Protein AF-A0A9P6RX61-F1 (afdb_monomer_lite)

Foldseek 3Di:
DDDPDQDPVNVVCCLCVPPDPVSVVVNVVCVVVCNVVVVLVVCCVVCVVPPCNVVSVVVVVVVLCVLQLVLLVQVLPDVLQFAFLQPHELVLLVPDFLVVLLVSCCVRPVSLLVVQCVVFPDPVCVVVVADGCSSVVVLQVSCVSPVRRCSQQDLQLLQCLLVLNELVVSCVCCVSSRHPHPVSNLSNLLNHLVVVVVVVVVQVLPFDKDKDKDKFKDWQQDPDDDPPRHIDIDIDMDIDMDTDDDDPVDDDDDDDDDDDDDDDDDDDDDDDDLVVLCVLVVVVQQDPVDHDPVSVVVSLVLLLLLLVLLLVCFLVVHPCVPVVVVVDDPVRVVVCCVVSCVVCCVQQNVVLVVCVVPAALLQSQSSLSNNVVVLVVQCLQCQLQVPLPSNLVSLVLVLLLPLHDDNPVVNLVSVVVNCCCPPNDDPQLSCVVSVQQWDAPPPDGSRIHGVNVVVVVLSVLLNVSDVSHDDPQDPCSSNSRNSSCSVSSVSSNVSVCVSNVPDPPPPPPPPDDSVVSSVSSNVVCVVCQHNHDDHRPSRRPTPRRTHSGDCSVVCCVVVVVVSVCLQVCLDDDPDDDDPPPCSPVVNVVVVVSVVVSVVSVVSVVVD

Structure (mmCIF, N/CA/C/O backbone):
data_AF-A0A9P6RX61-F1
#
_entry.id   AF-A0A9P6RX61-F1
#
loop_
_atom_site.group_PDB
_atom_site.id
_atom_site.type_symbol
_atom_site.label_atom_id
_atom_site.label_alt_id
_atom_site.label_comp_id
_atom_site.label_asym_id
_atom_site.label_entity_id
_atom_site.label_seq_id
_atom_site.pdbx_PDB_ins_code
_atom_site.Cartn_x
_atom_site.Cartn_y
_atom_site.Cartn_z
_atom_site.occupancy
_atom_site.B_iso_or_equiv
_atom_site.auth_seq_id
_atom_site.auth_comp_id
_atom_site.auth_asym_id
_atom_site.auth_atom_id
_atom_site.pdbx_PDB_model_num
ATOM 1 N N . MET A 1 1 ? -56.336 -18.297 69.551 1.00 39.53 1 MET A N 1
ATOM 2 C CA . MET A 1 1 ? -54.906 -18.402 69.184 1.00 39.53 1 MET A CA 1
ATOM 3 C C . MET A 1 1 ? -54.798 -19.353 68.001 1.00 39.53 1 MET A C 1
ATOM 5 O O . MET A 1 1 ? -55.119 -20.518 68.175 1.00 39.53 1 MET A O 1
ATOM 9 N N . ALA A 1 2 ? -54.433 -18.873 66.811 1.00 41.81 2 ALA A N 1
ATOM 10 C CA . ALA A 1 2 ? -54.174 -19.742 65.658 1.00 41.81 2 ALA A CA 1
ATOM 11 C C . ALA A 1 2 ? -52.680 -20.098 65.614 1.00 41.81 2 ALA A C 1
ATOM 13 O O . ALA A 1 2 ? -51.835 -19.245 65.886 1.00 41.81 2 ALA A O 1
ATOM 14 N N . SER A 1 3 ? -52.355 -21.354 65.307 1.00 47.78 3 SER A N 1
ATOM 15 C CA . SER A 1 3 ? -50.983 -21.869 65.322 1.00 47.78 3 SER A CA 1
ATOM 16 C C . SER A 1 3 ? -50.088 -21.148 64.312 1.00 47.78 3 SER A C 1
ATOM 18 O O . SER A 1 3 ? -50.341 -21.202 63.106 1.00 47.78 3 SER A O 1
ATOM 20 N N . ALA A 1 4 ? -48.999 -20.541 64.788 1.00 52.97 4 ALA A N 1
ATOM 21 C CA . ALA A 1 4 ? -47.958 -19.958 63.946 1.00 52.97 4 ALA A CA 1
ATOM 22 C C . ALA A 1 4 ? -47.112 -21.062 63.278 1.00 52.97 4 ALA A C 1
ATOM 24 O O . ALA A 1 4 ? -45.983 -21.333 63.683 1.00 52.97 4 ALA A O 1
ATOM 25 N N . GLY A 1 5 ? -47.676 -21.723 62.264 1.00 56.72 5 GLY A N 1
ATOM 26 C CA . GLY A 1 5 ? -46.988 -22.761 61.499 1.00 56.72 5 GLY A CA 1
ATOM 27 C C . GLY A 1 5 ? -45.717 -22.230 60.827 1.00 56.72 5 GLY A C 1
ATOM 28 O O . GLY A 1 5 ? -45.714 -21.156 60.218 1.00 56.72 5 GLY A O 1
ATOM 29 N N . TYR A 1 6 ? -44.626 -22.991 60.920 1.00 62.38 6 TYR A N 1
ATOM 30 C CA . TYR A 1 6 ? -43.389 -22.681 60.208 1.00 62.38 6 TYR A CA 1
ATOM 31 C C . TYR A 1 6 ? -43.610 -22.860 58.703 1.00 62.38 6 TYR A C 1
ATOM 33 O O . TYR A 1 6 ? -43.764 -23.977 58.216 1.00 62.38 6 TYR A O 1
ATOM 41 N N . SER A 1 7 ? -43.617 -21.759 57.950 1.00 82.06 7 SER A N 1
ATOM 42 C CA . SER A 1 7 ? -43.654 -21.833 56.488 1.00 82.06 7 SER A CA 1
ATOM 43 C C . SER A 1 7 ? -42.392 -22.510 55.948 1.00 82.06 7 SER A C 1
ATOM 45 O O . SER A 1 7 ? -41.307 -22.343 56.510 1.00 82.06 7 SER A O 1
ATOM 47 N N . LEU A 1 8 ? -42.504 -23.205 54.810 1.00 76.19 8 LEU A N 1
ATOM 48 C CA . LEU A 1 8 ? -41.364 -23.856 54.150 1.00 76.19 8 LEU A CA 1
ATOM 49 C C . LEU A 1 8 ? -40.191 -22.881 53.926 1.00 76.19 8 LEU A C 1
ATOM 51 O O . LEU A 1 8 ? -39.040 -23.233 54.160 1.00 76.19 8 LEU A O 1
ATOM 55 N N . ARG A 1 9 ? -40.485 -21.616 53.590 1.00 80.31 9 ARG A N 1
ATOM 56 C CA . ARG A 1 9 ? -39.494 -20.528 53.516 1.00 80.31 9 ARG A CA 1
ATOM 57 C C . ARG A 1 9 ? -38.746 -20.318 54.841 1.00 80.31 9 ARG A C 1
ATOM 59 O O . ARG A 1 9 ? -37.525 -20.220 54.825 1.00 80.31 9 ARG A O 1
ATOM 66 N N . LYS A 1 10 ? -39.454 -20.236 55.977 1.00 82.44 10 LYS A N 1
ATOM 67 C CA . LYS A 1 10 ? -38.825 -20.082 57.304 1.00 82.44 10 LYS A CA 1
ATOM 68 C C . LYS A 1 10 ? -37.989 -21.310 57.674 1.00 82.44 10 LYS A C 1
ATOM 70 O O . LYS A 1 10 ? -36.905 -21.140 58.215 1.00 82.44 10 LYS A O 1
ATOM 75 N N . PHE A 1 11 ? -38.463 -22.514 57.352 1.00 84.62 11 PHE A N 1
ATOM 76 C CA . PHE A 1 11 ? -37.736 -23.764 57.590 1.00 84.62 11 PHE A CA 1
ATOM 77 C C . PHE A 1 11 ? -36.430 -23.840 56.781 1.00 84.62 11 PHE A C 1
ATOM 79 O O . PHE A 1 11 ? -35.364 -24.040 57.358 1.00 84.62 11 PHE A O 1
ATOM 86 N N . ILE A 1 12 ? -36.488 -23.588 55.467 1.00 84.69 12 ILE A N 1
ATOM 87 C CA . ILE A 1 12 ? -35.306 -23.586 54.590 1.00 84.69 12 ILE A CA 1
ATOM 88 C C . ILE A 1 12 ? -34.292 -22.525 55.038 1.00 84.69 12 ILE A C 1
ATOM 90 O O . ILE A 1 12 ? -33.111 -22.835 55.167 1.00 84.69 12 ILE A O 1
ATOM 94 N N . LEU A 1 13 ? -34.733 -21.295 55.334 1.00 85.38 13 LEU A N 1
ATOM 95 C CA . LEU A 1 13 ? -33.830 -20.242 55.818 1.00 85.38 13 LEU A CA 1
ATOM 96 C C . LEU A 1 13 ? -33.180 -20.609 57.162 1.00 85.38 13 LEU A C 1
ATOM 98 O O . LEU A 1 13 ? -31.976 -20.426 57.310 1.00 85.38 13 LEU A O 1
ATOM 102 N N . ALA A 1 14 ? -33.934 -21.186 58.105 1.00 86.00 14 ALA A N 1
ATOM 103 C CA . ALA A 1 14 ? -33.399 -21.624 59.396 1.00 86.00 14 ALA A CA 1
ATOM 104 C C . ALA A 1 14 ? -32.358 -22.754 59.272 1.00 86.00 14 ALA A C 1
ATOM 106 O O . ALA A 1 14 ? -31.424 -22.806 60.070 1.00 86.00 14 ALA A O 1
ATOM 107 N N . ILE A 1 15 ? -32.483 -23.630 58.267 1.00 88.62 15 ILE A N 1
ATOM 108 C CA . ILE A 1 15 ? -31.470 -24.648 57.950 1.00 88.62 15 ILE A CA 1
ATOM 109 C C . ILE A 1 15 ? -30.234 -24.000 57.316 1.00 88.62 15 ILE A C 1
ATOM 111 O O . ILE A 1 15 ? -29.126 -24.184 57.817 1.00 88.62 15 ILE A O 1
ATOM 115 N N . LEU A 1 16 ? -30.413 -23.214 56.248 1.00 86.25 16 LEU A N 1
ATOM 116 C CA . LEU A 1 16 ? -29.305 -22.615 55.490 1.00 86.25 16 LEU A CA 1
ATOM 117 C C . LEU A 1 16 ? -28.481 -21.606 56.308 1.00 86.25 16 LEU A C 1
ATOM 119 O O . LEU A 1 16 ? -27.300 -21.423 56.027 1.00 86.25 16 LEU A O 1
ATOM 123 N N . GLN A 1 17 ? -29.089 -20.965 57.309 1.00 88.19 17 GLN A N 1
ATOM 124 C CA . GLN A 1 17 ? -28.449 -19.986 58.199 1.00 88.19 17 GLN A CA 1
ATOM 125 C C . GLN A 1 17 ? -28.119 -20.562 59.590 1.00 88.19 17 GLN A C 1
ATOM 127 O O . GLN A 1 17 ? -27.791 -19.810 60.508 1.00 88.19 17 GLN A O 1
ATOM 132 N N . SER A 1 18 ? -28.220 -21.883 59.781 1.00 89.12 18 SER A N 1
ATOM 133 C CA . SER A 1 18 ? -28.013 -22.503 61.092 1.00 89.12 18 SER A CA 1
ATOM 134 C C . SER A 1 18 ? -26.576 -22.346 61.599 1.00 89.12 18 SER A C 1
ATOM 136 O O . SER A 1 18 ? -25.610 -22.569 60.871 1.00 89.12 18 SER A O 1
ATOM 138 N N . THR A 1 19 ? -26.420 -22.039 62.887 1.00 90.62 19 THR A N 1
ATOM 139 C CA . THR A 1 19 ? -25.119 -22.030 63.578 1.00 90.62 19 THR A CA 1
ATOM 140 C C . THR A 1 19 ? -24.711 -23.413 64.103 1.00 90.62 19 THR A C 1
ATOM 142 O O . THR A 1 19 ? -23.552 -23.614 64.475 1.00 90.62 19 THR A O 1
ATOM 145 N N . ASN A 1 20 ? -25.617 -24.397 64.097 1.00 94.00 20 ASN A N 1
ATOM 146 C CA . ASN A 1 20 ? -25.336 -25.768 64.526 1.00 94.00 20 ASN A CA 1
ATOM 147 C C . ASN A 1 20 ? -24.272 -26.422 63.612 1.00 94.00 20 ASN A C 1
ATOM 149 O O . ASN A 1 20 ? -24.293 -26.256 62.392 1.00 94.00 20 ASN A O 1
ATOM 153 N N . SER A 1 21 ? -23.304 -27.129 64.199 1.00 89.62 21 SER A N 1
ATOM 154 C CA . SER A 1 21 ? -22.175 -27.740 63.482 1.00 89.62 21 SER A CA 1
ATOM 155 C C . SER A 1 21 ? -22.592 -28.882 62.548 1.00 89.62 21 SER A C 1
ATOM 157 O O . SER A 1 21 ? -22.114 -28.934 61.415 1.00 89.62 21 SER A O 1
ATOM 159 N N . GLU A 1 22 ? -23.506 -29.758 62.969 1.00 91.94 22 GLU A N 1
ATOM 160 C CA . GLU A 1 22 ? -24.010 -30.843 62.120 1.00 91.94 22 GLU A CA 1
ATOM 161 C C . GLU A 1 22 ? -24.858 -30.311 60.967 1.00 91.94 22 GLU A C 1
ATOM 163 O O . GLU A 1 22 ? -24.660 -30.717 59.822 1.00 91.94 22 GLU A O 1
ATOM 168 N N . ILE A 1 23 ? -25.757 -29.357 61.235 1.00 89.19 23 ILE A N 1
ATOM 169 C CA . ILE A 1 23 ? -26.600 -28.763 60.186 1.00 89.19 23 ILE A CA 1
ATOM 170 C C . ILE A 1 23 ? -25.720 -28.061 59.142 1.00 89.19 23 ILE A C 1
ATOM 172 O O . ILE A 1 23 ? -25.911 -28.279 57.946 1.00 89.19 23 ILE A O 1
ATOM 176 N N . ARG A 1 24 ? -24.687 -27.315 59.565 1.00 89.62 24 ARG A N 1
ATOM 177 C CA . ARG A 1 24 ? -23.701 -26.728 58.640 1.00 89.62 24 ARG A CA 1
ATOM 178 C C . ARG A 1 24 ? -22.942 -27.779 57.829 1.00 89.62 24 ARG A C 1
ATOM 180 O O . ARG A 1 24 ? -22.708 -27.546 56.646 1.00 89.62 24 ARG A O 1
ATOM 187 N N . ARG A 1 25 ? -22.610 -28.942 58.406 1.00 89.06 25 ARG A N 1
ATOM 188 C CA . ARG A 1 25 ? -21.986 -30.059 57.671 1.00 89.06 25 ARG A CA 1
ATOM 189 C C . ARG A 1 25 ? -22.894 -30.562 56.545 1.00 89.06 25 ARG A C 1
ATOM 191 O O . ARG A 1 25 ? -22.445 -30.654 55.405 1.00 89.06 25 ARG A O 1
ATOM 198 N N . TYR A 1 26 ? -24.168 -30.834 56.837 1.00 86.81 26 TYR A N 1
ATOM 199 C CA . TYR A 1 26 ? -25.128 -31.305 55.829 1.00 86.81 26 TYR A CA 1
ATOM 200 C C . TYR A 1 26 ? -25.436 -30.243 54.762 1.00 86.81 26 TYR A C 1
ATOM 202 O O . TYR A 1 26 ? -25.503 -30.565 53.576 1.00 86.81 26 TYR A O 1
ATOM 210 N N . VAL A 1 27 ? -25.542 -28.968 55.150 1.00 85.56 27 VAL A N 1
ATOM 211 C CA . VAL A 1 27 ? -25.684 -27.840 54.213 1.00 85.56 27 VAL A CA 1
ATOM 212 C C . VAL A 1 27 ? -24.452 -27.712 53.303 1.00 85.56 27 VAL A C 1
ATOM 214 O O . VAL A 1 27 ? -24.603 -27.519 52.099 1.00 85.56 27 VAL A O 1
ATOM 217 N N . GLY A 1 28 ? -23.238 -27.905 53.831 1.00 83.25 28 GLY A N 1
ATOM 218 C CA . GLY A 1 28 ? -22.010 -27.975 53.032 1.00 83.25 28 GLY A CA 1
ATOM 219 C C . GLY A 1 28 ? -22.038 -29.108 51.999 1.00 83.25 28 GLY A C 1
ATOM 220 O O . GLY A 1 28 ? -21.751 -28.881 50.825 1.00 83.25 28 GLY A O 1
ATOM 221 N N . MET A 1 29 ? -22.463 -30.312 52.400 1.00 84.94 29 MET A N 1
ATOM 222 C CA . MET A 1 29 ? -22.613 -31.453 51.483 1.00 84.94 29 MET A CA 1
ATOM 223 C C . MET A 1 29 ? -23.621 -31.176 50.356 1.00 84.94 29 MET A C 1
ATOM 225 O O . MET A 1 29 ? -23.358 -31.529 49.207 1.00 84.94 29 MET A O 1
ATOM 229 N N . PHE A 1 30 ? -24.733 -30.495 50.654 1.00 83.31 30 PHE A N 1
ATOM 230 C CA . PHE A 1 30 ? -25.712 -30.067 49.650 1.00 83.31 30 PHE A CA 1
ATOM 231 C C . PHE A 1 30 ? -25.103 -29.124 48.593 1.00 83.31 30 PHE A C 1
ATOM 233 O O . PHE A 1 30 ? -25.364 -29.290 47.399 1.00 83.31 30 PHE A O 1
ATOM 240 N N . TYR A 1 31 ? -24.248 -28.177 48.998 1.00 84.31 31 TYR A N 1
ATOM 241 C CA . TYR A 1 31 ? -23.561 -27.286 48.056 1.00 84.31 31 TYR A CA 1
ATOM 242 C C . TYR A 1 31 ? -22.577 -28.027 47.133 1.00 84.31 31 TYR A C 1
ATOM 244 O O . TYR A 1 31 ? -22.478 -27.676 45.958 1.00 84.31 31 TYR A O 1
ATOM 252 N N . HIS A 1 32 ? -21.895 -29.071 47.618 1.00 81.50 32 HIS A N 1
ATOM 253 C CA . HIS A 1 32 ? -20.894 -29.811 46.834 1.00 81.50 32 HIS A CA 1
ATOM 254 C C . HIS A 1 32 ? -21.464 -30.676 45.694 1.00 81.50 32 HIS A C 1
ATOM 256 O O . HIS A 1 32 ? -20.737 -30.979 44.753 1.00 81.50 32 HIS A O 1
ATOM 262 N N . GLN A 1 33 ? -22.739 -31.076 45.742 1.00 76.25 33 GLN A N 1
ATOM 263 C CA . GLN A 1 33 ? -23.338 -32.012 44.771 1.00 76.25 33 GLN A CA 1
ATOM 264 C C . GLN A 1 33 ? -24.160 -31.322 43.664 1.00 76.25 33 GLN A C 1
ATOM 266 O O . GLN A 1 33 ? -25.150 -31.874 43.190 1.00 76.25 33 GLN A O 1
ATOM 271 N N . ASN A 1 34 ? -23.814 -30.086 43.281 1.00 79.94 34 ASN A N 1
ATOM 272 C CA . ASN A 1 34 ? -24.648 -29.223 42.422 1.00 79.94 34 ASN A CA 1
ATOM 273 C C . ASN A 1 34 ? -26.081 -28.996 42.961 1.00 79.94 34 ASN A C 1
ATOM 275 O O . ASN A 1 34 ? -26.958 -28.551 42.218 1.00 79.94 34 ASN A O 1
ATOM 279 N N . GLY A 1 35 ? -26.327 -29.248 44.253 1.00 83.19 35 GLY A N 1
ATOM 280 C CA . GLY A 1 35 ? -27.653 -29.208 44.876 1.00 83.19 35 GLY A CA 1
ATOM 281 C C . GLY A 1 35 ? -28.457 -27.930 44.591 1.00 83.19 35 GLY A C 1
ATOM 282 O O . GLY A 1 35 ? -29.607 -28.042 44.163 1.00 83.19 35 GLY A O 1
ATOM 283 N N . PRO A 1 36 ? -27.886 -26.715 44.729 1.00 84.94 36 PRO A N 1
ATOM 284 C CA . PRO A 1 36 ? -28.592 -25.478 44.390 1.00 84.94 36 PRO A CA 1
ATOM 285 C C . PRO A 1 36 ? -29.014 -25.397 42.918 1.00 84.94 36 PRO A C 1
ATOM 287 O O . PRO A 1 36 ? -30.117 -24.945 42.623 1.00 84.94 36 PRO A O 1
ATOM 290 N N . ALA A 1 37 ? -28.163 -25.853 41.994 1.00 84.81 37 ALA A N 1
ATOM 291 C CA . ALA A 1 37 ? -28.462 -25.842 40.564 1.00 84.81 37 ALA A CA 1
ATOM 292 C C . ALA A 1 37 ? -29.553 -26.866 40.215 1.00 84.81 37 ALA A C 1
ATOM 294 O O . ALA A 1 37 ? -30.471 -26.544 39.463 1.00 84.81 37 ALA A O 1
ATOM 295 N N . ALA A 1 38 ? -29.508 -28.056 40.822 1.00 84.25 38 ALA A N 1
ATOM 296 C CA . ALA A 1 38 ? -30.553 -29.068 40.684 1.00 84.25 38 ALA A CA 1
ATOM 297 C C . ALA A 1 38 ? -31.907 -28.575 41.231 1.00 84.25 38 ALA A C 1
ATOM 299 O O . ALA A 1 38 ? -32.933 -28.774 40.583 1.00 84.25 38 ALA A O 1
ATOM 300 N N . ILE A 1 39 ? -31.922 -27.865 42.370 1.00 85.88 39 ILE A N 1
ATOM 301 C CA . ILE A 1 39 ? -33.143 -27.223 42.888 1.00 85.88 39 ILE A CA 1
ATOM 302 C C . ILE A 1 39 ? -33.662 -26.158 41.916 1.00 85.88 39 ILE A C 1
ATOM 304 O O . ILE A 1 39 ? -34.856 -26.154 41.634 1.00 85.88 39 ILE A O 1
ATOM 308 N N . LEU A 1 40 ? -32.807 -25.286 41.369 1.00 85.94 40 LEU A N 1
ATOM 309 C CA . LEU A 1 40 ? -33.236 -24.274 40.393 1.00 85.94 40 LEU A CA 1
ATOM 310 C C . LEU A 1 40 ? -33.833 -24.909 39.127 1.00 85.94 40 LEU A C 1
ATOM 312 O O . LEU A 1 40 ? -34.901 -24.494 38.686 1.00 85.94 40 LEU A O 1
ATOM 316 N N . GLN A 1 41 ? -33.199 -25.951 38.581 1.00 86.38 41 GLN A N 1
ATOM 317 C CA . GLN A 1 41 ? -33.715 -26.701 37.428 1.00 86.38 41 GLN A CA 1
ATOM 318 C C . GLN A 1 41 ? -35.054 -27.390 37.734 1.00 86.38 41 GLN A C 1
ATOM 320 O O . GLN A 1 41 ? -35.968 -27.374 36.910 1.00 86.38 41 GLN A O 1
ATOM 325 N N . TYR A 1 42 ? -35.189 -27.974 38.927 1.00 85.88 42 TYR A N 1
ATOM 326 C CA . TYR A 1 42 ? -36.416 -28.637 39.360 1.00 85.88 42 TYR A CA 1
ATOM 327 C C . TYR A 1 42 ? -37.562 -27.642 39.590 1.00 85.88 42 TYR A C 1
ATOM 329 O O . TYR A 1 42 ? -38.675 -27.880 39.126 1.00 85.88 42 TYR A O 1
ATOM 337 N N . LEU A 1 43 ? -37.288 -26.498 40.228 1.00 84.56 43 LEU A N 1
ATOM 338 C CA . LEU A 1 43 ? -38.253 -25.407 40.390 1.00 84.56 43 LEU A CA 1
ATOM 339 C C . LEU A 1 43 ? -38.701 -24.856 39.034 1.00 84.56 43 LEU A C 1
ATOM 341 O O . LEU A 1 43 ? -39.900 -24.741 38.816 1.00 84.56 43 LEU A O 1
ATOM 345 N N . ASN A 1 44 ? -37.774 -24.620 38.102 1.00 86.31 44 ASN A N 1
ATOM 346 C CA . ASN A 1 44 ? -38.096 -24.197 36.737 1.00 86.31 44 ASN A CA 1
ATOM 347 C C . ASN A 1 44 ? -39.034 -25.195 36.033 1.00 86.31 44 ASN A C 1
ATOM 349 O O . ASN A 1 44 ? -40.005 -24.801 35.398 1.00 86.31 44 ASN A O 1
ATOM 353 N N . LYS A 1 45 ? -38.782 -26.504 36.177 1.00 86.56 45 LYS A N 1
ATOM 354 C CA . LYS A 1 45 ? -39.635 -27.557 35.599 1.00 86.56 45 LYS A CA 1
ATOM 355 C C . LYS A 1 45 ? -41.018 -27.650 36.263 1.00 86.56 45 LYS A C 1
ATOM 357 O O . LYS A 1 45 ? -41.983 -27.992 35.589 1.00 86.56 45 LYS A O 1
ATOM 362 N N . LEU A 1 46 ? -41.119 -27.392 37.570 1.00 85.06 46 LEU A N 1
ATOM 363 C CA . LEU A 1 46 ? -42.388 -27.421 38.311 1.00 85.06 46 LEU A CA 1
ATOM 364 C C . LEU A 1 46 ? -43.239 -26.160 38.128 1.00 85.06 46 LEU A C 1
ATOM 366 O O . LEU A 1 46 ? -44.462 -26.233 38.237 1.00 85.06 46 LEU A O 1
ATOM 370 N N . LEU A 1 47 ? -42.596 -25.006 37.948 1.00 85.06 47 LEU A N 1
ATOM 371 C CA . LEU A 1 47 ? -43.269 -23.716 37.822 1.00 85.06 47 LEU A CA 1
ATOM 372 C C . LEU A 1 47 ? -43.644 -23.385 36.381 1.00 85.06 47 LEU A C 1
ATOM 374 O O . LEU A 1 47 ? -44.548 -22.579 36.201 1.00 85.06 47 LEU A O 1
ATOM 378 N N . GLN A 1 48 ? -43.059 -24.061 35.390 1.00 76.25 48 GLN A N 1
ATOM 379 C CA . GLN A 1 48 ? -43.502 -23.996 33.999 1.00 76.25 48 GLN A CA 1
ATOM 380 C C . GLN A 1 48 ? -45.039 -24.123 33.921 1.00 76.25 48 GLN A C 1
ATOM 382 O O . GLN A 1 48 ? -45.615 -25.103 34.397 1.00 76.25 48 GLN A O 1
ATOM 387 N N . TYR A 1 49 ? -45.697 -23.113 33.336 1.00 77.06 49 TYR A N 1
ATOM 388 C CA . TYR A 1 49 ? -47.166 -22.964 33.238 1.00 77.06 49 TYR A CA 1
ATOM 389 C C . TYR A 1 49 ? -47.920 -22.599 34.541 1.00 77.06 49 TYR A C 1
ATOM 391 O O . TYR A 1 49 ? -49.147 -22.706 34.600 1.00 77.06 49 TYR A O 1
ATOM 399 N N . ASN A 1 50 ? -47.232 -22.123 35.581 1.00 82.00 50 ASN A N 1
ATOM 400 C CA . ASN A 1 50 ? -47.823 -21.655 36.839 1.00 82.00 50 ASN A CA 1
ATOM 401 C C . ASN A 1 50 ? -47.799 -20.116 36.937 1.00 82.00 50 ASN A C 1
ATOM 403 O O . ASN A 1 50 ? -46.842 -19.472 36.529 1.00 82.00 50 ASN A O 1
ATOM 407 N N . LYS A 1 51 ? -48.794 -19.498 37.585 1.00 78.56 51 LYS A N 1
ATOM 408 C CA . LYS A 1 51 ? -48.816 -18.040 37.841 1.00 78.56 51 LYS A CA 1
ATOM 409 C C . LYS A 1 51 ? -47.644 -17.518 38.693 1.00 78.56 51 LYS A C 1
ATOM 411 O O . LYS A 1 51 ? -47.454 -16.314 38.792 1.00 78.56 51 LYS A O 1
ATOM 416 N N . TYR A 1 52 ? -46.906 -18.405 39.363 1.00 78.31 52 TYR A N 1
ATOM 417 C CA . TYR A 1 52 ? -45.713 -18.053 40.142 1.00 78.31 52 TYR A CA 1
ATOM 418 C C . TYR A 1 52 ? -44.407 -18.114 39.326 1.00 78.31 52 TYR A C 1
ATOM 420 O O . TYR A 1 52 ? -43.378 -17.655 39.826 1.00 78.31 52 TYR A O 1
ATOM 428 N N . ASP A 1 53 ? -44.443 -18.633 38.092 1.00 82.12 53 ASP A N 1
ATOM 429 C CA . ASP A 1 53 ? -43.284 -18.767 37.194 1.00 82.12 53 ASP A CA 1
ATOM 430 C C . ASP A 1 53 ? -42.613 -17.413 36.934 1.00 82.12 53 ASP A C 1
ATOM 432 O O . ASP A 1 53 ? -41.411 -17.265 37.122 1.00 82.12 53 ASP A O 1
ATOM 436 N N . GLU A 1 54 ? -43.413 -16.380 36.654 1.00 82.38 54 GLU A N 1
ATOM 437 C CA . GLU A 1 54 ? -42.957 -15.000 36.442 1.00 82.38 54 GLU A CA 1
ATOM 438 C C . GLU A 1 54 ? -42.124 -14.470 37.623 1.00 82.38 54 GLU A C 1
ATOM 440 O O . GLU A 1 54 ? -41.039 -13.924 37.434 1.00 82.38 54 GLU A O 1
ATOM 445 N N . THR A 1 55 ? -42.569 -14.706 38.863 1.00 85.81 55 THR A N 1
ATOM 446 C CA . THR A 1 55 ? -41.834 -14.259 40.062 1.00 85.81 55 THR A CA 1
ATOM 447 C C . THR A 1 55 ? -40.531 -15.027 40.296 1.00 85.81 55 THR A C 1
ATOM 449 O O . THR A 1 55 ? -39.580 -14.474 40.850 1.00 85.81 55 THR A O 1
ATOM 452 N N . PHE A 1 56 ? -40.465 -16.290 39.866 1.00 87.31 56 PHE A N 1
ATOM 453 C CA . PHE A 1 56 ? -39.248 -17.099 39.923 1.00 87.31 56 PHE A CA 1
ATOM 454 C C . PHE A 1 56 ? -38.260 -16.692 38.821 1.00 87.31 56 PHE A C 1
ATOM 456 O O . PHE A 1 56 ? -37.080 -16.480 39.107 1.00 87.31 56 PHE A O 1
ATOM 463 N N . ALA A 1 57 ? -38.752 -16.504 37.595 1.00 86.31 57 ALA A N 1
ATOM 464 C CA . ALA A 1 57 ? -37.981 -16.023 36.457 1.00 86.31 57 ALA A CA 1
ATOM 465 C C . ALA A 1 57 ? -37.375 -14.639 36.733 1.00 86.31 57 ALA A C 1
ATOM 467 O O . ALA A 1 57 ? -36.174 -14.461 36.537 1.00 86.31 57 ALA A O 1
ATOM 468 N N . GLN A 1 58 ? -38.152 -13.694 37.279 1.00 87.44 58 GLN A N 1
ATOM 469 C CA . GLN A 1 58 ? -37.649 -12.370 37.657 1.00 87.44 58 GLN A CA 1
ATOM 470 C C . GLN A 1 58 ? -36.499 -12.469 38.671 1.00 87.44 58 GLN A C 1
ATOM 472 O O . GLN A 1 58 ? -35.432 -11.904 38.446 1.00 87.44 58 GLN A O 1
ATOM 477 N N . ALA A 1 59 ? -36.657 -13.260 39.738 1.00 87.56 59 ALA A N 1
ATOM 478 C CA . ALA A 1 59 ? -35.604 -13.443 40.740 1.00 87.56 59 ALA A CA 1
ATOM 479 C C . ALA A 1 59 ? -34.332 -14.107 40.167 1.00 87.56 59 ALA A C 1
ATOM 481 O O . ALA A 1 59 ? -33.217 -13.797 40.597 1.00 87.56 59 ALA A O 1
ATOM 482 N N . ALA A 1 60 ? -34.475 -15.007 39.187 1.00 89.88 60 ALA A N 1
ATOM 483 C CA . ALA A 1 60 ? -33.347 -15.603 38.474 1.00 89.88 60 ALA A CA 1
ATOM 484 C C . ALA A 1 60 ? -32.642 -14.591 37.548 1.00 89.88 60 ALA A C 1
ATOM 486 O O . ALA A 1 60 ? -31.409 -14.558 37.501 1.00 89.88 60 ALA A O 1
ATOM 487 N N . VAL A 1 61 ? -33.404 -13.733 36.863 1.00 91.12 61 VAL A N 1
ATOM 488 C CA . VAL A 1 61 ? -32.884 -12.632 36.037 1.00 91.12 61 VAL A CA 1
ATOM 489 C C . VAL A 1 61 ? -32.144 -11.603 36.897 1.00 91.12 61 VAL A C 1
ATOM 491 O O . VAL A 1 61 ? -31.011 -11.257 36.570 1.00 91.12 61 VAL A O 1
ATOM 494 N N . ASP A 1 62 ? -32.703 -11.186 38.034 1.00 92.06 62 ASP A N 1
ATOM 495 C CA . ASP A 1 62 ? -32.069 -10.235 38.960 1.00 92.06 62 ASP A CA 1
ATOM 496 C C . ASP A 1 62 ? -30.724 -10.768 39.498 1.00 92.06 62 ASP A C 1
ATOM 498 O O . ASP A 1 62 ? -29.728 -10.036 39.588 1.00 92.06 62 ASP A O 1
ATOM 502 N N . LEU A 1 63 ? -30.657 -12.072 39.801 1.00 91.81 63 LEU A N 1
ATOM 503 C CA . LEU A 1 63 ? -29.422 -12.755 40.197 1.00 91.81 63 LEU A CA 1
ATOM 504 C C . LEU A 1 63 ? -28.379 -12.759 39.067 1.00 91.81 63 LEU A C 1
ATOM 506 O O . LEU A 1 63 ? -27.197 -12.510 39.327 1.00 91.81 63 LEU A O 1
ATOM 510 N N . LEU A 1 64 ? -28.796 -13.033 37.826 1.00 93.38 64 LEU A N 1
ATOM 511 C CA . LEU A 1 64 ? -27.912 -12.999 36.659 1.00 93.38 64 LEU A CA 1
ATOM 512 C C . LEU A 1 64 ? -27.391 -11.583 36.400 1.00 93.38 64 LEU A C 1
ATOM 514 O O . LEU A 1 64 ? -26.179 -11.419 36.298 1.00 93.38 64 LEU A O 1
ATOM 518 N N . ILE A 1 65 ? -28.262 -10.567 36.392 1.00 93.81 65 ILE A N 1
ATOM 519 C CA . ILE A 1 65 ? -27.890 -9.148 36.248 1.00 93.81 65 ILE A CA 1
ATOM 520 C C . ILE A 1 65 ? -26.864 -8.746 37.313 1.00 93.81 65 ILE A C 1
ATOM 522 O O . ILE A 1 65 ? -25.873 -8.085 37.004 1.00 93.81 65 ILE A O 1
ATOM 526 N N . THR A 1 66 ? -27.058 -9.167 38.565 1.00 94.69 66 THR A N 1
ATOM 527 C CA . THR A 1 66 ? -26.121 -8.861 39.658 1.00 94.69 66 THR A CA 1
ATOM 528 C C . THR A 1 66 ? -24.729 -9.448 39.392 1.00 94.69 66 THR A C 1
ATOM 530 O O . THR A 1 66 ? -23.720 -8.764 39.578 1.00 94.69 66 THR A O 1
ATOM 533 N N . ARG A 1 67 ? -24.653 -10.697 38.907 1.00 93.94 67 ARG A N 1
ATOM 534 C CA . ARG A 1 67 ? -23.377 -11.344 38.559 1.00 93.94 67 ARG A CA 1
ATOM 535 C C . ARG A 1 67 ? -22.725 -10.706 37.333 1.00 93.94 67 ARG A C 1
ATOM 537 O O . ARG A 1 67 ? -21.562 -10.316 37.408 1.00 93.94 67 ARG A O 1
ATOM 544 N N . THR A 1 68 ? -23.462 -10.547 36.236 1.00 95.12 68 THR A N 1
ATOM 545 C CA . THR A 1 68 ? -22.908 -10.035 34.974 1.00 95.12 68 THR A CA 1
ATOM 546 C C . THR A 1 68 ? -22.529 -8.558 35.057 1.00 95.12 68 THR A C 1
ATOM 548 O O . THR A 1 68 ? -21.542 -8.166 34.446 1.00 95.12 68 THR A O 1
ATOM 551 N N . ARG A 1 69 ? -23.198 -7.730 35.878 1.00 95.44 69 ARG A N 1
ATOM 552 C CA . ARG A 1 69 ? -22.735 -6.352 36.152 1.00 95.44 69 ARG A CA 1
ATOM 553 C C . ARG A 1 69 ? -21.414 -6.311 36.924 1.00 95.44 69 ARG A C 1
ATOM 555 O O . ARG A 1 69 ? -20.579 -5.460 36.632 1.00 95.44 69 ARG A O 1
ATOM 562 N N . SER A 1 70 ? -21.189 -7.231 37.866 1.00 95.75 70 SER A N 1
ATOM 563 C CA . SER A 1 70 ? -19.887 -7.350 38.545 1.00 95.75 70 SER A CA 1
ATOM 564 C C . SER A 1 70 ? -18.777 -7.766 37.572 1.00 95.75 70 SER A C 1
ATOM 566 O O . SER A 1 70 ? -17.667 -7.241 37.636 1.00 95.75 70 SER A O 1
ATOM 568 N N . GLU A 1 71 ? -19.082 -8.660 36.632 1.00 97.19 71 GLU A N 1
ATOM 569 C CA . GLU A 1 71 ? -18.166 -9.055 35.556 1.00 97.19 71 GLU A CA 1
ATOM 570 C C . GLU A 1 71 ? -17.891 -7.916 34.558 1.00 97.19 71 GLU A C 1
ATOM 572 O O . GLU A 1 71 ? -16.732 -7.654 34.242 1.00 97.19 71 GLU A O 1
ATOM 577 N N . LEU A 1 72 ? -18.918 -7.167 34.138 1.00 96.19 72 LEU A N 1
ATOM 578 C CA . LEU A 1 72 ? -18.765 -5.964 33.308 1.00 96.19 72 LEU A CA 1
ATOM 579 C C . LEU A 1 72 ? -17.884 -4.907 33.980 1.00 96.19 72 LEU A C 1
ATOM 581 O O . LEU A 1 72 ? -17.093 -4.263 33.297 1.00 96.19 72 LEU A O 1
ATOM 585 N N . ASN A 1 73 ? -17.949 -4.759 35.308 1.00 95.94 73 ASN A N 1
ATOM 586 C CA . ASN A 1 73 ? -17.035 -3.874 36.025 1.00 95.94 73 ASN A CA 1
ATOM 587 C C . ASN A 1 73 ? -15.570 -4.317 35.859 1.00 95.94 73 ASN A C 1
ATOM 589 O O . ASN A 1 73 ? -14.739 -3.509 35.448 1.00 95.94 73 ASN A O 1
ATOM 593 N N . LYS A 1 74 ? -15.272 -5.607 36.078 1.00 95.75 74 LYS A N 1
ATOM 594 C CA . LYS A 1 74 ? -13.923 -6.179 35.892 1.00 95.75 74 LYS A CA 1
ATOM 595 C C . LYS A 1 74 ? -13.426 -6.044 34.451 1.00 95.75 74 LYS A C 1
ATOM 597 O O . LYS A 1 74 ? -12.259 -5.727 34.239 1.00 95.75 74 LYS A O 1
ATOM 602 N N . LEU A 1 75 ? -14.298 -6.261 33.462 1.00 96.50 75 LEU A N 1
ATOM 603 C CA . LEU A 1 75 ? -13.991 -6.023 32.047 1.00 96.50 75 LEU A CA 1
ATOM 604 C C . LEU A 1 75 ? -13.700 -4.544 31.774 1.00 96.50 75 LEU A C 1
ATOM 606 O O . LEU A 1 75 ? -12.764 -4.220 31.047 1.00 96.50 75 LEU A O 1
ATOM 610 N N . SER A 1 76 ? -14.462 -3.636 32.392 1.00 96.00 76 SER A N 1
ATOM 611 C CA . SER A 1 76 ? -14.296 -2.192 32.197 1.00 96.00 76 SER A CA 1
ATOM 612 C C . SER A 1 76 ? -12.972 -1.646 32.738 1.00 96.00 76 SER A C 1
ATOM 614 O O . SER A 1 76 ? -12.563 -0.538 32.380 1.00 96.00 76 SER A O 1
ATOM 616 N N . GLU A 1 77 ? -12.300 -2.428 33.585 1.00 94.44 77 GLU A N 1
ATOM 617 C CA . GLU A 1 77 ? -10.981 -2.173 34.163 1.00 94.44 77 GLU A CA 1
ATOM 618 C C . GLU A 1 77 ? -9.820 -2.673 33.285 1.00 94.44 77 GLU A C 1
ATOM 620 O O . GLU A 1 77 ? -8.687 -2.270 33.525 1.00 94.44 77 GLU A O 1
ATOM 625 N N . GLN A 1 78 ? -10.073 -3.482 32.245 1.00 94.56 78 GLN A N 1
ATOM 626 C CA . GLN A 1 78 ? -9.016 -4.044 31.396 1.00 94.56 78 GLN A CA 1
ATOM 627 C C . GLN A 1 78 ? -8.531 -3.050 30.326 1.00 94.56 78 GLN A C 1
ATOM 629 O O . GLN A 1 78 ? -9.278 -2.673 29.420 1.00 94.56 78 GLN A O 1
ATOM 634 N N . ASP A 1 79 ? -7.249 -2.680 30.367 1.00 91.62 79 ASP A N 1
ATOM 635 C CA . ASP A 1 79 ? -6.654 -1.726 29.416 1.00 91.62 79 ASP A CA 1
ATOM 636 C C . ASP A 1 79 ? -6.497 -2.273 27.985 1.00 91.62 79 ASP A C 1
ATOM 638 O O . ASP A 1 79 ? -6.391 -1.494 27.033 1.00 91.62 79 ASP A O 1
ATOM 642 N N . CYS A 1 80 ? -6.568 -3.593 27.786 1.00 91.56 80 CYS A N 1
ATOM 643 C CA . CYS A 1 80 ? -6.678 -4.190 26.452 1.00 91.56 80 CYS A CA 1
ATOM 644 C C . CYS A 1 80 ? -8.017 -3.852 25.763 1.00 91.56 80 CYS A C 1
ATOM 646 O O . CYS A 1 80 ? -8.040 -3.700 24.547 1.00 91.56 80 CYS A O 1
ATOM 648 N N . LEU A 1 81 ? -9.099 -3.627 26.524 1.00 93.88 81 LEU A N 1
ATOM 649 C CA . LEU A 1 81 ? -10.438 -3.286 26.011 1.00 93.88 81 LEU A CA 1
ATOM 650 C C . LEU A 1 81 ? -10.710 -1.768 25.952 1.00 93.88 81 LEU A C 1
ATOM 652 O O . LEU A 1 81 ? -11.780 -1.332 25.514 1.00 93.88 81 LEU A O 1
ATOM 656 N N . ARG A 1 82 ? -9.744 -0.948 26.378 1.00 93.00 82 ARG A N 1
ATOM 657 C CA . ARG A 1 82 ? -9.796 0.521 26.360 1.00 93.00 82 ARG A CA 1
ATOM 658 C C . ARG A 1 82 ? -8.909 1.074 25.249 1.00 93.00 82 ARG A C 1
ATOM 660 O O . ARG A 1 82 ? -7.790 0.605 25.063 1.00 93.00 82 ARG A O 1
ATOM 667 N N . SER A 1 83 ? -9.388 2.094 24.544 1.00 89.62 83 SER A N 1
ATOM 668 C CA . SER A 1 83 ? -8.622 2.797 23.510 1.00 89.62 83 SER A CA 1
ATOM 669 C C . SER A 1 83 ? -9.060 4.271 23.422 1.00 89.62 83 SER A C 1
ATOM 671 O O . SER A 1 83 ? -9.774 4.673 22.494 1.00 89.62 83 SER A O 1
ATOM 673 N N . PRO A 1 84 ? -8.715 5.096 24.431 1.00 86.19 84 PRO A N 1
ATOM 674 C CA . PRO A 1 84 ? -9.073 6.508 24.436 1.00 86.19 84 PRO A CA 1
ATOM 675 C C . PRO A 1 84 ? -8.320 7.240 23.317 1.00 86.19 84 PRO A C 1
ATOM 677 O O . PRO A 1 84 ? -7.181 6.913 22.986 1.00 86.19 84 PRO A O 1
ATOM 680 N N . ALA A 1 85 ? -8.970 8.236 22.713 1.00 79.94 85 ALA A N 1
ATOM 681 C CA . ALA A 1 85 ? -8.494 8.822 21.459 1.00 79.94 85 ALA A CA 1
ATOM 682 C C . ALA A 1 85 ? -7.108 9.492 21.561 1.00 79.94 85 ALA A C 1
ATOM 684 O O . ALA A 1 85 ? -6.378 9.546 20.580 1.00 79.94 85 ALA A O 1
ATOM 685 N N . ASN A 1 86 ? -6.745 9.961 22.755 1.00 80.44 86 ASN A N 1
ATOM 686 C CA . ASN A 1 86 ? -5.504 10.664 23.083 1.00 80.44 86 ASN A CA 1
ATOM 687 C C . ASN A 1 86 ? -4.374 9.759 23.617 1.00 80.44 86 ASN A C 1
ATOM 689 O O . ASN A 1 86 ? -3.401 10.276 24.156 1.00 80.44 86 ASN A O 1
ATOM 693 N N . SER A 1 87 ? -4.517 8.432 23.540 1.00 77.25 87 SER A N 1
ATOM 694 C CA . SER A 1 87 ? -3.419 7.483 23.799 1.00 77.25 87 SER A CA 1
ATOM 695 C C . SER A 1 87 ? -3.452 6.296 22.825 1.00 77.25 87 SER A C 1
ATOM 697 O O . SER A 1 87 ? -3.071 5.171 23.166 1.00 77.25 87 SER A O 1
ATOM 699 N N . TYR A 1 88 ? -4.020 6.512 21.639 1.00 82.38 88 TYR A N 1
ATOM 700 C CA . TYR A 1 88 ? -4.178 5.479 20.627 1.00 82.38 88 TYR A CA 1
ATOM 701 C C . TYR A 1 88 ? -2.882 5.331 19.826 1.00 82.38 88 TYR A C 1
ATOM 703 O O . TYR A 1 88 ? -2.397 6.304 19.260 1.00 82.38 88 TYR A O 1
ATOM 711 N N . SER A 1 89 ? -2.345 4.115 19.738 1.00 86.25 89 SER A N 1
ATOM 712 C CA . SER A 1 89 ? -1.120 3.819 18.989 1.00 86.25 89 SER A CA 1
ATOM 713 C C . SER A 1 89 ? -1.393 2.900 17.802 1.00 86.25 89 SER A C 1
ATOM 715 O O . SER A 1 89 ? -2.319 2.090 17.830 1.00 86.25 89 SER A O 1
ATOM 717 N N . ARG A 1 90 ? -0.550 2.980 16.766 1.00 83.88 90 ARG A N 1
ATOM 718 C CA . ARG A 1 90 ? -0.621 2.125 15.568 1.00 83.88 90 ARG A CA 1
ATOM 719 C C . ARG A 1 90 ? -0.714 0.628 15.906 1.00 83.88 90 ARG A C 1
ATOM 721 O O . ARG A 1 90 ? -1.576 -0.069 15.370 1.00 83.88 90 ARG A O 1
ATOM 728 N N . ARG A 1 91 ? 0.055 0.185 16.908 1.00 87.00 91 ARG A N 1
ATOM 729 C CA . ARG A 1 91 ? 0.037 -1.182 17.457 1.00 87.00 91 ARG A CA 1
ATOM 730 C C . ARG A 1 91 ? -1.361 -1.678 17.846 1.00 87.00 91 ARG A C 1
ATOM 732 O O . ARG A 1 91 ? -1.621 -2.869 17.742 1.00 87.00 91 ARG A O 1
ATOM 739 N N . ARG A 1 92 ? -2.285 -0.797 18.260 1.00 88.19 92 ARG A N 1
ATOM 740 C CA . ARG A 1 92 ? -3.672 -1.178 18.596 1.00 88.19 92 ARG A CA 1
ATOM 741 C C . ARG A 1 92 ? -4.456 -1.703 17.390 1.00 88.19 92 ARG A C 1
ATOM 743 O O . ARG A 1 92 ? -5.342 -2.526 17.604 1.00 88.19 92 ARG A O 1
ATOM 750 N N . VAL A 1 93 ? -4.145 -1.261 16.167 1.00 87.25 93 VAL A N 1
ATOM 751 C CA . VAL A 1 93 ? -4.706 -1.842 14.933 1.00 87.25 93 VAL A CA 1
ATOM 752 C C . VAL A 1 93 ? -4.038 -3.183 14.642 1.00 87.25 93 VAL A C 1
ATOM 754 O O . VAL A 1 93 ? -4.726 -4.182 14.478 1.00 87.25 93 VAL A O 1
ATOM 757 N N . GLU A 1 94 ? -2.707 -3.225 14.661 1.00 87.56 94 GLU A N 1
ATOM 758 C CA . GLU A 1 94 ? -1.906 -4.415 14.332 1.00 87.56 94 GLU A CA 1
ATOM 759 C C . GLU A 1 94 ? -2.227 -5.620 15.240 1.00 87.56 94 GLU A C 1
ATOM 761 O O . GLU A 1 94 ? -2.259 -6.758 14.774 1.00 87.56 94 GLU A O 1
ATOM 766 N N . THR A 1 95 ? -2.523 -5.380 16.525 1.00 88.44 95 THR A N 1
ATOM 767 C CA . THR A 1 95 ? -2.910 -6.423 17.495 1.00 88.44 95 THR A CA 1
ATOM 768 C C . THR A 1 95 ? -4.420 -6.652 17.613 1.00 88.44 95 THR A C 1
ATOM 770 O O . THR A 1 95 ? -4.838 -7.394 18.504 1.00 88.44 95 THR A O 1
ATOM 773 N N . PHE A 1 96 ? -5.257 -6.004 16.794 1.00 92.69 96 PHE A N 1
ATOM 774 C CA . PHE A 1 96 ? -6.708 -6.203 16.861 1.00 92.69 96 PHE A CA 1
ATOM 775 C C . PHE A 1 96 ? -7.060 -7.645 16.528 1.00 92.69 96 PHE A C 1
ATOM 777 O O . PHE A 1 96 ? -6.671 -8.138 15.475 1.00 92.69 96 PHE A O 1
ATOM 784 N N . SER A 1 97 ? -7.788 -8.316 17.416 1.00 92.06 97 SER A N 1
ATOM 785 C CA . SER A 1 97 ? -8.349 -9.627 17.126 1.00 92.06 97 SER A CA 1
ATOM 786 C C . SER A 1 97 ? -9.632 -9.870 17.904 1.00 92.06 97 SER A C 1
ATOM 788 O O . SER A 1 97 ? -9.714 -9.532 19.089 1.00 92.06 97 SER A O 1
ATOM 790 N N . MET A 1 98 ? -10.617 -10.469 17.238 1.00 91.12 98 MET A N 1
ATOM 791 C CA . MET A 1 98 ? -11.874 -10.870 17.861 1.00 91.12 98 MET A CA 1
ATOM 792 C C . MET A 1 98 ? -11.666 -12.027 18.842 1.00 91.12 98 MET A C 1
ATOM 794 O O . MET A 1 98 ? -12.221 -11.975 19.937 1.00 91.12 98 MET A O 1
ATOM 798 N N . GLU A 1 99 ? -10.793 -12.990 18.522 1.00 90.50 99 GLU A N 1
ATOM 799 C CA . GLU A 1 99 ? -10.421 -14.095 19.420 1.00 90.50 99 GLU A CA 1
ATOM 800 C C . GLU A 1 99 ? -9.825 -13.571 20.737 1.00 90.50 99 GLU A C 1
ATOM 802 O O . GLU A 1 99 ? -10.241 -13.979 21.820 1.00 90.50 99 GLU A O 1
ATOM 807 N N . ASN A 1 100 ? -8.921 -12.585 20.668 1.00 91.69 100 ASN A N 1
ATOM 808 C CA . ASN A 1 100 ? -8.349 -11.955 21.865 1.00 91.69 100 ASN A CA 1
ATOM 809 C C . ASN A 1 100 ? -9.411 -11.237 22.719 1.00 91.69 100 ASN A C 1
ATOM 811 O O . ASN A 1 100 ? -9.345 -11.276 23.949 1.00 91.69 100 ASN A O 1
ATOM 815 N N . ILE A 1 101 ? -10.390 -10.574 22.091 1.00 93.62 101 ILE A N 1
ATOM 816 C CA . ILE A 1 101 ? -11.492 -9.919 22.812 1.00 93.62 101 ILE A CA 1
ATOM 817 C C . ILE A 1 101 ? -12.384 -10.976 23.476 1.00 93.62 101 ILE A C 1
ATOM 819 O O . ILE A 1 101 ? -12.660 -10.870 24.672 1.00 93.62 101 ILE A O 1
ATOM 823 N N . GLU A 1 102 ? -12.799 -12.011 22.742 1.00 92.38 102 GLU A N 1
ATOM 824 C CA . GLU A 1 102 ? -13.641 -13.091 23.268 1.00 92.38 102 GLU A CA 1
ATOM 825 C C . GLU A 1 102 ? -12.935 -13.886 24.381 1.00 92.38 102 GLU A C 1
ATOM 827 O O . GLU A 1 102 ? -13.563 -14.189 25.395 1.00 92.38 102 GLU A O 1
ATOM 832 N N . GLY A 1 103 ? -11.621 -14.113 24.282 1.00 92.50 103 GLY A N 1
ATOM 833 C CA . GLY A 1 103 ? -10.813 -14.733 25.337 1.00 92.50 103 GLY A CA 1
ATOM 834 C C . GLY A 1 103 ? -10.819 -13.942 26.652 1.00 92.50 103 GLY A C 1
ATOM 835 O O . GLY A 1 103 ? -11.045 -14.516 27.720 1.00 92.50 103 GLY A O 1
ATOM 836 N N . VAL A 1 104 ? -10.669 -12.611 26.594 1.00 94.88 104 VAL A N 1
ATOM 837 C CA . VAL A 1 104 ? -10.767 -11.745 27.789 1.00 94.88 104 VAL A CA 1
ATOM 838 C C . VAL A 1 104 ? -12.182 -11.774 28.382 1.00 94.88 104 VAL A C 1
ATOM 840 O O . VAL A 1 104 ? -12.335 -11.774 29.607 1.00 94.88 104 VAL A O 1
ATOM 843 N N . PHE A 1 105 ? -13.221 -11.838 27.544 1.00 94.88 105 PHE A N 1
ATOM 844 C CA . PHE A 1 105 ? -14.605 -12.013 27.997 1.00 94.88 105 PHE A CA 1
ATOM 845 C C . PHE A 1 105 ? -14.814 -13.371 28.682 1.00 94.88 105 PHE A C 1
ATOM 847 O O . PHE A 1 105 ? -15.364 -13.407 29.784 1.00 94.88 105 PHE A O 1
ATOM 854 N N . ALA A 1 106 ? -14.320 -14.468 28.107 1.00 93.31 106 ALA A N 1
ATOM 855 C CA . ALA A 1 106 ? -14.419 -15.802 28.694 1.00 93.31 106 ALA A CA 1
ATOM 856 C C . ALA A 1 106 ? -13.695 -15.902 30.052 1.00 93.31 106 ALA A C 1
ATOM 858 O O . ALA A 1 106 ? -14.238 -16.470 31.001 1.00 93.31 106 ALA A O 1
ATOM 859 N N . GLU A 1 107 ? -12.505 -15.303 30.175 1.00 95.62 107 GLU A N 1
ATOM 860 C CA . GLU A 1 107 ? -11.712 -15.304 31.410 1.00 95.62 107 GLU A CA 1
ATOM 861 C C . GLU A 1 107 ? -12.328 -14.419 32.511 1.00 95.62 107 GLU A C 1
ATOM 863 O O . GLU A 1 107 ? -12.444 -14.830 33.669 1.00 95.62 107 GLU A O 1
ATOM 868 N N . ARG A 1 108 ? -12.713 -13.178 32.176 1.00 95.81 108 ARG A N 1
ATOM 869 C CA . ARG A 1 108 ? -13.094 -12.148 33.166 1.00 95.81 108 ARG A CA 1
ATOM 870 C C . ARG A 1 108 ? -14.600 -12.023 33.384 1.00 95.81 108 ARG A C 1
ATOM 872 O O . ARG A 1 108 ? -15.013 -11.498 34.423 1.00 95.81 108 ARG A O 1
ATOM 879 N N . ALA A 1 109 ? -15.401 -12.520 32.445 1.00 96.19 109 ALA A N 1
ATOM 880 C CA . ALA A 1 109 ? -16.857 -12.487 32.464 1.00 96.19 109 ALA A CA 1
ATOM 881 C C . ALA A 1 109 ? -17.501 -13.824 32.029 1.00 96.19 109 ALA A C 1
ATOM 883 O O . ALA A 1 109 ? -18.288 -13.856 31.076 1.00 96.19 109 ALA A O 1
ATOM 884 N N . PRO A 1 110 ? -17.194 -14.952 32.700 1.00 95.56 110 PRO A N 1
ATOM 885 C CA . PRO A 1 110 ? -17.671 -16.272 32.289 1.00 95.56 110 PRO A CA 1
ATOM 886 C C . PRO A 1 110 ? -19.199 -16.430 32.339 1.00 95.56 110 PRO A C 1
ATOM 888 O O . PRO A 1 110 ? -19.750 -17.163 31.516 1.00 95.56 110 PRO A O 1
ATOM 891 N N . HIS A 1 111 ? -19.919 -15.759 33.254 1.00 94.88 111 HIS A N 1
ATOM 892 C CA . HIS A 1 111 ? -21.387 -15.844 33.274 1.00 94.88 111 HIS A CA 1
ATOM 893 C C . HIS A 1 111 ? -22.007 -15.040 32.125 1.00 94.88 111 HIS A C 1
ATOM 895 O O . HIS A 1 111 ? -22.943 -15.526 31.490 1.00 94.88 111 HIS A O 1
ATOM 901 N N . LEU A 1 112 ? -21.486 -13.841 31.838 1.00 94.69 112 LEU A N 1
ATOM 902 C CA . LEU A 1 112 ? -21.916 -13.035 30.692 1.00 94.69 112 LEU A CA 1
ATOM 903 C C . LEU A 1 112 ? -21.623 -13.748 29.368 1.00 94.69 112 LEU A C 1
ATOM 905 O O . LEU A 1 112 ? -22.509 -13.837 28.525 1.00 94.69 112 LEU A O 1
ATOM 909 N N . THR A 1 113 ? -20.418 -14.294 29.206 1.00 93.75 113 THR A N 1
ATOM 910 C CA . THR A 1 113 ? -20.004 -15.012 27.990 1.00 93.75 113 THR A CA 1
ATOM 911 C C . THR A 1 113 ? -20.912 -16.210 27.739 1.00 93.75 113 THR A C 1
ATOM 913 O O . THR A 1 113 ? -21.540 -16.288 26.688 1.00 93.75 113 THR A O 1
ATOM 916 N N . ARG A 1 114 ? -21.125 -17.065 28.750 1.00 92.00 114 ARG A N 1
ATOM 917 C CA . ARG A 1 114 ? -22.051 -18.206 28.656 1.00 92.00 114 ARG A CA 1
ATOM 918 C C . ARG A 1 114 ? -23.497 -17.791 28.347 1.00 92.00 114 ARG A C 1
ATOM 920 O O . ARG A 1 114 ? -24.208 -18.526 27.664 1.00 92.00 114 ARG A O 1
ATOM 927 N N . LEU A 1 115 ? -23.954 -16.649 28.868 1.00 92.31 115 LEU A N 1
ATOM 928 C CA . LEU A 1 115 ? -25.285 -16.110 28.571 1.00 92.31 115 LEU A CA 1
ATOM 929 C C . LEU A 1 115 ? -25.386 -15.660 27.107 1.00 92.31 115 LEU A C 1
ATOM 931 O O . LEU A 1 115 ? -26.358 -16.001 26.438 1.00 92.31 115 LEU A O 1
ATOM 935 N N . LEU A 1 116 ? -24.387 -14.932 26.605 1.00 91.56 116 LEU A N 1
ATOM 936 C CA . LEU A 1 116 ? -24.343 -14.475 25.216 1.00 91.56 116 LEU A CA 1
ATOM 937 C C . LEU A 1 116 ? -24.212 -15.650 24.239 1.00 91.56 116 LEU A C 1
ATOM 939 O O . LEU A 1 116 ? -24.980 -15.715 23.287 1.00 91.56 116 LEU A O 1
ATOM 943 N N . GLU A 1 117 ? -23.333 -16.618 24.505 1.00 89.06 117 GLU A N 1
ATOM 944 C CA . GLU A 1 117 ? -23.234 -17.868 23.737 1.00 89.06 117 GLU A CA 1
ATOM 945 C C . GLU A 1 117 ? -24.575 -18.610 23.681 1.00 89.06 117 GLU A C 1
ATOM 947 O O . GLU A 1 117 ? -25.010 -19.031 22.612 1.00 89.06 117 GLU A O 1
ATOM 952 N N . GLY A 1 118 ? -25.249 -18.755 24.827 1.00 88.12 118 GLY A N 1
ATOM 953 C CA . GLY A 1 118 ? -26.528 -19.460 24.930 1.00 88.12 118 GLY A CA 1
ATOM 954 C C . GLY A 1 118 ? -27.698 -18.773 24.215 1.00 88.12 118 GLY A C 1
ATOM 955 O O . GLY A 1 118 ? -28.712 -19.425 23.977 1.00 88.12 118 GLY A O 1
ATOM 956 N N . LEU A 1 119 ? -27.565 -17.486 23.876 1.00 87.50 119 LEU A N 1
ATOM 957 C CA . LEU A 1 119 ? -28.573 -16.698 23.159 1.00 87.50 119 LEU A CA 1
ATOM 958 C C . LEU A 1 119 ? -28.222 -16.478 21.679 1.00 87.50 119 LEU A C 1
ATOM 960 O O . LEU A 1 119 ? -29.122 -16.459 20.844 1.00 87.50 119 LEU A O 1
ATOM 964 N N . ALA A 1 120 ? -26.939 -16.292 21.357 1.00 84.50 120 ALA A N 1
ATOM 965 C CA . ALA A 1 120 ? -26.472 -15.876 20.034 1.00 84.50 120 ALA A CA 1
ATOM 966 C C . ALA A 1 120 ? -25.871 -17.013 19.188 1.00 84.50 120 ALA A C 1
ATOM 968 O O . ALA A 1 120 ? -25.763 -16.855 17.975 1.00 84.50 120 ALA A O 1
ATOM 969 N N . VAL A 1 121 ? -25.482 -18.148 19.786 1.00 79.56 121 VAL A N 1
ATOM 970 C CA . VAL A 1 121 ? -24.807 -19.249 19.075 1.00 79.56 121 VAL A CA 1
ATOM 971 C C . VAL A 1 121 ? -25.713 -20.478 19.006 1.00 79.56 121 VAL A C 1
ATOM 973 O O . VAL A 1 121 ? -25.843 -21.242 19.965 1.00 79.56 121 VAL A O 1
ATOM 976 N N . SER A 1 122 ? -26.318 -20.702 17.837 1.00 75.31 122 SER A N 1
ATOM 977 C CA . SER A 1 122 ? -27.061 -21.934 17.549 1.00 75.31 122 SER A 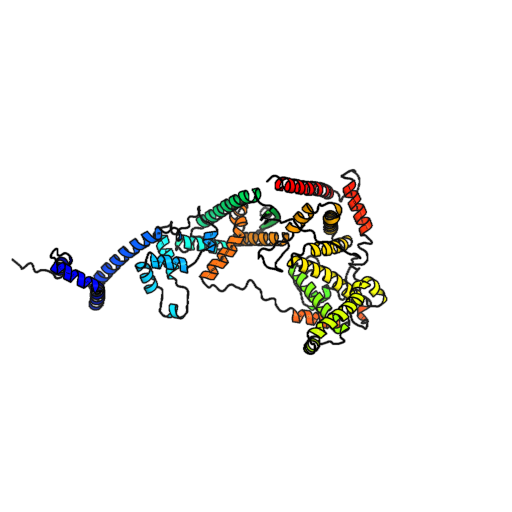CA 1
ATOM 978 C C . SER A 1 122 ? -26.112 -23.126 17.342 1.00 75.31 122 SER A C 1
ATOM 980 O O . SER A 1 122 ? -24.897 -22.963 17.216 1.00 75.31 122 SER A O 1
ATOM 982 N N . LYS A 1 123 ? -26.653 -24.351 17.282 1.00 68.38 123 LYS A N 1
ATOM 983 C CA . LYS A 1 123 ? -25.834 -25.535 16.973 1.00 68.38 123 LYS A CA 1
ATOM 984 C C . LYS A 1 123 ? -25.212 -25.446 15.568 1.00 68.38 123 LYS A C 1
ATOM 986 O O . LYS A 1 123 ? -24.021 -25.689 15.438 1.00 68.38 123 LYS A O 1
ATOM 991 N N . ALA A 1 124 ? -25.985 -25.011 14.568 1.00 64.12 124 ALA A N 1
ATOM 992 C CA . ALA A 1 124 ? -25.523 -24.876 13.183 1.00 64.12 124 ALA A CA 1
ATOM 993 C C . ALA A 1 124 ? -24.336 -23.903 13.039 1.00 64.12 124 ALA A C 1
ATOM 995 O O . ALA A 1 124 ? -23.378 -24.215 12.344 1.00 64.12 124 ALA A O 1
ATOM 996 N N . TYR A 1 125 ? -24.334 -22.787 13.784 1.00 67.69 125 TYR A N 1
ATOM 997 C CA . TYR A 1 125 ? -23.212 -21.832 13.793 1.00 67.69 125 TYR A CA 1
ATOM 998 C C . TYR A 1 125 ? -21.865 -22.480 14.164 1.00 67.69 125 TYR A C 1
ATOM 1000 O O . TYR A 1 125 ? -20.829 -22.083 13.638 1.00 67.69 125 TYR A O 1
ATOM 1008 N N . ARG A 1 126 ? -21.873 -23.476 15.065 1.00 62.59 126 ARG A N 1
ATOM 1009 C CA . ARG A 1 126 ? -20.655 -24.185 15.502 1.00 62.59 126 ARG A CA 1
ATOM 1010 C C . ARG A 1 126 ? -20.152 -25.180 14.462 1.00 62.59 126 ARG A C 1
ATOM 1012 O O . ARG A 1 126 ? -18.949 -25.401 14.382 1.00 62.59 126 ARG A O 1
ATOM 1019 N N . ASP A 1 127 ? -21.072 -25.773 13.708 1.00 60.97 127 ASP A N 1
ATOM 1020 C CA . ASP A 1 127 ? -20.776 -26.803 12.713 1.00 60.97 127 ASP A CA 1
ATOM 1021 C C . ASP A 1 127 ? -20.327 -26.174 11.367 1.00 60.97 127 ASP A C 1
ATOM 1023 O O . ASP A 1 127 ? -19.566 -26.793 10.628 1.00 60.97 127 ASP A O 1
ATOM 1027 N N . GLU A 1 128 ? -20.740 -24.931 11.071 1.00 62.19 128 GLU A N 1
ATOM 1028 C CA . GLU A 1 128 ? -20.421 -24.196 9.827 1.00 62.19 128 GLU A CA 1
ATOM 1029 C C . GLU A 1 128 ? -19.232 -23.215 9.939 1.00 62.19 128 GLU A C 1
ATOM 1031 O O . GLU A 1 128 ? -18.805 -22.651 8.933 1.00 62.19 128 GLU A O 1
ATOM 1036 N N . GLY A 1 129 ? -18.678 -22.994 11.138 1.00 58.88 129 GLY A N 1
ATOM 1037 C CA . GLY A 1 129 ? -17.513 -22.115 11.339 1.00 58.88 129 GLY A CA 1
ATOM 1038 C C . GLY A 1 129 ? -17.788 -20.616 11.143 1.00 58.88 129 GLY A C 1
ATOM 1039 O O . GLY A 1 129 ? -16.861 -19.848 10.893 1.00 58.88 129 GLY A O 1
ATOM 1040 N N . ILE A 1 130 ? -19.051 -20.188 11.245 1.00 60.66 130 ILE A N 1
ATOM 1041 C CA . ILE A 1 130 ? -19.453 -18.784 11.074 1.00 60.66 130 ILE A CA 1
ATOM 1042 C C . ILE A 1 130 ? -18.963 -17.950 12.276 1.00 60.66 130 ILE A C 1
ATOM 1044 O O . ILE A 1 130 ? -19.159 -18.380 13.419 1.00 60.66 130 ILE A O 1
ATOM 1048 N N . PRO A 1 131 ? -18.392 -16.744 12.067 1.00 63.59 131 PRO A N 1
ATOM 1049 C CA . PRO A 1 131 ? -17.903 -15.899 13.153 1.00 63.59 131 PRO A CA 1
ATOM 1050 C C . PRO A 1 131 ? -18.956 -15.612 14.226 1.00 63.59 131 PRO A C 1
ATOM 1052 O O . PRO A 1 131 ? -20.069 -15.155 13.947 1.00 63.59 131 PRO A O 1
ATOM 1055 N N . SER A 1 132 ? -18.568 -15.846 15.477 1.00 69.38 132 SER A N 1
ATOM 1056 C CA . SER A 1 132 ? -19.375 -15.553 16.657 1.00 69.38 132 SER A CA 1
ATOM 1057 C C . SER A 1 132 ? -19.706 -14.058 16.748 1.00 69.38 132 SER A C 1
ATOM 1059 O O . SER A 1 132 ? -18.850 -13.187 16.608 1.00 69.38 132 SER A O 1
ATOM 1061 N N . HIS A 1 133 ? -20.967 -13.739 17.044 1.00 82.81 133 HIS A N 1
ATOM 1062 C CA . HIS A 1 133 ? -21.377 -12.368 17.366 1.00 82.81 133 HIS A CA 1
ATOM 1063 C C . HIS A 1 133 ? -21.203 -12.033 18.861 1.00 82.81 133 HIS A C 1
ATOM 1065 O O . HIS A 1 133 ? -21.484 -10.903 19.266 1.00 82.81 133 HIS A O 1
ATOM 1071 N N . VAL A 1 134 ? -20.732 -12.977 19.691 1.00 88.06 134 VAL A N 1
ATOM 1072 C CA . VAL A 1 134 ? -20.597 -12.810 21.150 1.00 88.06 134 VAL A CA 1
ATOM 1073 C C . VAL A 1 134 ? -19.632 -11.678 21.493 1.00 88.06 134 VAL A C 1
ATOM 1075 O O . VAL A 1 134 ? -20.008 -10.795 22.261 1.00 88.06 134 VAL A O 1
ATOM 1078 N N . GLY A 1 135 ? -18.446 -11.621 20.884 1.00 90.75 135 GLY A N 1
ATOM 1079 C CA . GLY A 1 135 ? -17.476 -10.547 21.105 1.00 90.75 135 GLY A CA 1
ATOM 1080 C C . GLY A 1 135 ? -17.989 -9.171 20.673 1.00 90.75 135 GLY A C 1
ATOM 1081 O O . GLY A 1 135 ? -17.720 -8.172 21.341 1.00 90.75 135 GLY A O 1
ATOM 1082 N N . VAL A 1 136 ? -18.794 -9.106 19.606 1.00 93.62 136 VAL A N 1
ATOM 1083 C CA . VAL A 1 136 ? -19.390 -7.859 19.092 1.00 93.62 136 VAL A CA 1
ATOM 1084 C C . VAL A 1 136 ? -20.518 -7.359 20.003 1.00 93.62 136 VAL A C 1
ATOM 1086 O O . VAL A 1 136 ? -20.562 -6.176 20.347 1.00 93.62 136 VAL A O 1
ATOM 1089 N N . ILE A 1 137 ? -21.422 -8.244 20.432 1.00 94.25 137 ILE A N 1
ATOM 1090 C CA . ILE A 1 137 ? -22.519 -7.913 21.360 1.00 94.25 137 ILE A CA 1
ATOM 1091 C C . ILE A 1 137 ? -21.955 -7.598 22.752 1.00 94.25 137 ILE A C 1
ATOM 1093 O O . ILE A 1 137 ? -22.339 -6.608 23.374 1.00 94.25 137 ILE A O 1
ATOM 1097 N N . GLY A 1 138 ? -20.988 -8.388 23.221 1.00 94.94 138 GLY A N 1
ATOM 1098 C CA . GLY A 1 138 ? -20.260 -8.160 24.465 1.00 94.94 138 GLY A CA 1
ATOM 1099 C C . GLY A 1 138 ? -19.558 -6.803 24.476 1.00 94.94 138 GLY A C 1
ATOM 1100 O O . GLY A 1 138 ? -19.701 -6.050 25.439 1.00 94.94 138 GLY A O 1
ATOM 1101 N N . SER A 1 139 ? -18.883 -6.438 23.381 1.00 96.50 139 SER A N 1
ATOM 1102 C CA . SER A 1 139 ? -18.243 -5.125 23.226 1.00 96.50 139 SER A CA 1
ATOM 1103 C C . SER A 1 139 ? -19.246 -3.968 23.194 1.00 96.50 139 SER A C 1
ATOM 1105 O O . SER A 1 139 ? -18.958 -2.910 23.751 1.00 96.50 139 SER A O 1
ATOM 1107 N N . GLN A 1 140 ? -20.431 -4.140 22.596 1.00 96.31 140 GLN A N 1
ATOM 1108 C CA . GLN A 1 140 ? -21.512 -3.141 22.659 1.00 96.31 140 GLN A CA 1
ATOM 1109 C C . GLN A 1 140 ? -22.024 -2.949 24.094 1.00 96.31 140 GLN A C 1
ATOM 1111 O O . GLN A 1 140 ? -22.104 -1.818 24.573 1.00 96.31 140 GLN A O 1
ATOM 1116 N N . LEU A 1 141 ? -22.320 -4.044 24.804 1.00 95.38 141 LEU A N 1
ATOM 1117 C CA . LEU A 1 141 ? -22.786 -4.012 26.196 1.00 95.38 141 LEU A CA 1
ATOM 1118 C C . LEU A 1 141 ? -21.744 -3.392 27.135 1.00 95.38 141 LEU A C 1
ATOM 1120 O O . LEU A 1 141 ? -22.086 -2.572 27.987 1.00 95.38 141 LEU A O 1
ATOM 1124 N N . LEU A 1 142 ? -20.470 -3.747 26.960 1.00 96.81 142 LEU A N 1
ATOM 1125 C CA . LEU A 1 142 ? -19.372 -3.198 27.749 1.00 96.81 142 LEU A CA 1
ATOM 1126 C C . LEU A 1 142 ? -19.168 -1.702 27.482 1.00 96.81 142 LEU A C 1
ATOM 1128 O O . LEU A 1 142 ? -18.967 -0.948 28.432 1.00 96.81 142 LEU A O 1
ATOM 1132 N N . HIS A 1 143 ? -19.281 -1.260 26.229 1.00 96.38 143 HIS A N 1
ATOM 1133 C CA . HIS A 1 143 ? -19.194 0.155 25.874 1.00 96.38 143 HIS A CA 1
ATOM 1134 C C . HIS A 1 143 ? -20.375 0.972 26.425 1.00 96.38 143 HIS A C 1
ATOM 1136 O O . HIS A 1 143 ? -20.189 2.077 26.941 1.00 96.38 143 HIS A O 1
ATOM 1142 N N . ALA A 1 144 ? -21.588 0.414 26.387 1.00 95.25 144 ALA A N 1
ATOM 1143 C CA . ALA A 1 144 ? -22.768 1.013 27.010 1.00 95.25 144 ALA A CA 1
ATOM 1144 C C . ALA A 1 144 ? -22.639 1.097 28.545 1.00 95.25 144 ALA A C 1
ATOM 1146 O O . ALA A 1 144 ? -23.063 2.083 29.144 1.00 95.25 144 ALA A O 1
ATOM 1147 N N . TYR A 1 145 ? -22.016 0.098 29.182 1.00 94.75 145 TYR A N 1
ATOM 1148 C CA . TYR A 1 145 ? -21.714 0.103 30.618 1.00 94.75 145 TYR A CA 1
ATOM 1149 C C . TYR A 1 145 ? -20.593 1.094 30.987 1.00 94.75 145 TYR A C 1
ATOM 1151 O O . TYR A 1 145 ? -20.672 1.772 32.010 1.00 94.75 145 TYR A O 1
ATOM 1159 N N . SER A 1 146 ? -19.550 1.193 30.158 1.00 94.50 146 SER A N 1
ATOM 1160 C CA . SER A 1 146 ? -18.401 2.077 30.354 1.00 94.50 146 SER A CA 1
ATOM 1161 C C . SER A 1 146 ? -17.883 2.604 29.020 1.00 94.50 146 SER A C 1
ATOM 1163 O O . SER A 1 146 ? -17.188 1.916 28.276 1.00 94.50 146 SER A O 1
ATOM 1165 N N . GLN A 1 147 ? -18.118 3.891 28.764 1.00 88.62 147 GLN A N 1
ATOM 1166 C CA . GLN A 1 147 ? -17.663 4.583 27.551 1.00 88.62 147 GLN A CA 1
ATOM 1167 C C . GLN A 1 147 ? -16.129 4.601 27.374 1.00 88.62 147 GLN A C 1
ATOM 1169 O O . GLN A 1 147 ? -15.640 4.871 26.279 1.00 88.62 147 GLN A O 1
ATOM 1174 N N . LYS A 1 148 ? -15.360 4.292 28.432 1.00 90.62 148 LYS A N 1
ATOM 1175 C CA . LYS A 1 148 ? -13.896 4.115 28.374 1.00 90.62 148 LYS A CA 1
ATOM 1176 C C . LYS A 1 148 ? -13.485 2.799 27.705 1.00 90.62 148 LYS A C 1
ATOM 1178 O O . LYS A 1 148 ? -12.384 2.710 27.172 1.00 90.62 148 LYS A O 1
ATOM 1183 N N . SER A 1 149 ? -14.347 1.787 27.750 1.00 94.62 149 SER A N 1
ATOM 1184 C CA . SER A 1 149 ? -14.156 0.502 27.085 1.00 94.62 149 SER A CA 1
ATOM 1185 C C . SER A 1 149 ? -14.714 0.610 25.673 1.00 94.62 149 SER A C 1
ATOM 1187 O O . SER A 1 149 ? -15.899 0.412 25.430 1.00 94.62 149 SER A O 1
ATOM 1189 N N . ASN A 1 150 ? -13.861 1.058 24.760 1.00 95.31 150 ASN A N 1
ATOM 1190 C CA . ASN A 1 150 ? -14.224 1.472 23.408 1.00 95.31 150 ASN A CA 1
ATOM 1191 C C . ASN A 1 150 ? -13.269 0.906 22.344 1.00 95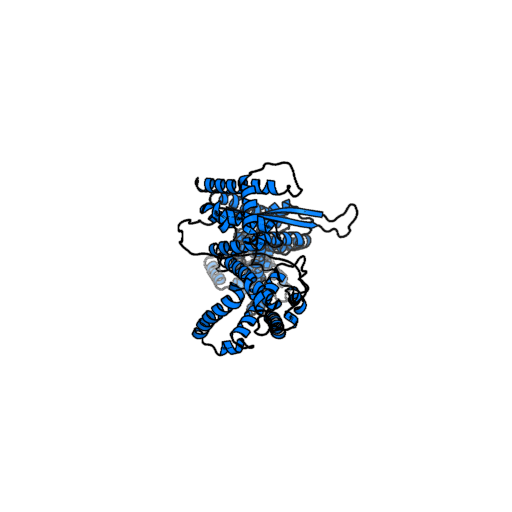.31 150 ASN A C 1
ATOM 1193 O O . ASN A 1 150 ? -13.223 1.441 21.239 1.00 95.31 150 ASN A O 1
ATOM 1197 N N . TYR A 1 151 ? -12.459 -0.111 22.665 1.00 95.31 151 TYR A N 1
ATOM 1198 C CA . TYR A 1 151 ? -11.424 -0.603 21.750 1.00 95.31 151 TYR A CA 1
ATOM 1199 C C . TYR A 1 151 ? -12.000 -1.121 20.428 1.00 95.31 151 TYR A C 1
ATOM 1201 O O . TYR A 1 151 ? -11.613 -0.629 19.367 1.00 95.31 151 TYR A O 1
ATOM 1209 N N . PHE A 1 152 ? -12.990 -2.014 20.497 1.00 95.75 152 PHE A N 1
ATOM 1210 C CA . PHE A 1 152 ? -13.737 -2.488 19.331 1.00 95.75 152 PHE A CA 1
ATOM 1211 C C . PHE A 1 152 ? -14.355 -1.321 18.543 1.00 95.75 152 PHE A C 1
ATOM 1213 O O . PHE A 1 152 ? -14.131 -1.177 17.345 1.00 95.75 152 PHE A O 1
ATOM 1220 N N . GLN A 1 153 ? -15.060 -0.422 19.233 1.00 96.94 153 GLN A N 1
ATOM 1221 C CA . GLN A 1 153 ? -15.712 0.743 18.633 1.00 96.94 153 GLN A CA 1
ATOM 1222 C C . GLN A 1 153 ? -14.728 1.708 17.957 1.00 96.94 153 GLN A C 1
ATOM 1224 O O . GLN A 1 153 ? -15.085 2.360 16.976 1.00 96.94 153 GLN A O 1
ATOM 1229 N N . MET A 1 154 ? -13.501 1.831 18.469 1.00 96.19 154 MET A N 1
ATOM 1230 C CA . MET A 1 154 ? -12.462 2.674 17.880 1.00 96.19 154 MET A CA 1
ATOM 1231 C C . MET A 1 154 ? -11.910 2.051 16.596 1.00 96.19 154 MET A C 1
ATOM 1233 O O . MET A 1 154 ? -11.804 2.748 15.591 1.00 96.19 154 MET A O 1
ATOM 1237 N N . ILE A 1 155 ? -11.636 0.743 16.606 1.00 95.44 155 ILE A N 1
ATOM 1238 C CA . ILE A 1 155 ? -11.215 -0.013 15.417 1.00 95.44 155 ILE A CA 1
ATOM 1239 C C . ILE A 1 155 ? -12.278 0.079 14.319 1.00 95.44 155 ILE A C 1
ATOM 1241 O O . ILE A 1 155 ? -11.973 0.482 13.198 1.00 95.44 155 ILE A O 1
ATOM 1245 N N . MET A 1 156 ? -13.542 -0.194 14.655 1.00 96.12 156 MET A N 1
ATOM 1246 C CA . MET A 1 156 ? -14.653 -0.068 13.711 1.00 96.12 156 MET A CA 1
ATOM 1247 C C . MET A 1 156 ? -14.847 1.380 13.240 1.00 96.12 156 MET A C 1
ATOM 1249 O O . MET A 1 156 ? -15.112 1.613 12.065 1.00 96.12 156 MET A O 1
ATOM 1253 N N . GLY A 1 157 ? -14.662 2.371 14.116 1.00 95.62 157 GLY A N 1
ATOM 1254 C CA . GLY A 1 157 ? -14.738 3.786 13.749 1.00 95.62 157 GLY A CA 1
ATOM 1255 C C . GLY A 1 157 ? -13.654 4.223 12.765 1.00 95.62 157 GLY A C 1
ATOM 1256 O O . GLY A 1 157 ? -13.951 4.980 11.838 1.00 95.62 157 GLY A O 1
ATOM 1257 N N . LEU A 1 158 ? -12.428 3.714 12.922 1.00 94.00 158 LEU A N 1
ATOM 1258 C CA . LEU A 1 158 ? -11.354 3.875 11.942 1.00 94.00 158 LEU A CA 1
ATOM 1259 C C . LEU A 1 158 ? -11.731 3.177 10.629 1.00 94.00 158 LEU A C 1
ATOM 1261 O O . LEU A 1 158 ? -11.773 3.851 9.606 1.00 94.00 158 LEU A O 1
ATOM 1265 N N . TYR A 1 159 ? -12.110 1.894 10.664 1.00 94.00 159 TYR A N 1
ATOM 1266 C CA . TYR A 1 159 ? -12.510 1.123 9.479 1.00 94.00 159 TYR A CA 1
ATOM 1267 C C . TYR A 1 159 ? -13.616 1.805 8.667 1.00 94.00 159 TYR A C 1
ATOM 1269 O O . TYR A 1 159 ? -13.474 2.043 7.472 1.00 94.00 159 TYR A O 1
ATOM 1277 N N . PHE A 1 160 ? -14.713 2.203 9.312 1.00 93.31 160 PHE A N 1
ATOM 1278 C CA . PHE A 1 160 ? -15.782 2.919 8.625 1.00 93.31 160 PHE A CA 1
ATOM 1279 C C . PHE A 1 160 ? -15.288 4.263 8.079 1.00 93.31 160 PHE A C 1
ATOM 1281 O O . PHE A 1 160 ? -15.636 4.637 6.959 1.00 93.31 160 PHE A O 1
ATOM 1288 N N . HIS A 1 161 ? -14.469 5.008 8.830 1.00 90.00 161 HIS A N 1
ATOM 1289 C CA . HIS A 1 161 ? -13.929 6.268 8.333 1.00 90.00 161 HIS A CA 1
ATOM 1290 C C . HIS A 1 161 ? -13.093 6.071 7.062 1.00 90.00 161 HIS A C 1
ATOM 1292 O O . HIS A 1 161 ? -13.282 6.836 6.114 1.00 90.00 161 HIS A O 1
ATOM 1298 N N . THR A 1 162 ? -12.217 5.069 7.022 1.00 84.12 162 THR A N 1
ATOM 1299 C CA . THR A 1 162 ? -11.306 4.818 5.898 1.00 84.12 162 THR A CA 1
ATOM 1300 C C . THR A 1 162 ? -12.030 4.250 4.685 1.00 84.12 162 THR A C 1
ATOM 1302 O O . THR A 1 162 ? -11.787 4.714 3.574 1.00 84.12 162 THR A O 1
ATOM 1305 N N . SER A 1 163 ? -13.036 3.397 4.894 1.00 86.62 163 SER A N 1
ATOM 1306 C CA . SER A 1 163 ? -13.965 2.893 3.867 1.00 86.62 163 SER A CA 1
ATOM 1307 C C . SER A 1 163 ? -14.956 3.952 3.342 1.00 86.62 163 SER A C 1
ATOM 1309 O O . SER A 1 163 ? -16.044 3.628 2.872 1.00 86.62 163 SER A O 1
ATOM 1311 N N . GLY A 1 164 ? -14.633 5.244 3.460 1.00 85.69 164 GLY A N 1
ATOM 1312 C CA . GLY A 1 164 ? -15.432 6.344 2.916 1.00 85.69 164 GLY A CA 1
ATOM 1313 C C . GLY A 1 164 ? -16.768 6.616 3.618 1.00 85.69 164 GLY A C 1
ATOM 1314 O O . GLY A 1 164 ? -17.515 7.476 3.161 1.00 85.69 164 GLY A O 1
ATOM 1315 N N . CYS A 1 165 ? -17.078 5.970 4.752 1.00 88.19 165 CYS A N 1
ATOM 1316 C CA . CYS A 1 165 ? -18.389 6.094 5.404 1.00 88.19 165 CYS A CA 1
ATOM 1317 C C . CYS A 1 165 ? -18.751 7.572 5.684 1.00 88.19 165 CYS A C 1
ATOM 1319 O O . CYS A 1 165 ? -17.953 8.293 6.310 1.00 88.19 165 CYS A O 1
ATOM 1321 N N . PRO A 1 166 ? -19.932 8.055 5.242 1.00 88.00 166 PRO A N 1
ATOM 1322 C CA . PRO A 1 166 ? -20.359 9.428 5.484 1.00 88.00 166 PRO A CA 1
ATOM 1323 C C . PRO A 1 166 ? -20.512 9.724 6.978 1.00 88.00 166 PRO A C 1
ATOM 1325 O O . PRO A 1 166 ? -21.039 8.908 7.734 1.00 88.00 166 PRO A O 1
ATOM 1328 N N . LYS A 1 167 ? -20.159 10.946 7.406 1.00 89.19 167 LYS A N 1
ATOM 1329 C CA . LYS A 1 167 ? -20.237 11.380 8.818 1.00 89.19 167 LYS A CA 1
ATOM 1330 C C . LYS A 1 167 ? -21.588 11.069 9.483 1.00 89.19 167 LYS A C 1
ATOM 1332 O O . LYS A 1 167 ? -21.605 10.674 10.642 1.00 89.19 167 LYS A O 1
ATOM 1337 N N . ARG A 1 168 ? -22.706 11.212 8.755 1.00 91.06 168 ARG A N 1
ATOM 1338 C CA . ARG A 1 168 ? -24.058 10.894 9.259 1.00 91.06 168 ARG A CA 1
ATOM 1339 C C . ARG A 1 168 ? -24.249 9.401 9.546 1.00 91.06 168 ARG A C 1
ATOM 1341 O O . ARG A 1 168 ? -24.820 9.067 10.576 1.00 91.06 168 ARG A O 1
ATOM 1348 N N . VAL A 1 169 ? -23.748 8.521 8.679 1.00 93.81 169 VAL A N 1
ATOM 1349 C CA . VAL A 1 169 ? -23.825 7.062 8.868 1.00 93.81 169 VAL A CA 1
ATOM 1350 C C . VAL A 1 169 ? -22.925 6.642 10.032 1.00 93.81 169 VAL A C 1
ATOM 1352 O O . VAL A 1 169 ? -23.374 5.921 10.918 1.00 93.81 169 VAL A O 1
ATOM 1355 N N . LEU A 1 170 ? -21.710 7.197 10.119 1.00 93.75 170 LEU A N 1
ATOM 1356 C CA . LEU A 1 170 ? -20.813 6.980 11.259 1.00 93.75 170 LEU A CA 1
ATOM 1357 C C . LEU A 1 170 ? -21.433 7.442 12.594 1.00 93.75 170 LEU A C 1
ATOM 1359 O O . LEU A 1 170 ? -21.274 6.773 13.610 1.00 93.75 170 LEU A O 1
ATOM 1363 N N . SER A 1 171 ? -22.188 8.547 12.602 1.00 94.31 171 SER A N 1
ATOM 1364 C CA . SER A 1 171 ? -22.954 8.987 13.779 1.00 94.31 171 SER A CA 1
ATOM 1365 C C . SER A 1 171 ? -24.061 8.007 14.187 1.00 94.31 171 SER A C 1
ATOM 1367 O O . SER A 1 171 ? -24.265 7.821 15.383 1.00 94.31 171 SER A O 1
ATOM 1369 N N . VAL A 1 172 ? -24.746 7.359 13.237 1.00 97.12 172 VAL A N 1
ATOM 1370 C CA . VAL A 1 172 ? -25.735 6.305 13.542 1.00 97.12 172 VAL A CA 1
ATOM 1371 C C . VAL A 1 172 ? -25.042 5.064 14.108 1.00 97.12 172 VAL A C 1
ATOM 1373 O O . VAL A 1 172 ? -25.460 4.559 15.146 1.00 97.12 172 VAL A O 1
ATOM 1376 N N . LEU A 1 173 ? -23.941 4.622 13.490 1.00 96.88 173 LEU A N 1
ATOM 1377 C CA . LEU A 1 173 ? -23.135 3.486 13.960 1.00 96.88 173 LEU A CA 1
ATOM 1378 C C . LEU A 1 173 ? -22.573 3.717 15.372 1.00 96.88 173 LEU A C 1
ATOM 1380 O O . LEU A 1 173 ? -22.504 2.785 16.173 1.00 96.88 173 LEU A O 1
ATOM 1384 N N . ALA A 1 174 ? -22.228 4.963 15.704 1.00 96.06 174 ALA A N 1
ATOM 1385 C CA . ALA A 1 174 ? -21.834 5.343 17.055 1.00 96.06 174 ALA A CA 1
ATOM 1386 C C . ALA A 1 174 ? -23.006 5.321 18.050 1.00 96.06 174 ALA A C 1
ATOM 1388 O O . ALA A 1 174 ? -22.851 4.832 19.166 1.00 96.06 174 ALA A O 1
ATOM 1389 N N . ALA A 1 175 ? -24.191 5.791 17.646 1.00 94.88 175 ALA A N 1
ATOM 1390 C CA . ALA A 1 175 ? -25.383 5.786 18.496 1.00 94.88 175 ALA A CA 1
ATOM 1391 C C . ALA A 1 175 ? -25.863 4.368 18.864 1.00 94.88 175 ALA A C 1
ATOM 1393 O O . ALA A 1 175 ? -26.414 4.180 19.945 1.00 94.88 175 ALA A O 1
ATOM 1394 N N . VAL A 1 176 ? -25.621 3.371 18.003 1.00 95.00 176 VAL A N 1
ATOM 1395 C CA . VAL A 1 176 ? -25.903 1.948 18.287 1.00 95.00 176 VAL A CA 1
ATOM 1396 C C . VAL A 1 176 ? -24.720 1.197 18.922 1.00 95.00 176 VAL A C 1
ATOM 1398 O O . VAL A 1 176 ? -24.786 -0.013 19.095 1.00 95.00 176 VAL A O 1
ATOM 1401 N N . GLY A 1 177 ? -23.626 1.882 19.274 1.00 94.94 177 GLY A N 1
ATOM 1402 C CA . GLY A 1 177 ? -22.485 1.279 19.976 1.00 94.94 177 GLY A CA 1
ATOM 1403 C C . GLY A 1 177 ? -21.571 0.384 19.127 1.00 94.94 177 GLY A C 1
ATOM 1404 O O . GLY A 1 177 ? -20.715 -0.299 19.689 1.00 94.94 177 GLY A O 1
ATOM 1405 N N . LEU A 1 178 ? -21.712 0.397 17.795 1.00 95.38 178 LEU A N 1
ATOM 1406 C CA . LEU A 1 178 ? -20.833 -0.313 16.851 1.00 95.38 178 LEU A CA 1
ATOM 1407 C C . LEU A 1 178 ? -19.571 0.484 16.483 1.00 95.38 178 LEU A C 1
ATOM 1409 O O . LEU A 1 178 ? -18.658 -0.059 15.872 1.00 95.38 178 LEU A O 1
ATOM 1413 N N . SER A 1 179 ? -19.517 1.770 16.826 1.00 96.75 179 SER A N 1
ATOM 1414 C CA . SER A 1 179 ? -18.423 2.681 16.482 1.00 96.75 179 SER A CA 1
ATOM 1415 C C . SER A 1 179 ? -18.239 3.747 17.563 1.00 96.75 179 SER A C 1
ATOM 1417 O O . SER A 1 179 ? -19.134 3.994 18.366 1.00 96.75 179 SER A O 1
ATOM 1419 N N . VAL A 1 180 ? -17.096 4.430 17.573 1.00 95.50 180 VAL A N 1
ATOM 1420 C CA . VAL A 1 180 ? -16.959 5.726 18.255 1.00 95.50 180 VAL A CA 1
ATOM 1421 C C . VAL A 1 180 ? -17.486 6.861 17.370 1.00 95.50 180 VAL A C 1
ATOM 1423 O O . VAL A 1 180 ? -17.710 6.688 16.169 1.00 95.50 180 VAL A O 1
ATOM 1426 N N . SER A 1 181 ? -17.666 8.050 17.951 1.00 93.69 181 SER A N 1
ATOM 1427 C CA . SER A 1 181 ? -18.089 9.236 17.200 1.00 93.69 181 SER A CA 1
ATOM 1428 C C . SER A 1 181 ? -17.063 9.649 16.132 1.00 93.69 181 SER A C 1
ATOM 1430 O O . SER A 1 181 ? -15.858 9.461 16.304 1.00 93.69 181 SER A O 1
ATOM 1432 N N . HIS A 1 182 ? -17.518 10.334 15.077 1.00 92.69 182 HIS A N 1
ATOM 1433 C CA . HIS A 1 182 ? -16.620 10.952 14.092 1.00 92.69 182 HIS A CA 1
ATOM 1434 C C . HIS A 1 182 ? -15.561 11.855 14.747 1.00 92.69 182 HIS A C 1
ATOM 1436 O O . HIS A 1 182 ? -14.424 11.892 14.291 1.00 92.69 182 HIS A O 1
ATOM 1442 N N . GLN A 1 183 ? -15.906 12.588 15.813 1.00 92.00 183 GLN A N 1
ATOM 1443 C CA . GLN A 1 183 ? -14.938 13.446 16.501 1.00 92.00 183 GLN A CA 1
ATOM 1444 C C . GLN A 1 183 ? -13.854 12.620 17.202 1.00 92.00 183 GLN A C 1
ATOM 1446 O O . GLN A 1 183 ? -12.685 12.983 17.152 1.00 92.00 183 GLN A O 1
ATOM 1451 N N . SER A 1 184 ? -14.227 11.486 17.799 1.00 93.94 184 SER A N 1
ATOM 1452 C CA . SER A 1 184 ? -13.289 10.546 18.415 1.00 93.94 184 SER A CA 1
ATOM 1453 C C . SER A 1 184 ? -12.286 10.015 17.390 1.00 93.94 184 SER A C 1
ATOM 1455 O O . SER A 1 184 ? -11.092 10.058 17.661 1.00 93.94 184 SER A O 1
ATOM 1457 N N . VAL A 1 185 ? -12.750 9.621 16.194 1.00 94.12 185 VAL A N 1
ATOM 1458 C CA . VAL A 1 185 ? -11.868 9.193 15.092 1.00 94.12 185 VAL A CA 1
ATOM 1459 C C . VAL A 1 185 ? -10.910 10.317 14.685 1.00 94.12 185 VAL A C 1
ATOM 1461 O O . VAL A 1 185 ? -9.703 10.108 14.655 1.00 94.12 185 VAL A O 1
ATOM 1464 N N . MET A 1 186 ? -11.411 11.534 14.440 1.00 92.44 186 MET A N 1
ATOM 1465 C CA . MET A 1 186 ? -10.552 12.659 14.029 1.00 92.44 186 MET A CA 1
ATOM 1466 C C . MET A 1 186 ? -9.539 13.075 15.105 1.00 92.44 186 MET A C 1
ATOM 1468 O O . MET A 1 186 ? -8.463 13.560 14.761 1.00 92.44 186 MET A O 1
ATOM 1472 N N . ASN A 1 187 ? -9.864 12.891 16.388 1.00 93.88 187 ASN A N 1
ATOM 1473 C CA . ASN A 1 187 ? -8.937 13.123 17.495 1.00 93.88 187 ASN A CA 1
ATOM 1474 C C . ASN A 1 187 ? -7.859 12.027 17.557 1.00 93.88 187 ASN A C 1
ATOM 1476 O O . ASN A 1 187 ? -6.689 12.350 17.730 1.00 93.88 187 ASN A O 1
ATOM 1480 N N . THR A 1 188 ? -8.231 10.757 17.356 1.00 94.25 188 THR A N 1
ATOM 1481 C CA . THR A 1 188 ? -7.285 9.634 17.246 1.00 94.25 188 THR A CA 1
ATOM 1482 C C . THR A 1 188 ? -6.309 9.829 16.094 1.00 94.25 188 THR A C 1
ATOM 1484 O O . THR A 1 188 ? -5.108 9.679 16.288 1.00 94.25 188 THR A O 1
ATOM 1487 N N . LEU A 1 189 ? -6.801 10.222 14.918 1.00 93.69 189 LEU A N 1
ATOM 1488 C CA . LEU A 1 189 ? -5.951 10.489 13.760 1.00 93.69 189 LEU A CA 1
ATOM 1489 C C . LEU A 1 189 ? -4.992 11.665 13.996 1.00 93.69 189 LEU A C 1
ATOM 1491 O O . LEU A 1 189 ? -3.827 11.571 13.628 1.00 93.69 189 LEU A O 1
ATOM 1495 N N . ALA A 1 190 ? -5.446 12.735 14.659 1.00 94.06 190 ALA A N 1
ATOM 1496 C CA . ALA A 1 190 ? -4.577 13.852 15.040 1.00 94.06 190 ALA A CA 1
ATOM 1497 C C . ALA A 1 190 ? -3.468 13.425 16.017 1.00 94.06 190 ALA A C 1
ATOM 1499 O O . ALA A 1 190 ? -2.310 13.784 15.831 1.00 94.06 190 ALA A O 1
ATOM 1500 N N . HIS A 1 191 ? -3.814 12.626 17.030 1.00 94.12 191 HIS A N 1
ATOM 1501 C CA . HIS A 1 191 ? -2.854 12.117 18.008 1.00 94.12 191 HIS A CA 1
ATOM 1502 C C . HIS A 1 191 ? -1.824 11.165 17.376 1.00 94.12 191 HIS A C 1
ATOM 1504 O O . HIS A 1 191 ? -0.637 11.262 17.673 1.00 94.12 191 HIS A O 1
ATOM 1510 N N . LEU A 1 192 ? -2.257 10.296 16.457 1.00 92.56 192 LEU A N 1
ATOM 1511 C CA . LEU A 1 192 ? -1.363 9.428 15.684 1.00 92.56 192 LEU A CA 1
ATOM 1512 C C . LEU A 1 192 ? -0.398 10.230 14.801 1.00 92.56 192 LEU A C 1
ATOM 1514 O O . LEU A 1 192 ? 0.786 9.908 14.763 1.00 92.56 192 LEU A O 1
ATOM 1518 N N . THR A 1 193 ? -0.870 11.301 14.150 1.00 93.62 193 THR A N 1
ATOM 1519 C CA . THR A 1 193 ? 0.001 12.235 13.418 1.00 93.62 193 THR A CA 1
ATOM 1520 C C . THR A 1 193 ? 1.033 12.870 14.339 1.00 93.62 193 THR A C 1
ATOM 1522 O O . THR A 1 193 ? 2.211 12.915 14.001 1.00 93.62 193 THR A O 1
ATOM 1525 N N . GLU A 1 194 ? 0.608 13.364 15.503 1.00 93.50 194 GLU A N 1
ATOM 1526 C CA . GLU A 1 194 ? 1.505 14.008 16.460 1.00 93.50 194 GLU A CA 1
ATOM 1527 C C . GLU A 1 194 ? 2.593 13.040 16.948 1.00 93.50 194 GLU A C 1
ATOM 1529 O O . GLU A 1 194 ? 3.772 13.393 16.911 1.00 93.50 194 GLU A O 1
ATOM 1534 N N . ALA A 1 195 ? 2.217 11.812 17.317 1.00 91.00 195 ALA A N 1
ATOM 1535 C CA . ALA A 1 195 ? 3.150 10.762 17.717 1.00 91.00 195 ALA A CA 1
ATOM 1536 C C . ALA A 1 195 ? 4.135 10.406 16.588 1.00 91.00 195 ALA A C 1
ATOM 1538 O O . ALA A 1 195 ? 5.345 10.462 16.796 1.00 91.00 195 ALA A O 1
ATOM 1539 N N . ALA A 1 196 ? 3.641 10.147 15.372 1.00 89.62 196 ALA A N 1
ATOM 1540 C CA . ALA A 1 196 ? 4.485 9.831 14.218 1.00 89.62 196 ALA A CA 1
ATOM 1541 C C . ALA A 1 196 ? 5.470 10.968 13.884 1.00 89.62 196 ALA A C 1
ATOM 1543 O O . ALA A 1 196 ? 6.634 10.717 13.579 1.00 89.62 196 ALA A O 1
ATOM 1544 N N . MET A 1 197 ? 5.045 12.231 13.999 1.00 91.50 197 MET A N 1
ATOM 1545 C CA . MET A 1 197 ? 5.925 13.387 13.792 1.00 91.50 197 MET A CA 1
ATOM 1546 C C . MET A 1 197 ? 6.954 13.568 14.920 1.00 91.50 197 MET A C 1
ATOM 1548 O O . MET A 1 197 ? 8.036 14.097 14.669 1.00 91.50 197 MET A O 1
ATOM 1552 N N . GLN A 1 198 ? 6.657 13.149 16.155 1.00 91.62 198 GLN A N 1
ATOM 1553 C CA . GLN A 1 198 ? 7.630 13.124 17.256 1.00 91.62 198 GLN A CA 1
ATOM 1554 C C . GLN A 1 198 ? 8.671 12.005 17.071 1.00 91.62 198 GLN A C 1
ATOM 1556 O O . GLN A 1 198 ? 9.868 12.255 17.235 1.00 91.62 198 GLN A O 1
ATOM 1561 N N . GLU A 1 199 ? 8.237 10.807 16.669 1.00 88.56 199 GLU A N 1
ATOM 1562 C CA . GLU A 1 199 ? 9.114 9.681 16.314 1.00 88.56 199 GLU A CA 1
ATOM 1563 C C . GLU A 1 199 ? 10.048 10.065 15.156 1.00 88.56 199 GLU A C 1
ATOM 1565 O O . GLU A 1 199 ? 11.269 9.974 15.285 1.00 88.56 199 GLU A O 1
ATOM 1570 N N . LEU A 1 200 ? 9.494 10.624 14.075 1.00 90.00 200 LEU A N 1
ATOM 1571 C CA . LEU A 1 200 ? 10.244 11.097 12.910 1.00 90.00 200 LEU A CA 1
ATOM 1572 C C . LEU A 1 200 ? 11.298 12.155 13.273 1.00 90.00 200 LEU A C 1
ATOM 1574 O O . LEU A 1 200 ? 12.461 12.007 12.909 1.00 90.00 200 LEU A O 1
ATOM 1578 N N . ARG A 1 201 ? 10.929 13.184 14.053 1.00 91.75 201 ARG A N 1
ATOM 1579 C CA . ARG A 1 201 ? 11.865 14.219 14.555 1.00 91.75 201 ARG A CA 1
ATOM 1580 C C . ARG A 1 201 ? 12.978 13.668 15.448 1.00 91.75 201 ARG A C 1
ATOM 1582 O O . ARG A 1 201 ? 13.968 14.367 15.666 1.00 91.75 201 ARG A O 1
ATOM 1589 N N . THR A 1 202 ? 12.790 12.479 16.012 1.00 90.94 202 THR A N 1
ATOM 1590 C CA . THR A 1 202 ? 13.821 11.779 16.783 1.00 90.94 202 THR A CA 1
ATOM 1591 C C . THR A 1 202 ? 14.732 10.999 15.839 1.00 90.94 202 THR A C 1
ATOM 1593 O O . THR A 1 202 ? 15.947 11.149 15.915 1.00 90.94 202 THR A O 1
ATOM 1596 N N . ALA A 1 203 ? 14.155 10.247 14.897 1.00 85.62 203 ALA A N 1
ATOM 1597 C CA . ALA A 1 203 ? 14.898 9.418 13.952 1.00 85.62 203 ALA A CA 1
ATOM 1598 C C . ALA A 1 203 ? 15.841 10.228 13.043 1.00 85.62 203 ALA A C 1
ATOM 1600 O O . ALA A 1 203 ? 17.030 9.918 12.997 1.00 85.62 203 ALA A O 1
ATOM 1601 N N . ILE A 1 204 ? 15.364 11.322 12.426 1.00 88.75 204 ILE A N 1
ATOM 1602 C CA . ILE A 1 204 ? 16.160 12.166 11.501 1.00 88.75 204 ILE A CA 1
ATOM 1603 C C . ILE A 1 204 ? 17.390 12.837 12.139 1.00 88.75 204 ILE A C 1
ATOM 1605 O O . ILE A 1 204 ? 18.204 13.417 11.433 1.00 88.75 204 ILE A O 1
ATOM 1609 N N . LYS A 1 205 ? 17.528 12.799 13.472 1.00 88.50 205 LYS A N 1
ATOM 1610 C CA . LYS A 1 205 ? 18.713 13.302 14.194 1.00 88.50 205 LYS A CA 1
ATOM 1611 C C . LYS A 1 205 ? 19.814 12.255 14.370 1.00 88.50 205 LYS A C 1
ATOM 1613 O O . LYS A 1 205 ? 20.868 12.577 14.899 1.00 88.50 205 LYS A O 1
ATOM 1618 N N . SER A 1 206 ? 19.529 11.000 14.033 1.00 83.25 206 SER A N 1
ATOM 1619 C CA . SER A 1 206 ? 20.373 9.839 14.350 1.00 83.25 206 SER A CA 1
ATOM 1620 C C . SER A 1 206 ? 20.474 8.826 13.209 1.00 83.25 206 SER A C 1
ATOM 1622 O O . SER A 1 206 ? 21.105 7.787 13.372 1.00 83.25 206 SER A O 1
ATOM 1624 N N . GLN A 1 207 ? 19.813 9.092 12.080 1.00 81.56 207 GLN A N 1
ATOM 1625 C CA . GLN A 1 207 ? 19.751 8.202 10.927 1.00 81.56 207 GLN A CA 1
ATOM 1626 C C . GLN A 1 207 ? 19.848 9.023 9.636 1.00 81.56 207 GLN A C 1
ATOM 1628 O O . GLN A 1 207 ? 19.252 10.104 9.576 1.00 81.56 207 GLN A O 1
ATOM 1633 N N . PRO A 1 208 ? 20.541 8.509 8.602 1.00 79.75 208 PRO A N 1
ATOM 1634 C CA . PRO A 1 208 ? 20.464 9.068 7.257 1.00 79.75 208 PRO A CA 1
ATOM 1635 C C . PRO A 1 208 ? 19.007 9.085 6.779 1.00 79.75 208 PRO A C 1
ATOM 1637 O O . PRO A 1 208 ? 18.229 8.184 7.100 1.00 79.75 208 PRO A O 1
ATOM 1640 N N . PHE A 1 209 ? 18.618 10.095 6.007 1.00 84.75 209 PHE A N 1
ATOM 1641 C CA . PHE A 1 209 ? 17.270 10.184 5.447 1.00 84.75 209 PHE A CA 1
ATOM 1642 C C . PHE A 1 209 ? 17.263 10.946 4.124 1.00 84.75 209 PHE A C 1
ATOM 1644 O O . PHE A 1 209 ? 18.127 11.782 3.874 1.00 84.75 209 PHE A O 1
ATOM 1651 N N . PHE A 1 210 ? 16.240 10.705 3.309 1.00 86.00 210 PHE A N 1
ATOM 1652 C CA . PHE A 1 210 ? 15.929 11.532 2.145 1.00 86.00 210 PHE A CA 1
ATOM 1653 C C . PHE A 1 210 ? 14.444 11.901 2.115 1.00 86.00 210 PHE A C 1
ATOM 1655 O O . PHE A 1 210 ? 13.609 11.279 2.780 1.00 86.00 210 PHE A O 1
ATOM 1662 N N . ILE A 1 211 ? 14.122 12.958 1.369 1.00 89.62 211 ILE A N 1
ATOM 1663 C CA . ILE A 1 211 ? 12.765 13.491 1.246 1.00 89.62 211 ILE A CA 1
ATOM 1664 C C . ILE A 1 211 ? 12.288 13.278 -0.186 1.00 89.62 211 ILE A C 1
ATOM 1666 O O . ILE A 1 211 ? 12.798 13.897 -1.115 1.00 89.62 211 ILE A O 1
ATOM 1670 N N . LEU A 1 212 ? 11.273 12.438 -0.347 1.00 89.56 212 LEU A N 1
ATOM 1671 C CA . LEU A 1 212 ? 10.489 12.361 -1.571 1.00 89.56 212 LEU A CA 1
ATOM 1672 C C . LEU A 1 212 ? 9.407 13.428 -1.500 1.00 89.56 212 LEU A C 1
ATOM 1674 O O . LEU A 1 212 ? 8.744 13.545 -0.470 1.00 89.56 212 LEU A O 1
ATOM 1678 N N . TYR A 1 213 ? 9.218 14.203 -2.562 1.00 91.81 213 TYR A N 1
ATOM 1679 C CA . TYR A 1 213 ? 8.160 15.203 -2.625 1.00 91.81 213 TYR A CA 1
ATOM 1680 C C . TYR A 1 213 ? 7.579 15.310 -4.034 1.00 91.81 213 TYR A C 1
ATOM 1682 O O . TYR A 1 213 ? 8.272 15.101 -5.022 1.00 91.81 213 TYR A O 1
ATOM 1690 N N . ASP A 1 214 ? 6.285 15.610 -4.105 1.00 91.31 214 ASP A N 1
ATOM 1691 C CA . ASP A 1 214 ? 5.529 15.760 -5.352 1.00 91.31 214 ASP A CA 1
ATOM 1692 C C . ASP A 1 214 ? 4.311 16.671 -5.118 1.00 91.31 214 ASP A C 1
ATOM 1694 O O . ASP A 1 214 ? 3.867 16.876 -3.979 1.00 91.31 214 ASP A O 1
ATOM 1698 N N . ASN A 1 215 ? 3.759 17.216 -6.197 1.00 89.50 215 ASN A N 1
ATOM 1699 C CA . ASN A 1 215 ? 2.597 18.090 -6.192 1.00 89.50 215 ASN A CA 1
ATOM 1700 C C . ASN A 1 215 ? 1.285 17.300 -6.051 1.00 89.50 215 ASN A C 1
ATOM 1702 O O . ASN A 1 215 ? 0.960 16.407 -6.836 1.00 89.50 215 ASN A O 1
ATOM 1706 N N . ILE A 1 216 ? 0.457 17.697 -5.085 1.00 87.31 216 ILE A N 1
ATOM 1707 C CA . ILE A 1 216 ? -0.890 17.165 -4.896 1.00 87.31 216 ILE A CA 1
ATOM 1708 C C . ILE A 1 216 ? -1.940 18.214 -5.264 1.00 87.31 216 ILE A C 1
ATOM 1710 O O . ILE A 1 216 ? -2.021 19.289 -4.675 1.00 87.31 216 ILE A O 1
ATOM 1714 N N . ASN A 1 217 ? -2.775 17.867 -6.242 1.00 85.81 217 ASN A N 1
ATOM 1715 C CA . ASN A 1 217 ? -3.767 18.770 -6.812 1.00 85.81 217 ASN A CA 1
ATOM 1716 C C . ASN A 1 217 ? -5.185 18.200 -6.673 1.00 85.81 217 ASN A C 1
ATOM 1718 O O . ASN A 1 217 ? -5.422 17.029 -6.996 1.00 85.81 217 ASN A O 1
ATOM 1722 N N . PHE A 1 218 ? -6.133 19.038 -6.243 1.00 81.50 218 PHE A N 1
ATOM 1723 C CA . PHE A 1 218 ? -7.543 18.686 -6.064 1.00 81.50 218 PHE A CA 1
ATOM 1724 C C . PHE A 1 218 ? -8.456 19.542 -6.969 1.00 81.50 218 PHE A C 1
ATOM 1726 O O . PHE A 1 218 ? -8.656 20.732 -6.703 1.00 81.50 218 PHE A O 1
ATOM 1733 N N . PRO A 1 219 ? -9.048 18.962 -8.034 1.00 75.50 219 PRO A N 1
ATOM 1734 C CA . PRO A 1 219 ? -10.011 19.657 -8.886 1.00 75.50 219 PRO A CA 1
ATOM 1735 C C . PRO A 1 219 ? -11.405 19.694 -8.238 1.00 75.50 219 PRO A C 1
ATOM 1737 O O . PRO A 1 219 ? -12.158 18.719 -8.274 1.00 75.50 219 PRO A O 1
ATOM 1740 N N . ASN A 1 220 ? -11.784 20.848 -7.695 1.00 71.00 220 ASN A N 1
ATOM 1741 C CA . ASN A 1 220 ? -13.090 21.098 -7.089 1.00 71.00 220 ASN A CA 1
ATOM 1742 C C . ASN A 1 220 ? -14.099 21.586 -8.147 1.00 71.00 220 ASN A C 1
ATOM 1744 O O . ASN A 1 220 ? -14.346 22.784 -8.314 1.00 71.00 220 ASN A O 1
ATOM 1748 N N . ARG A 1 221 ? -14.699 20.626 -8.866 1.00 69.25 221 ARG A N 1
ATOM 1749 C CA . ARG A 1 221 ? -15.712 20.880 -9.907 1.00 69.25 221 ARG A CA 1
ATOM 1750 C C . ARG A 1 221 ? -17.055 21.312 -9.309 1.00 69.25 221 ARG A C 1
ATOM 1752 O O . ARG A 1 221 ? -17.585 20.646 -8.419 1.00 69.25 221 ARG A O 1
ATOM 1759 N N . LYS A 1 222 ? -17.634 22.408 -9.805 1.00 65.62 222 LYS A N 1
ATOM 1760 C CA . LYS A 1 222 ? -18.955 22.905 -9.385 1.00 65.62 222 LYS A CA 1
ATOM 1761 C C . LYS A 1 222 ? -20.049 22.330 -10.282 1.00 65.62 222 LYS A C 1
ATOM 1763 O O . LYS A 1 222 ? -19.962 22.409 -11.500 1.00 65.62 222 LYS A O 1
ATOM 1768 N N . TYR A 1 223 ? -21.111 21.807 -9.667 1.00 60.50 223 TYR A N 1
ATOM 1769 C CA . TYR A 1 223 ? -22.251 21.218 -10.386 1.00 60.50 223 TYR A CA 1
ATOM 1770 C C . TYR A 1 223 ? -22.999 22.247 -11.255 1.00 60.50 223 TYR A C 1
ATOM 1772 O O . TYR A 1 223 ? -23.415 21.942 -12.366 1.00 60.50 223 TYR A O 1
ATOM 1780 N N . ASP A 1 224 ? -23.120 23.480 -10.756 1.00 61.84 224 ASP A N 1
ATOM 1781 C CA . ASP A 1 224 ? -23.704 24.624 -11.457 1.00 61.84 224 ASP A CA 1
ATOM 1782 C C . ASP A 1 224 ? -22.650 25.722 -11.625 1.00 61.84 224 ASP A C 1
ATOM 1784 O O . ASP A 1 224 ? -22.437 26.541 -10.724 1.00 61.84 224 ASP A O 1
ATOM 1788 N N . GLN A 1 225 ? -21.985 25.766 -12.780 1.00 61.16 225 GLN A N 1
ATOM 1789 C CA . GLN A 1 225 ? -21.048 26.849 -13.068 1.00 61.16 225 GLN A CA 1
ATOM 1790 C C . GLN A 1 225 ? -21.794 28.164 -13.341 1.00 61.16 225 GLN A C 1
ATOM 1792 O O . GLN A 1 225 ? -22.761 28.210 -14.105 1.00 61.16 225 GLN A O 1
ATOM 1797 N N . ARG A 1 226 ? -21.347 29.251 -12.707 1.00 74.75 226 ARG A N 1
ATOM 1798 C CA . ARG A 1 226 ? -21.819 30.635 -12.913 1.00 74.75 226 ARG A CA 1
ATOM 1799 C C . ARG A 1 226 ? -20.621 31.586 -12.856 1.00 74.75 226 ARG A C 1
ATOM 1801 O O . ARG A 1 226 ? -19.544 31.202 -12.408 1.00 74.75 226 ARG A O 1
ATOM 1808 N N . SER A 1 227 ? -20.801 32.849 -13.245 1.00 70.75 227 SER A N 1
ATOM 1809 C CA . SER A 1 227 ? -19.735 33.873 -13.231 1.00 70.75 227 SER A CA 1
ATOM 1810 C C . SER A 1 227 ? -18.982 33.980 -11.893 1.00 70.75 227 SER A C 1
ATOM 1812 O O . SER A 1 227 ? -17.774 34.206 -11.894 1.00 70.75 227 SER A O 1
ATOM 1814 N N . HIS A 1 228 ? -19.693 33.765 -10.784 1.00 65.19 228 HIS A N 1
ATOM 1815 C CA . HIS A 1 228 ? -19.221 33.808 -9.395 1.00 65.19 228 HIS A CA 1
ATOM 1816 C C . HIS A 1 228 ? -19.050 32.418 -8.744 1.00 65.19 228 HIS A C 1
ATOM 1818 O O . HIS A 1 228 ? -18.709 32.333 -7.570 1.00 65.19 228 HIS A O 1
ATOM 1824 N N . ASN A 1 229 ? -19.313 31.329 -9.473 1.00 66.06 229 ASN A N 1
ATOM 1825 C CA . ASN A 1 229 ? -19.198 29.953 -8.987 1.00 66.06 229 ASN A CA 1
ATOM 1826 C C . ASN A 1 229 ? -18.533 29.109 -10.078 1.00 66.06 229 ASN A C 1
ATOM 1828 O O . ASN A 1 229 ? -19.210 28.452 -10.866 1.00 66.06 229 ASN A O 1
ATOM 1832 N N . LYS A 1 230 ? -17.208 29.208 -10.172 1.00 71.69 230 LYS A N 1
ATOM 1833 C CA . LYS A 1 230 ? -16.383 28.457 -11.125 1.00 71.69 230 LYS A CA 1
ATOM 1834 C C . LYS A 1 230 ? -15.744 27.255 -10.433 1.00 71.69 230 LYS A C 1
ATOM 1836 O O . LYS A 1 230 ? -15.675 27.216 -9.202 1.00 71.69 230 LYS A O 1
ATOM 1841 N N . ASP A 1 231 ? -15.260 26.308 -11.227 1.00 74.81 231 ASP A N 1
ATOM 1842 C CA . ASP A 1 231 ? -14.374 25.256 -10.732 1.00 74.81 231 ASP A CA 1
ATOM 1843 C C . ASP A 1 231 ? -13.147 25.888 -10.063 1.00 74.81 231 ASP A C 1
ATOM 1845 O O . ASP A 1 231 ? -12.591 26.869 -10.565 1.00 74.81 231 ASP A O 1
ATOM 1849 N N . THR A 1 232 ? -12.734 25.331 -8.927 1.00 72.56 232 THR A N 1
ATOM 1850 C CA . THR A 1 232 ? -11.501 25.724 -8.238 1.00 72.56 232 THR A CA 1
ATOM 1851 C C . THR A 1 232 ? -10.490 24.591 -8.309 1.00 72.56 232 THR A C 1
ATOM 1853 O O . THR A 1 232 ? -10.852 23.416 -8.354 1.00 72.56 232 THR A O 1
ATOM 1856 N N . PHE A 1 233 ? -9.210 24.941 -8.336 1.00 76.38 233 PHE A N 1
ATOM 1857 C CA . PHE A 1 233 ? -8.115 23.984 -8.392 1.00 76.38 233 PHE A CA 1
ATOM 1858 C C . PHE A 1 233 ? -7.194 24.278 -7.216 1.00 76.38 233 PHE A C 1
ATOM 1860 O O . PHE A 1 233 ? -6.618 25.362 -7.133 1.00 76.38 233 PHE A O 1
ATOM 1867 N N . GLU A 1 234 ? -7.140 23.358 -6.260 1.00 78.25 234 GLU A N 1
ATOM 1868 C CA . GLU A 1 234 ? -6.332 23.523 -5.056 1.00 78.25 234 GLU A CA 1
ATOM 1869 C C . GLU A 1 234 ? -5.019 22.774 -5.253 1.00 78.25 234 GLU A C 1
ATOM 1871 O O . GLU A 1 234 ? -5.031 21.557 -5.440 1.00 78.25 234 GLU A O 1
ATOM 1876 N N . ASN A 1 235 ? -3.910 23.513 -5.243 1.00 85.44 235 ASN A N 1
ATOM 1877 C CA . ASN A 1 235 ? -2.560 22.981 -5.403 1.00 85.44 235 ASN A CA 1
ATOM 1878 C C . ASN A 1 235 ? -1.857 22.952 -4.046 1.00 85.44 235 ASN A C 1
ATOM 1880 O O . ASN A 1 235 ? -1.966 23.905 -3.272 1.00 85.44 235 ASN A O 1
ATOM 1884 N N . GLY A 1 236 ? -1.085 21.905 -3.796 1.00 87.44 236 GLY A N 1
ATOM 1885 C CA . GLY A 1 236 ? -0.180 21.816 -2.660 1.00 87.44 236 GLY A CA 1
ATOM 1886 C C . GLY A 1 236 ? 0.955 20.842 -2.941 1.00 87.44 236 GLY A C 1
ATOM 1887 O O . GLY A 1 236 ? 1.015 20.225 -4.002 1.00 87.44 236 GLY A O 1
ATOM 1888 N N . THR A 1 237 ? 1.839 20.675 -1.966 1.00 90.88 237 THR A N 1
ATOM 1889 C CA . THR A 1 237 ? 2.972 19.751 -2.053 1.00 90.88 237 THR A CA 1
ATOM 1890 C C . THR A 1 237 ? 2.884 18.741 -0.919 1.00 90.88 237 THR A C 1
ATOM 1892 O O . THR A 1 237 ? 2.537 19.060 0.218 1.00 90.88 237 THR A O 1
ATOM 1895 N N . THR A 1 238 ? 3.186 17.501 -1.257 1.00 92.38 238 THR A N 1
ATOM 1896 C CA . THR A 1 238 ? 3.220 16.332 -0.376 1.00 92.38 238 THR A CA 1
ATOM 1897 C C . THR A 1 238 ? 4.646 15.845 -0.274 1.00 92.38 238 THR A C 1
ATOM 1899 O O . THR A 1 238 ? 5.358 15.875 -1.272 1.00 92.38 238 THR A O 1
ATOM 1902 N N . ALA A 1 239 ? 5.044 15.370 0.905 1.00 91.69 239 ALA A N 1
ATOM 1903 C CA . ALA A 1 239 ? 6.359 14.787 1.111 1.00 91.69 239 ALA A CA 1
ATOM 1904 C C . ALA A 1 239 ? 6.289 13.509 1.954 1.00 91.69 239 ALA A C 1
ATOM 1906 O O . ALA A 1 239 ? 5.515 13.434 2.912 1.00 91.69 239 ALA A O 1
ATOM 1907 N N . THR A 1 240 ? 7.133 12.538 1.614 1.00 90.75 240 THR A N 1
ATOM 1908 C CA . THR A 1 240 ? 7.418 11.336 2.400 1.00 90.75 240 THR A CA 1
ATOM 1909 C C . THR A 1 240 ? 8.893 11.355 2.777 1.00 90.75 240 THR A C 1
ATOM 1911 O O . THR A 1 240 ? 9.753 11.492 1.911 1.00 90.75 240 THR A O 1
ATOM 1914 N N . ILE A 1 241 ? 9.203 11.204 4.065 1.00 89.56 241 ILE A N 1
ATOM 1915 C CA . ILE A 1 241 ? 10.587 11.066 4.528 1.00 89.56 241 ILE A CA 1
ATOM 1916 C C . ILE A 1 241 ? 10.906 9.578 4.646 1.00 89.56 241 ILE A C 1
ATOM 1918 O O . ILE A 1 241 ? 10.190 8.841 5.327 1.00 89.56 241 ILE A O 1
ATOM 1922 N N . VAL A 1 242 ? 11.974 9.152 3.978 1.00 86.00 242 VAL A N 1
ATOM 1923 C CA . VAL A 1 242 ? 12.489 7.782 4.023 1.00 86.00 242 VAL A CA 1
ATOM 1924 C C . VAL A 1 242 ? 13.740 7.778 4.890 1.00 86.00 242 VAL A C 1
ATOM 1926 O O . VAL A 1 242 ? 14.675 8.534 4.637 1.00 86.00 242 VAL A O 1
ATOM 1929 N N . LEU A 1 243 ? 13.742 6.940 5.925 1.00 82.44 243 LEU A N 1
ATOM 1930 C CA . LEU A 1 243 ? 14.885 6.730 6.812 1.00 82.44 243 LEU A CA 1
ATOM 1931 C C . LEU A 1 243 ? 15.754 5.601 6.244 1.00 82.44 243 LEU A C 1
ATOM 1933 O O . LEU A 1 243 ? 15.240 4.528 5.922 1.00 82.44 243 LEU A O 1
ATOM 1937 N N . GLY A 1 244 ? 17.056 5.837 6.122 1.00 69.06 244 GLY A N 1
ATOM 1938 C CA . GLY A 1 244 ? 18.025 4.834 5.698 1.00 69.06 244 GLY A CA 1
ATOM 1939 C C . GLY A 1 244 ? 18.400 3.890 6.841 1.00 69.06 244 GLY A C 1
ATOM 1940 O O . GLY A 1 244 ? 18.607 4.316 7.977 1.00 69.06 244 GLY A O 1
ATOM 1941 N N . GLY A 1 245 ? 18.527 2.598 6.531 1.00 61.00 245 GLY A N 1
ATOM 1942 C CA . GLY A 1 245 ? 19.283 1.673 7.381 1.00 61.00 245 GLY A CA 1
ATOM 1943 C C . GLY A 1 245 ? 20.788 1.959 7.301 1.00 61.00 245 GLY A C 1
ATOM 1944 O O . GLY A 1 245 ? 21.218 2.747 6.460 1.00 61.00 245 GLY A O 1
ATOM 1945 N N . ASN A 1 246 ? 21.590 1.310 8.152 1.00 42.28 246 ASN A N 1
ATOM 1946 C CA . ASN A 1 246 ? 23.051 1.452 8.142 1.00 42.28 246 ASN A CA 1
ATOM 1947 C C . ASN A 1 246 ? 23.622 1.235 6.729 1.00 42.28 246 ASN A C 1
ATOM 1949 O O . ASN A 1 246 ? 23.608 0.118 6.212 1.00 42.28 246 ASN A O 1
ATOM 1953 N N . LEU A 1 247 ? 24.143 2.305 6.130 1.00 38.62 247 LEU A N 1
ATOM 1954 C CA . LEU A 1 247 ? 24.886 2.256 4.878 1.00 38.62 247 LEU A CA 1
ATOM 1955 C C . LEU A 1 247 ? 26.321 1.806 5.192 1.00 38.62 247 LEU A C 1
ATOM 1957 O O . LEU A 1 247 ? 27.166 2.623 5.552 1.00 38.62 247 LEU A O 1
ATOM 1961 N N . ASP A 1 248 ? 26.598 0.506 5.075 1.00 31.89 248 ASP A N 1
ATOM 1962 C CA . ASP A 1 248 ? 27.963 -0.035 5.156 1.00 31.89 248 ASP A CA 1
ATOM 1963 C C . ASP A 1 248 ? 28.726 0.268 3.850 1.00 31.89 248 ASP A C 1
ATOM 1965 O O . ASP A 1 248 ? 28.752 -0.523 2.907 1.00 31.89 248 ASP A O 1
ATOM 1969 N N . ILE A 1 249 ? 29.354 1.445 3.782 1.00 40.06 249 ILE A N 1
ATOM 1970 C CA . ILE A 1 249 ? 30.046 1.977 2.588 1.00 40.06 249 ILE A CA 1
ATOM 1971 C C . ILE A 1 249 ? 31.465 1.367 2.467 1.00 40.06 249 ILE A C 1
ATOM 1973 O O . ILE A 1 249 ? 32.467 2.073 2.390 1.00 40.06 249 ILE A O 1
ATOM 1977 N N . THR A 1 250 ? 31.595 0.033 2.527 1.00 29.86 250 THR A N 1
ATOM 1978 C CA . THR A 1 250 ? 32.911 -0.645 2.605 1.00 29.86 250 THR A CA 1
ATOM 1979 C C . THR A 1 250 ? 33.087 -1.875 1.701 1.00 29.86 250 THR A C 1
ATOM 1981 O O . THR A 1 250 ? 33.505 -2.937 2.159 1.00 29.86 250 THR A O 1
ATOM 1984 N N . SER A 1 251 ? 32.883 -1.732 0.384 1.00 29.48 251 SER A N 1
ATOM 1985 C CA . SER A 1 251 ? 33.633 -2.516 -0.629 1.00 29.48 251 SER A CA 1
ATOM 1986 C C . SER A 1 251 ? 33.476 -1.973 -2.061 1.00 29.48 251 SER A C 1
ATOM 1988 O O . SER A 1 251 ? 32.368 -2.009 -2.592 1.00 29.48 251 SER A O 1
ATOM 1990 N N . PRO A 1 252 ? 34.564 -1.550 -2.736 1.00 34.25 252 PRO A N 1
ATOM 1991 C CA . PRO A 1 252 ? 34.559 -1.285 -4.173 1.00 34.25 252 PRO A CA 1
ATOM 1992 C C . PRO A 1 252 ? 34.835 -2.569 -4.981 1.00 34.25 252 PRO A C 1
ATOM 1994 O O . PRO A 1 252 ? 35.792 -3.295 -4.705 1.00 34.25 252 PRO A O 1
ATOM 1997 N N . ALA A 1 253 ? 34.035 -2.831 -6.018 1.00 28.56 253 ALA A N 1
ATOM 1998 C CA . ALA A 1 253 ? 34.286 -3.880 -7.016 1.00 28.56 253 ALA A CA 1
ATOM 1999 C C . ALA A 1 253 ? 34.898 -3.277 -8.298 1.00 28.56 253 ALA A C 1
ATOM 2001 O O . ALA A 1 253 ? 34.685 -2.102 -8.588 1.00 28.56 253 ALA A O 1
ATOM 2002 N N . SER A 1 254 ? 35.697 -4.045 -9.052 1.00 29.08 254 SER A N 1
ATOM 2003 C CA . SER A 1 254 ? 36.646 -3.481 -10.030 1.00 29.08 254 SER A CA 1
ATOM 2004 C C . SER A 1 254 ? 36.653 -4.138 -11.425 1.00 29.08 254 SER A C 1
ATOM 2006 O O . SER A 1 254 ? 36.859 -5.341 -11.529 1.00 29.08 254 SER A O 1
ATOM 2008 N N . ASN A 1 255 ? 36.597 -3.278 -12.464 1.00 27.11 255 ASN A N 1
ATOM 2009 C CA . ASN A 1 255 ? 37.178 -3.405 -13.825 1.00 27.11 255 ASN A CA 1
ATOM 2010 C C . ASN A 1 255 ? 36.697 -4.530 -14.802 1.00 27.11 255 ASN A C 1
ATOM 2012 O O . ASN A 1 255 ? 36.377 -5.629 -14.369 1.00 27.11 255 ASN A O 1
ATOM 2016 N N . PRO A 1 256 ? 36.870 -4.370 -16.144 1.00 46.41 256 PRO A N 1
ATOM 2017 C CA . PRO A 1 256 ? 36.461 -3.238 -17.011 1.00 46.41 256 PRO A CA 1
ATOM 2018 C C . PRO A 1 256 ? 35.965 -3.669 -18.440 1.00 46.41 256 PRO A C 1
ATOM 2020 O O . PRO A 1 256 ? 35.998 -4.852 -18.764 1.00 46.41 256 PRO A O 1
ATOM 2023 N N . ILE A 1 257 ? 35.648 -2.690 -19.323 1.00 23.20 257 ILE A N 1
ATOM 2024 C CA . ILE A 1 257 ? 35.683 -2.648 -20.832 1.00 23.20 257 ILE A CA 1
ATOM 2025 C C . ILE A 1 257 ? 34.408 -2.003 -21.459 1.00 23.20 257 ILE A C 1
ATOM 2027 O O . ILE A 1 257 ? 33.346 -1.984 -20.857 1.00 23.20 257 ILE A O 1
ATOM 2031 N N . MET A 1 258 ? 34.563 -1.367 -22.633 1.00 25.75 258 MET A N 1
ATOM 2032 C CA . MET A 1 258 ? 33.732 -0.314 -23.279 1.00 25.75 258 MET A CA 1
ATOM 2033 C C . MET A 1 258 ? 33.714 -0.554 -24.825 1.00 25.75 258 MET A C 1
ATOM 2035 O O . MET A 1 258 ? 34.386 -1.499 -25.250 1.00 25.75 258 MET A O 1
ATOM 2039 N N . PRO A 1 259 ? 33.304 0.396 -25.708 1.00 36.41 259 PRO A N 1
ATOM 2040 C CA . PRO A 1 259 ? 31.994 1.002 -26.094 1.00 36.41 259 PRO A CA 1
ATOM 2041 C C . PRO A 1 259 ? 31.337 0.183 -27.261 1.00 36.41 259 PRO A C 1
ATOM 2043 O O . PRO A 1 259 ? 31.707 -0.984 -27.358 1.00 36.41 259 PRO A O 1
ATOM 2046 N N . PRO A 1 260 ? 30.479 0.672 -28.213 1.00 31.11 260 PRO A N 1
ATOM 2047 C CA . PRO A 1 260 ? 29.757 1.954 -28.459 1.00 31.11 260 PRO A CA 1
ATOM 2048 C C . PRO A 1 260 ? 28.207 1.743 -28.583 1.00 31.11 260 PRO A C 1
ATOM 2050 O O . PRO A 1 260 ? 27.754 0.620 -28.440 1.00 31.11 260 PRO A O 1
ATOM 2053 N N . ASN A 1 261 ? 27.284 2.660 -28.919 1.00 32.69 261 ASN A N 1
ATOM 2054 C CA . ASN A 1 261 ? 27.102 4.129 -28.951 1.00 32.69 261 ASN A CA 1
ATOM 2055 C C . ASN A 1 261 ? 25.689 4.372 -29.604 1.00 32.69 261 ASN A C 1
ATOM 2057 O O . ASN A 1 261 ? 25.153 3.429 -30.161 1.00 32.69 261 ASN A O 1
ATOM 2061 N N . ILE A 1 262 ? 25.165 5.614 -29.633 1.00 30.31 262 ILE A N 1
ATOM 2062 C CA . ILE A 1 262 ? 24.017 6.243 -30.379 1.00 30.31 262 ILE A CA 1
ATOM 2063 C C . ILE A 1 262 ? 22.560 6.161 -29.777 1.00 30.31 262 ILE A C 1
ATOM 2065 O O . ILE A 1 262 ? 22.394 5.393 -28.846 1.00 30.31 262 ILE A O 1
ATOM 2069 N N . SER A 1 263 ? 21.495 6.980 -30.053 1.00 26.34 263 SER A N 1
ATOM 2070 C CA . SER A 1 263 ? 21.251 8.198 -30.887 1.00 26.34 263 SER A CA 1
ATOM 2071 C C . SER A 1 263 ? 20.016 9.154 -30.646 1.00 26.34 263 SER A C 1
ATOM 2073 O O . SER A 1 263 ? 19.631 9.306 -29.524 1.00 26.34 263 SER A O 1
ATOM 2075 N N . HIS A 1 264 ? 19.478 9.939 -31.623 1.00 29.28 264 HIS A N 1
ATOM 2076 C CA . HIS A 1 264 ? 18.049 9.934 -32.047 1.00 29.28 264 HIS A CA 1
ATOM 2077 C C . HIS A 1 264 ? 17.764 10.795 -33.302 1.00 29.28 264 HIS A C 1
ATOM 2079 O O . HIS A 1 264 ? 17.846 12.021 -33.330 1.00 29.28 264 HIS A O 1
ATOM 2085 N N . LEU A 1 265 ? 17.216 10.167 -34.315 1.00 27.55 265 LEU A N 1
ATOM 2086 C CA . LEU A 1 265 ? 16.434 10.785 -35.367 1.00 27.55 265 LEU A CA 1
ATOM 2087 C C . LEU A 1 265 ? 14.908 10.716 -34.938 1.00 27.55 265 LEU A C 1
ATOM 2089 O O . LEU A 1 265 ? 14.518 9.741 -34.320 1.00 27.55 265 LEU A O 1
ATOM 2093 N N . ILE A 1 266 ? 13.998 11.658 -35.299 1.00 33.94 266 ILE A N 1
ATOM 2094 C CA . ILE A 1 266 ? 12.490 11.504 -35.370 1.00 33.94 266 ILE A CA 1
ATOM 2095 C C . ILE A 1 266 ? 11.973 12.413 -36.532 1.00 33.94 266 ILE A C 1
ATOM 2097 O O . ILE A 1 266 ? 12.400 13.571 -36.544 1.00 33.94 266 ILE A O 1
ATOM 2101 N N . PRO A 1 267 ? 11.208 11.974 -37.577 1.00 34.94 267 PRO A N 1
ATOM 2102 C CA . PRO A 1 267 ? 9.742 12.095 -37.501 1.00 34.94 267 PRO A CA 1
ATOM 2103 C C . PRO A 1 267 ? 8.868 11.122 -38.327 1.00 34.94 267 PRO A C 1
ATOM 2105 O O . PRO A 1 267 ? 9.276 10.540 -39.325 1.00 34.94 267 PRO A O 1
ATOM 2108 N N . ASP A 1 268 ? 7.608 11.131 -37.894 1.00 29.47 268 ASP A N 1
ATOM 2109 C CA . ASP A 1 268 ? 6.341 10.979 -38.616 1.00 29.47 268 ASP A CA 1
ATOM 2110 C C . ASP A 1 268 ? 5.927 9.693 -39.342 1.00 29.47 268 ASP A C 1
ATOM 2112 O O . ASP A 1 268 ? 6.671 8.995 -40.026 1.00 29.47 268 ASP A O 1
ATOM 2116 N N . ALA A 1 269 ? 4.630 9.416 -39.195 1.00 35.59 269 ALA A N 1
ATOM 2117 C CA . ALA A 1 269 ? 4.009 8.155 -39.552 1.00 35.59 269 ALA A CA 1
ATOM 2118 C C . ALA A 1 269 ? 3.140 8.244 -40.812 1.00 35.59 269 ALA A C 1
ATOM 2120 O O . ALA A 1 269 ? 2.328 9.161 -40.981 1.00 35.59 269 ALA A O 1
ATOM 2121 N N . ARG A 1 270 ? 3.195 7.170 -41.612 1.00 37.28 270 ARG A N 1
ATOM 2122 C CA . ARG A 1 270 ? 2.003 6.480 -42.143 1.00 37.28 270 ARG A CA 1
ATOM 2123 C C . ARG A 1 270 ? 2.397 5.176 -42.839 1.00 37.28 270 ARG A C 1
ATOM 2125 O O . ARG A 1 270 ? 2.749 5.188 -44.010 1.00 37.28 270 ARG A O 1
ATOM 2132 N N . ASN A 1 271 ? 2.357 4.088 -42.063 1.00 39.31 271 ASN A N 1
ATOM 2133 C CA . ASN A 1 271 ? 2.132 2.672 -42.418 1.00 39.31 271 ASN A CA 1
ATOM 2134 C C . ASN A 1 271 ? 2.827 1.775 -41.374 1.00 39.31 271 ASN A C 1
ATOM 2136 O O . ASN A 1 271 ? 3.981 2.016 -41.040 1.00 39.31 271 ASN A O 1
ATOM 2140 N N . ARG A 1 272 ? 2.134 0.736 -40.878 1.00 58.72 272 ARG A N 1
ATOM 2141 C CA . ARG A 1 272 ? 2.724 -0.401 -40.124 1.00 58.72 272 ARG A CA 1
ATOM 2142 C C . ARG A 1 272 ? 3.556 -0.020 -38.875 1.00 58.72 272 ARG A C 1
ATOM 2144 O O . ARG A 1 272 ? 4.508 -0.705 -38.528 1.00 58.72 272 ARG A O 1
ATOM 2151 N N . SER A 1 273 ? 3.190 1.069 -38.194 1.00 67.75 273 SER A N 1
ATOM 2152 C CA . SER A 1 273 ? 3.817 1.546 -36.947 1.00 67.75 273 SER A CA 1
ATOM 2153 C C . SER A 1 273 ? 3.078 1.053 -35.690 1.00 67.75 273 SER A C 1
ATOM 2155 O O . SER A 1 273 ? 2.062 0.370 -35.794 1.00 67.75 273 SER A O 1
ATOM 2157 N N . LEU A 1 274 ? 3.507 1.454 -34.484 1.00 71.00 274 LEU A N 1
ATOM 2158 C CA . LEU A 1 274 ? 2.793 1.158 -33.226 1.00 71.00 274 LEU A CA 1
ATOM 2159 C C . LEU A 1 274 ? 1.289 1.521 -33.282 1.00 71.00 274 LEU A C 1
ATOM 2161 O O . LEU A 1 274 ? 0.448 0.779 -32.778 1.00 71.00 274 LEU A O 1
ATOM 2165 N N . ALA A 1 275 ? 0.930 2.603 -33.984 1.00 70.31 275 ALA A N 1
ATOM 2166 C CA . ALA A 1 275 ? -0.460 3.013 -34.207 1.00 70.31 275 ALA A CA 1
ATOM 2167 C C . ALA A 1 275 ? -1.293 1.980 -35.000 1.00 70.31 275 ALA A C 1
ATOM 2169 O O . ALA A 1 275 ? -2.504 1.867 -34.793 1.00 70.31 275 ALA A O 1
ATOM 2170 N N . PHE A 1 276 ? -0.659 1.189 -35.875 1.00 75.12 276 PHE A N 1
ATOM 2171 C CA . PHE A 1 276 ? -1.315 0.067 -36.549 1.00 75.12 276 PHE A CA 1
ATOM 2172 C C . PHE A 1 276 ? -1.673 -1.040 -35.549 1.00 75.12 276 PHE A C 1
ATOM 2174 O O . PHE A 1 276 ? -2.813 -1.493 -35.560 1.00 75.12 276 PHE A O 1
ATOM 2181 N N . PHE A 1 277 ? -0.772 -1.420 -34.635 1.00 79.31 277 PHE A N 1
ATOM 2182 C CA . PHE A 1 277 ? -1.072 -2.437 -33.616 1.00 79.31 277 PHE A CA 1
ATOM 2183 C C . PHE A 1 277 ? -2.130 -1.970 -32.604 1.00 79.31 277 PHE A C 1
ATOM 2185 O O . PHE A 1 277 ? -3.023 -2.741 -32.260 1.00 79.31 277 PHE A O 1
ATOM 2192 N N . ILE A 1 278 ? -2.113 -0.689 -32.215 1.00 77.75 278 ILE A N 1
ATOM 2193 C CA . ILE A 1 278 ? -3.181 -0.062 -31.410 1.00 77.75 278 ILE A CA 1
ATOM 2194 C C . ILE A 1 278 ? -4.549 -0.214 -32.098 1.00 77.75 278 ILE A C 1
ATOM 2196 O O . ILE A 1 278 ? -5.534 -0.568 -31.447 1.00 77.75 278 ILE A O 1
ATOM 2200 N N . THR A 1 279 ? -4.600 0.005 -33.416 1.00 79.56 279 THR A N 1
ATOM 2201 C CA . THR A 1 279 ? -5.823 -0.131 -34.225 1.00 79.56 279 THR A CA 1
ATOM 2202 C C . THR A 1 279 ? -6.238 -1.598 -34.387 1.00 79.56 279 THR A C 1
ATOM 2204 O O . THR A 1 279 ? -7.402 -1.933 -34.185 1.00 79.56 279 THR A O 1
ATOM 2207 N N . LEU A 1 280 ? -5.289 -2.488 -34.700 1.00 80.25 280 LEU A N 1
ATOM 2208 C CA . LEU A 1 280 ? -5.503 -3.930 -34.862 1.00 80.25 280 LEU A CA 1
ATOM 2209 C C . LEU A 1 280 ? -6.121 -4.554 -33.602 1.00 80.25 280 LEU A C 1
ATOM 2211 O O . LEU A 1 280 ? -7.026 -5.385 -33.696 1.00 80.25 280 LEU A O 1
ATOM 2215 N N . LEU A 1 281 ? -5.644 -4.143 -32.427 1.00 84.25 281 LEU A N 1
ATOM 2216 C CA . LEU A 1 281 ? -6.063 -4.665 -31.125 1.00 84.25 281 LEU A CA 1
ATOM 2217 C C . LEU A 1 281 ? -7.180 -3.844 -30.450 1.00 84.25 281 LEU A C 1
ATOM 2219 O O . LEU A 1 281 ? -7.454 -4.064 -29.270 1.00 84.25 281 LEU A O 1
ATOM 2223 N N . ASP A 1 282 ? -7.816 -2.911 -31.173 1.00 82.25 282 ASP A N 1
ATOM 2224 C CA . ASP A 1 282 ? -8.925 -2.061 -30.698 1.00 82.25 282 ASP A CA 1
ATOM 2225 C C . ASP A 1 282 ? -8.638 -1.380 -29.337 1.00 82.25 282 ASP A C 1
ATOM 2227 O O . ASP A 1 282 ? -9.486 -1.293 -28.441 1.00 82.25 282 ASP A O 1
ATOM 2231 N N . ARG A 1 283 ? -7.398 -0.899 -29.147 1.00 76.25 283 ARG A N 1
ATOM 2232 C CA . ARG A 1 283 ? -6.910 -0.321 -27.880 1.00 76.25 283 ARG A CA 1
ATOM 2233 C C . ARG A 1 283 ? -7.390 1.126 -27.677 1.00 76.25 283 ARG A C 1
ATOM 2235 O O . ARG A 1 283 ? -6.610 2.071 -27.613 1.00 76.25 283 ARG A O 1
ATOM 2242 N N . LYS A 1 284 ? -8.702 1.286 -27.470 1.00 69.88 284 LYS A N 1
ATOM 2243 C CA . LYS A 1 284 ? -9.438 2.565 -27.301 1.00 69.88 284 LYS A CA 1
ATOM 2244 C C . LYS A 1 284 ? -8.928 3.529 -26.215 1.00 69.88 284 LYS A C 1
ATOM 2246 O O . LYS A 1 284 ? -9.362 4.675 -26.187 1.00 69.88 284 LYS A O 1
ATOM 2251 N N . ARG A 1 285 ? -8.060 3.087 -25.295 1.00 63.31 285 ARG A N 1
ATOM 2252 C CA . ARG A 1 285 ? -7.472 3.927 -24.228 1.00 63.31 285 ARG A CA 1
ATOM 2253 C C . ARG A 1 285 ? -6.169 4.630 -24.633 1.00 63.31 285 ARG A C 1
ATOM 2255 O O . ARG A 1 285 ? -5.636 5.396 -23.837 1.00 63.31 285 ARG A O 1
ATOM 2262 N N . LEU A 1 286 ? -5.658 4.372 -25.837 1.00 64.44 286 LEU A N 1
ATOM 2263 C CA . LEU A 1 286 ? -4.419 4.957 -26.339 1.00 64.44 286 LEU A CA 1
ATOM 2264 C C . LEU A 1 286 ? -4.714 6.058 -27.358 1.00 64.44 286 LEU A C 1
ATOM 2266 O O . LEU A 1 286 ? -4.961 5.794 -28.532 1.00 64.44 286 LEU A O 1
ATOM 2270 N N . VAL A 1 287 ? -4.660 7.304 -26.889 1.00 60.25 287 VAL A N 1
ATOM 2271 C CA . VAL A 1 287 ? -4.590 8.500 -27.737 1.00 60.25 287 VAL A CA 1
ATOM 2272 C C . VAL A 1 287 ? -3.117 8.889 -27.839 1.00 60.25 287 VAL A C 1
ATOM 2274 O O . VAL A 1 287 ? -2.461 9.036 -26.811 1.00 60.25 287 VAL A O 1
ATOM 2277 N N . LEU A 1 288 ? -2.590 9.028 -29.059 1.00 56.53 288 LEU A N 1
ATOM 2278 C CA . LEU A 1 288 ? -1.147 9.189 -29.297 1.00 56.53 288 LEU A CA 1
ATOM 2279 C C . LEU A 1 288 ? -0.550 10.444 -28.635 1.00 56.53 288 LEU A C 1
ATOM 2281 O O . LEU A 1 288 ? 0.601 10.407 -28.214 1.00 56.53 288 LEU A O 1
ATOM 2285 N N . ASP A 1 289 ? -1.340 11.510 -28.489 1.00 53.09 289 ASP A N 1
ATOM 2286 C CA . ASP A 1 289 ? -0.888 12.795 -27.932 1.00 53.09 289 ASP A CA 1
ATOM 2287 C C . ASP A 1 289 ? -0.855 12.824 -26.390 1.00 53.09 289 ASP A C 1
ATOM 2289 O O . ASP A 1 289 ? -0.259 13.718 -25.792 1.00 53.09 289 ASP A O 1
ATOM 2293 N N . SER A 1 290 ? -1.519 11.871 -25.724 1.00 56.34 290 SER A N 1
ATOM 2294 C CA . SER A 1 290 ? -1.521 11.742 -24.260 1.00 56.34 290 SER A CA 1
ATOM 2295 C C . SER A 1 290 ? -1.880 10.302 -23.852 1.00 56.34 290 SER A C 1
ATOM 2297 O O . SER A 1 290 ? -2.997 10.028 -23.398 1.00 56.34 290 SER A O 1
ATOM 2299 N N . PRO A 1 291 ? -0.975 9.334 -24.085 1.00 62.12 291 PRO A N 1
ATOM 2300 C CA . PRO A 1 291 ? -1.258 7.932 -23.826 1.00 62.12 291 PRO A CA 1
ATOM 2301 C C . PRO A 1 291 ? -1.265 7.647 -22.320 1.00 62.12 291 PRO A C 1
ATOM 2303 O O . PRO A 1 291 ? -0.400 8.101 -21.573 1.00 62.12 291 PRO A O 1
ATOM 2306 N N . ASN A 1 292 ? -2.225 6.843 -21.859 1.00 75.19 292 ASN A N 1
ATOM 2307 C CA . ASN A 1 292 ? -2.199 6.326 -20.493 1.00 75.19 292 ASN A CA 1
ATOM 2308 C C . ASN A 1 292 ? -0.973 5.415 -20.307 1.00 75.19 292 ASN A C 1
ATOM 2310 O O . ASN A 1 292 ? -0.857 4.420 -21.019 1.00 75.19 292 ASN A O 1
ATOM 2314 N N . TYR A 1 293 ? -0.103 5.729 -19.339 1.00 75.19 293 TYR A N 1
ATOM 2315 C CA . TYR A 1 293 ? 1.174 5.034 -19.130 1.00 75.19 293 TYR A CA 1
ATOM 2316 C C . TYR A 1 293 ? 1.036 3.506 -19.059 1.00 75.19 293 TYR A C 1
ATOM 2318 O O . TYR A 1 293 ? 1.699 2.807 -19.817 1.00 75.19 293 TYR A O 1
ATOM 2326 N N . HIS A 1 294 ? 0.134 2.975 -18.226 1.00 77.88 294 HIS A N 1
ATOM 2327 C CA . HIS A 1 294 ? -0.031 1.522 -18.088 1.00 77.88 294 HIS A CA 1
ATOM 2328 C C . HIS A 1 294 ? -0.513 0.856 -19.382 1.00 77.88 294 HIS A C 1
ATOM 2330 O O . HIS A 1 294 ? -0.001 -0.195 -19.750 1.00 77.88 294 HIS A O 1
ATOM 2336 N N . ALA A 1 295 ? -1.452 1.476 -20.103 1.00 75.81 295 ALA A N 1
ATOM 2337 C CA . ALA A 1 295 ? -1.888 0.967 -21.404 1.00 75.81 295 ALA A CA 1
ATOM 2338 C C . ALA A 1 295 ? -0.781 1.060 -22.475 1.00 75.81 295 ALA A C 1
ATOM 2340 O O . ALA A 1 295 ? -0.793 0.284 -23.430 1.00 75.81 295 ALA A O 1
ATOM 2341 N N . ALA A 1 296 ? 0.146 2.017 -22.341 1.00 76.62 296 ALA A N 1
ATOM 2342 C CA . ALA A 1 296 ? 1.274 2.211 -23.249 1.00 76.62 296 ALA A CA 1
ATOM 2343 C C . ALA A 1 296 ? 2.388 1.183 -22.996 1.00 76.62 296 ALA A C 1
ATOM 2345 O O . ALA A 1 296 ? 2.827 0.528 -23.936 1.00 76.62 296 ALA A O 1
ATOM 2346 N N . ASP A 1 297 ? 2.787 0.989 -21.737 1.00 82.44 297 ASP A N 1
ATOM 2347 C CA . ASP A 1 297 ? 3.711 -0.070 -21.311 1.00 82.44 297 ASP A CA 1
ATOM 2348 C C . ASP A 1 297 ? 3.199 -1.459 -21.738 1.00 82.44 297 ASP A C 1
ATOM 2350 O O . ASP A 1 297 ? 3.933 -2.226 -22.360 1.00 82.44 297 ASP A O 1
ATOM 2354 N N . GLU A 1 298 ? 1.909 -1.741 -21.514 1.00 84.69 298 GLU A N 1
ATOM 2355 C CA . GLU A 1 298 ? 1.259 -2.992 -21.924 1.00 84.69 298 GLU A CA 1
ATOM 2356 C C . GLU A 1 298 ? 1.387 -3.245 -23.439 1.00 84.69 298 GLU A C 1
ATOM 2358 O O . GLU A 1 298 ? 1.883 -4.296 -23.851 1.00 84.69 298 GLU A O 1
ATOM 2363 N N . ILE A 1 299 ? 0.984 -2.290 -24.295 1.00 84.00 299 ILE A N 1
ATOM 2364 C CA . ILE A 1 299 ? 1.058 -2.493 -25.753 1.00 84.00 299 ILE A CA 1
ATOM 2365 C C . ILE A 1 299 ? 2.505 -2.584 -26.251 1.00 84.00 299 ILE A C 1
ATOM 2367 O O . ILE A 1 299 ? 2.779 -3.365 -27.160 1.00 84.00 299 ILE A O 1
ATOM 2371 N N . LEU A 1 300 ? 3.432 -1.821 -25.662 1.00 84.25 300 LEU A N 1
ATOM 2372 C CA . LEU A 1 300 ? 4.848 -1.861 -26.024 1.00 84.25 300 LEU A CA 1
ATOM 2373 C C . LEU A 1 300 ? 5.442 -3.245 -25.741 1.00 84.25 300 LEU A C 1
ATOM 2375 O O . LEU A 1 300 ? 6.089 -3.814 -26.622 1.00 84.25 300 LEU A O 1
ATOM 2379 N N . ARG A 1 301 ? 5.149 -3.824 -24.568 1.00 88.56 301 ARG A N 1
ATOM 2380 C CA . ARG A 1 301 ? 5.538 -5.199 -24.214 1.00 88.56 301 ARG A CA 1
ATOM 2381 C C . ARG A 1 301 ? 4.908 -6.229 -25.150 1.00 88.56 301 ARG A C 1
ATOM 2383 O O . ARG A 1 301 ? 5.629 -7.054 -25.693 1.00 88.56 301 ARG A O 1
ATOM 2390 N N . HIS A 1 302 ? 3.606 -6.142 -25.435 1.00 89.69 302 HIS A N 1
ATOM 2391 C CA . HIS A 1 302 ? 2.942 -7.104 -26.330 1.00 89.69 302 HIS A CA 1
ATOM 2392 C C . HIS A 1 302 ? 3.496 -7.062 -27.767 1.00 89.69 302 HIS A C 1
ATOM 2394 O O . HIS A 1 302 ? 3.620 -8.105 -28.413 1.00 89.69 302 HIS A O 1
ATOM 2400 N N . VAL A 1 303 ? 3.844 -5.873 -28.280 1.00 86.44 303 VAL A N 1
ATOM 2401 C CA . VAL A 1 303 ? 4.479 -5.726 -29.602 1.00 86.44 303 VAL A CA 1
ATOM 2402 C C . VAL A 1 303 ? 5.912 -6.251 -29.587 1.00 86.44 303 VAL A C 1
ATOM 2404 O O . VAL A 1 303 ? 6.300 -6.945 -30.526 1.00 86.44 303 VAL A O 1
ATOM 2407 N N . PHE A 1 304 ? 6.671 -5.994 -28.518 1.00 86.25 304 PHE A N 1
ATOM 2408 C CA . PHE A 1 304 ? 8.004 -6.562 -28.325 1.00 86.25 304 PHE A CA 1
ATOM 2409 C C . PHE A 1 304 ? 7.968 -8.096 -28.301 1.00 86.25 304 PHE A C 1
ATOM 2411 O O . PHE A 1 304 ? 8.638 -8.723 -29.120 1.00 86.25 304 PHE A O 1
ATOM 2418 N N . ASP A 1 305 ? 7.121 -8.701 -27.464 1.00 88.25 305 ASP A N 1
ATOM 2419 C CA . ASP A 1 305 ? 6.955 -10.157 -27.372 1.00 88.25 305 ASP A CA 1
ATOM 2420 C C . ASP A 1 305 ? 6.566 -10.762 -28.731 1.00 88.25 305 ASP A C 1
ATOM 2422 O O . ASP A 1 305 ? 7.168 -11.737 -29.185 1.00 88.25 305 ASP A O 1
ATOM 2426 N N . GLY A 1 306 ? 5.610 -10.145 -29.437 1.00 88.50 306 GLY A N 1
ATOM 2427 C CA . GLY A 1 306 ? 5.180 -10.590 -30.763 1.00 88.50 306 GLY A CA 1
ATOM 2428 C C . GLY A 1 306 ? 6.285 -10.529 -31.828 1.00 88.50 306 GLY A C 1
ATOM 2429 O O . GLY A 1 306 ? 6.354 -11.417 -32.686 1.00 88.50 306 GLY A O 1
ATOM 2430 N N . MET A 1 307 ? 7.170 -9.526 -31.759 1.00 86.75 307 MET A N 1
ATOM 2431 C CA . MET A 1 307 ? 8.348 -9.396 -32.628 1.00 86.75 307 MET A CA 1
ATOM 2432 C C . MET A 1 307 ? 9.482 -10.355 -32.243 1.00 86.75 307 MET A C 1
ATOM 2434 O O . MET A 1 307 ? 10.111 -10.928 -33.131 1.00 86.75 307 MET A O 1
ATOM 2438 N N . VAL A 1 308 ? 9.716 -10.600 -30.950 1.00 84.94 308 VAL A N 1
ATOM 2439 C CA . VAL A 1 308 ? 10.683 -11.605 -30.477 1.00 84.94 308 VAL A CA 1
ATOM 2440 C C . VAL A 1 308 ? 10.255 -13.004 -30.926 1.00 84.94 308 VAL A C 1
ATOM 2442 O O . VAL A 1 308 ? 11.063 -13.737 -31.494 1.00 84.94 308 VAL A O 1
ATOM 2445 N N . LEU A 1 309 ? 8.974 -13.360 -30.778 1.00 87.50 309 LEU A N 1
ATOM 2446 C CA . LEU A 1 309 ? 8.432 -14.611 -31.322 1.00 87.50 309 LEU A CA 1
ATOM 2447 C C . LEU A 1 309 ? 8.605 -14.687 -32.846 1.00 87.50 309 LEU A C 1
ATOM 2449 O O . LEU A 1 309 ? 8.983 -15.738 -33.362 1.00 87.50 309 LEU A O 1
ATOM 2453 N N . ARG A 1 310 ? 8.405 -13.579 -33.577 1.00 87.06 310 ARG A N 1
ATOM 2454 C CA . ARG A 1 310 ? 8.647 -13.539 -35.028 1.00 87.06 310 ARG A CA 1
ATOM 2455 C C . ARG A 1 310 ? 10.116 -13.810 -35.380 1.00 87.06 310 ARG A C 1
ATOM 2457 O O . ARG A 1 310 ? 10.365 -14.606 -36.283 1.00 87.06 310 ARG A O 1
ATOM 2464 N N . LEU A 1 311 ? 11.073 -13.218 -34.660 1.00 82.62 311 LEU A N 1
ATOM 2465 C CA . LEU A 1 311 ? 12.505 -13.493 -34.847 1.00 82.62 311 LEU A CA 1
ATOM 2466 C C . LEU A 1 311 ? 12.842 -14.969 -34.613 1.00 82.62 311 LEU A C 1
ATOM 2468 O O . LEU A 1 311 ? 13.569 -15.562 -35.411 1.00 82.62 311 LEU A O 1
ATOM 2472 N N . TRP A 1 312 ? 12.282 -15.587 -33.568 1.00 83.06 312 TRP A N 1
ATOM 2473 C CA . TRP A 1 312 ? 12.455 -17.020 -33.322 1.00 83.06 312 TRP A CA 1
ATOM 2474 C C . TRP A 1 312 ? 11.857 -17.876 -34.441 1.00 83.06 312 TRP A C 1
ATOM 2476 O O . TRP A 1 312 ? 12.519 -18.805 -34.899 1.00 83.06 312 TRP A O 1
ATOM 2486 N N . GLN A 1 313 ? 10.661 -17.545 -34.942 1.00 85.69 313 GLN A N 1
ATOM 2487 C CA . GLN A 1 313 ? 10.059 -18.264 -36.071 1.00 85.69 313 GLN A CA 1
ATOM 2488 C C . GLN A 1 313 ? 10.960 -18.238 -37.316 1.00 85.69 313 GLN A C 1
ATOM 2490 O O . GLN A 1 313 ? 11.172 -19.269 -37.957 1.00 85.69 313 GLN A O 1
ATOM 2495 N N . VAL A 1 314 ? 11.523 -17.069 -37.643 1.00 81.56 314 VAL A N 1
ATOM 2496 C CA . VAL A 1 314 ? 12.416 -16.884 -38.799 1.00 81.56 314 VAL A CA 1
ATOM 2497 C C . VAL A 1 314 ? 13.757 -17.593 -38.584 1.00 81.56 314 VAL A C 1
ATOM 2499 O O . VAL A 1 314 ? 14.180 -18.368 -39.439 1.00 81.56 314 VAL A O 1
ATOM 2502 N N . GLY A 1 315 ? 14.400 -17.407 -37.427 1.00 76.56 315 GLY A N 1
ATOM 2503 C CA . GLY A 1 315 ? 15.704 -18.005 -37.106 1.00 76.56 315 GLY A CA 1
ATOM 2504 C C . GLY A 1 315 ? 15.693 -19.532 -36.935 1.00 76.56 315 GLY A C 1
ATOM 2505 O O . GLY A 1 315 ? 16.750 -20.172 -36.994 1.00 76.56 315 GLY A O 1
ATOM 2506 N N . LEU A 1 316 ? 14.516 -20.126 -36.728 1.00 78.38 316 LEU A N 1
ATOM 2507 C CA . LEU A 1 316 ? 14.313 -21.574 -36.612 1.00 78.38 316 LEU A CA 1
ATOM 2508 C C . LEU A 1 316 ? 13.629 -22.195 -37.840 1.00 78.38 316 LEU A C 1
ATOM 2510 O O . LEU A 1 316 ? 13.601 -23.418 -37.954 1.00 78.38 316 LEU A O 1
ATOM 2514 N N . GLY A 1 317 ? 13.094 -21.387 -38.761 1.00 80.12 317 GLY A N 1
ATOM 2515 C CA . GLY A 1 317 ? 12.366 -21.872 -39.937 1.00 80.12 317 GLY A CA 1
ATOM 2516 C C . GLY A 1 317 ? 11.048 -22.585 -39.607 1.00 80.12 317 GLY A C 1
ATOM 2517 O O . GLY A 1 317 ? 10.602 -23.427 -40.383 1.00 80.12 317 GLY A O 1
ATOM 2518 N N . THR A 1 318 ? 10.429 -22.277 -38.462 1.00 81.12 318 THR A N 1
ATOM 2519 C CA . THR A 1 318 ? 9.162 -22.877 -38.012 1.00 81.12 318 THR A CA 1
ATOM 2520 C C . THR A 1 318 ? 8.180 -21.807 -37.565 1.00 81.12 318 THR A C 1
ATOM 2522 O O . THR A 1 318 ? 8.536 -20.860 -36.875 1.00 81.12 318 THR A O 1
ATOM 2525 N N . GLU A 1 319 ? 6.908 -21.972 -37.914 1.00 82.00 319 GLU A N 1
ATOM 2526 C CA . GLU A 1 319 ? 5.839 -21.095 -37.434 1.00 82.00 319 GLU A CA 1
ATOM 2527 C C . GLU A 1 319 ? 5.269 -21.517 -36.071 1.00 82.00 319 GLU A C 1
ATOM 2529 O O . GLU A 1 319 ? 4.618 -20.708 -35.410 1.00 82.00 319 GLU A O 1
ATOM 2534 N N . ARG A 1 320 ? 5.506 -22.766 -35.644 1.00 80.06 320 ARG A N 1
ATOM 2535 C CA . ARG A 1 320 ? 4.974 -23.345 -34.398 1.00 80.06 320 ARG A CA 1
ATOM 2536 C C . ARG A 1 320 ? 6.113 -23.582 -33.414 1.00 80.06 320 ARG A C 1
ATOM 2538 O O . ARG A 1 320 ? 6.724 -24.652 -33.402 1.00 80.06 320 ARG A O 1
ATOM 2545 N N . LEU A 1 321 ? 6.409 -22.550 -32.629 1.00 80.50 321 LEU A N 1
ATOM 2546 C CA . LEU A 1 321 ? 7.477 -22.561 -31.627 1.00 80.50 321 LEU A CA 1
ATOM 2547 C C . LEU A 1 321 ? 7.154 -23.495 -30.456 1.00 80.50 321 LEU A C 1
ATOM 2549 O O . LEU A 1 321 ? 8.065 -24.057 -29.860 1.00 80.50 321 LEU A O 1
ATOM 2553 N N . GLU A 1 322 ? 5.871 -23.699 -30.164 1.00 78.06 322 GLU A N 1
ATOM 2554 C CA . GLU A 1 322 ? 5.381 -24.555 -29.085 1.00 78.06 322 GLU A CA 1
ATOM 2555 C C . GLU A 1 322 ? 5.782 -26.017 -29.315 1.00 78.06 322 GLU A C 1
ATOM 2557 O O . GLU A 1 322 ? 6.411 -26.627 -28.457 1.00 78.06 322 GLU A O 1
ATOM 2562 N N . LEU A 1 323 ? 5.512 -26.551 -30.512 1.00 71.69 323 LEU A N 1
ATOM 2563 C CA . LEU A 1 323 ? 5.884 -27.927 -30.866 1.00 71.69 323 LEU A CA 1
ATOM 2564 C C . LEU A 1 323 ? 7.401 -28.107 -30.952 1.00 71.69 323 LEU A C 1
ATOM 2566 O O . LEU A 1 323 ? 7.937 -29.125 -30.534 1.00 71.69 323 LEU A O 1
ATOM 2570 N N . PHE A 1 324 ? 8.104 -27.092 -31.453 1.00 70.44 324 PHE A N 1
ATOM 2571 C CA . PHE A 1 324 ? 9.561 -27.102 -31.491 1.00 70.44 324 PHE A CA 1
ATOM 2572 C C . PHE A 1 324 ? 10.177 -27.111 -30.077 1.00 70.44 324 PHE A C 1
ATOM 2574 O O . PHE A 1 324 ? 11.209 -27.739 -29.856 1.00 70.44 324 PHE A O 1
ATOM 2581 N N . ALA A 1 325 ? 9.531 -26.461 -29.101 1.00 72.88 325 ALA A N 1
ATOM 2582 C CA . ALA A 1 325 ? 9.936 -26.505 -27.698 1.00 72.88 325 ALA A CA 1
ATOM 2583 C C . ALA A 1 325 ? 9.618 -27.854 -27.022 1.00 72.88 325 ALA A C 1
ATOM 2585 O O . ALA A 1 325 ? 10.401 -28.298 -26.185 1.00 72.88 325 ALA A O 1
ATOM 2586 N N . GLU A 1 326 ? 8.522 -28.525 -27.395 1.00 74.75 326 GLU A N 1
ATOM 2587 C CA . GLU A 1 326 ? 8.190 -29.885 -26.927 1.00 74.75 326 GLU A CA 1
ATOM 2588 C C . GLU A 1 326 ? 9.213 -30.943 -27.392 1.00 74.75 326 GLU A C 1
ATOM 2590 O O . GLU A 1 326 ? 9.436 -31.936 -26.700 1.00 74.75 326 GLU A O 1
ATOM 2595 N N . GLU A 1 327 ? 9.871 -30.717 -28.533 1.00 67.88 327 GLU A N 1
ATOM 2596 C CA . GLU A 1 327 ? 10.885 -31.610 -29.115 1.00 67.88 327 GLU A CA 1
ATOM 2597 C C . GLU A 1 327 ? 12.319 -31.376 -28.572 1.00 67.88 327 GLU A C 1
ATOM 2599 O O . GLU A 1 327 ? 13.239 -32.118 -28.924 1.00 67.88 327 GLU A O 1
ATOM 2604 N N . LEU A 1 328 ? 12.537 -30.375 -27.703 1.00 69.81 328 LEU A N 1
ATOM 2605 C CA . LEU A 1 328 ? 13.868 -29.916 -27.271 1.00 69.81 328 LEU A CA 1
ATOM 2606 C C . LEU A 1 328 ? 14.249 -30.296 -25.829 1.00 69.81 328 LEU A C 1
ATOM 2608 O O . LEU A 1 328 ? 13.563 -29.974 -24.860 1.00 69.81 328 LEU A O 1
ATOM 2612 N N . GLY A 1 329 ? 15.441 -30.878 -25.661 1.00 70.62 329 GLY A N 1
ATOM 2613 C CA . GLY A 1 329 ? 16.063 -31.075 -24.349 1.00 70.62 329 GLY A CA 1
ATOM 2614 C C . GLY A 1 329 ? 16.594 -29.769 -23.737 1.00 70.62 329 GLY A C 1
ATOM 2615 O O . GLY A 1 329 ? 17.090 -28.888 -24.439 1.00 70.62 329 GLY A O 1
ATOM 2616 N N . HIS A 1 330 ? 16.571 -29.647 -22.401 1.00 68.19 330 HIS A N 1
ATOM 2617 C CA . HIS A 1 330 ? 17.022 -28.434 -21.690 1.00 68.19 330 HIS A CA 1
ATOM 2618 C C . HIS A 1 330 ? 18.467 -27.995 -22.009 1.00 68.19 330 HIS A C 1
ATOM 2620 O O . HIS A 1 330 ? 18.768 -26.801 -21.966 1.00 68.19 330 HIS A O 1
ATOM 2626 N N . THR A 1 331 ? 19.371 -28.935 -22.298 1.00 66.38 331 THR A N 1
ATOM 2627 C CA . THR A 1 331 ? 20.768 -28.631 -22.660 1.00 66.38 331 THR A CA 1
ATOM 2628 C C . THR A 1 331 ? 20.870 -28.118 -24.096 1.00 66.38 331 THR A C 1
ATOM 2630 O O . THR A 1 331 ? 21.570 -27.139 -24.353 1.00 66.38 331 THR A O 1
ATOM 2633 N N . ASP A 1 332 ? 20.127 -28.732 -25.015 1.00 68.81 332 ASP A N 1
ATOM 2634 C CA . ASP A 1 332 ? 20.098 -28.358 -26.429 1.00 68.81 332 ASP A CA 1
ATOM 2635 C C . ASP A 1 332 ? 19.460 -26.980 -26.617 1.00 68.81 332 ASP A C 1
ATOM 2637 O O . ASP A 1 332 ? 19.978 -26.159 -27.372 1.00 68.81 332 ASP A O 1
ATOM 2641 N N . LEU A 1 333 ? 18.422 -26.674 -25.829 1.00 68.75 333 LEU A N 1
ATOM 2642 C CA . LEU A 1 333 ? 17.806 -25.351 -25.764 1.00 68.75 333 LEU A CA 1
ATOM 2643 C C . LEU A 1 333 ? 18.824 -24.259 -25.391 1.00 68.75 333 LEU A C 1
ATOM 2645 O O . LEU A 1 333 ? 18.845 -23.216 -26.036 1.00 68.75 333 LEU A O 1
ATOM 2649 N N . LYS A 1 334 ? 19.712 -24.484 -24.410 1.00 69.31 334 LYS A N 1
ATOM 2650 C CA . LYS A 1 334 ? 20.749 -23.496 -24.040 1.00 69.31 334 LYS A CA 1
ATOM 2651 C C . LYS A 1 334 ? 21.739 -23.230 -25.177 1.00 69.31 334 LYS A C 1
ATOM 2653 O O . LYS A 1 334 ? 22.057 -22.075 -25.450 1.00 69.31 334 LYS A O 1
ATOM 2658 N N . ASN A 1 335 ? 22.205 -24.284 -25.847 1.00 71.69 335 ASN A N 1
ATOM 2659 C CA . ASN A 1 335 ? 23.157 -24.170 -26.957 1.00 71.69 335 ASN A CA 1
ATOM 2660 C C . ASN A 1 335 ? 22.521 -23.514 -28.192 1.00 71.69 335 ASN A C 1
ATOM 2662 O O . ASN A 1 335 ? 23.146 -22.679 -28.852 1.00 71.69 335 ASN A O 1
ATOM 2666 N N . LEU A 1 336 ? 21.263 -23.862 -28.479 1.00 69.50 336 LEU A N 1
ATOM 2667 C CA . LEU A 1 336 ? 20.466 -23.243 -29.529 1.00 69.50 336 LEU A CA 1
ATOM 2668 C C . LEU A 1 336 ? 20.237 -21.758 -29.243 1.00 69.50 336 LEU A C 1
ATOM 2670 O O . LEU A 1 336 ? 20.451 -20.947 -30.140 1.00 69.50 336 LEU A O 1
ATOM 2674 N N . ILE A 1 337 ? 19.866 -21.406 -28.005 1.00 69.25 337 ILE A N 1
ATOM 2675 C CA . ILE A 1 337 ? 19.694 -20.016 -27.575 1.00 69.25 337 ILE A CA 1
ATOM 2676 C C . ILE A 1 337 ? 20.988 -19.234 -27.794 1.00 69.25 337 ILE A C 1
ATOM 2678 O O . ILE A 1 337 ? 20.957 -18.243 -28.513 1.00 69.25 337 ILE A O 1
ATOM 2682 N N . ALA A 1 338 ? 22.128 -19.702 -27.277 1.00 68.50 338 ALA A N 1
ATOM 2683 C CA . ALA A 1 338 ? 23.406 -19.006 -27.446 1.00 68.50 338 ALA A CA 1
ATOM 2684 C C . ALA A 1 338 ? 23.769 -18.787 -28.931 1.00 68.50 338 ALA A C 1
ATOM 2686 O O . ALA A 1 338 ? 24.111 -17.679 -29.335 1.00 68.50 338 ALA A O 1
ATOM 2687 N N . THR A 1 339 ? 23.617 -19.824 -29.761 1.00 69.94 339 THR A N 1
ATOM 2688 C CA . THR A 1 339 ? 24.000 -19.787 -31.184 1.00 69.94 339 THR A CA 1
ATOM 2689 C C . THR A 1 339 ? 23.031 -18.958 -32.038 1.00 69.94 339 THR A C 1
ATOM 2691 O O . THR A 1 339 ? 23.423 -18.377 -33.051 1.00 69.94 339 THR A O 1
ATOM 2694 N N . ARG A 1 340 ? 21.738 -18.922 -31.685 1.00 69.75 340 ARG A N 1
ATOM 2695 C CA . ARG A 1 340 ? 20.722 -18.150 -32.417 1.00 69.75 340 ARG A CA 1
ATOM 2696 C C . ARG A 1 340 ? 20.634 -16.704 -31.956 1.00 69.75 340 ARG A C 1
ATOM 2698 O O . ARG A 1 340 ? 20.451 -15.860 -32.825 1.00 69.75 340 ARG A O 1
ATOM 2705 N N . LEU A 1 341 ? 20.843 -16.411 -30.670 1.00 68.56 341 LEU A N 1
ATOM 2706 C CA . LEU A 1 341 ? 20.975 -15.035 -30.186 1.00 68.56 341 LEU A CA 1
ATOM 2707 C C . LEU A 1 341 ? 22.133 -14.329 -30.890 1.00 68.56 341 LEU A C 1
ATOM 2709 O O . LEU A 1 341 ? 21.888 -13.318 -31.525 1.00 68.56 341 LEU A O 1
ATOM 2713 N N . GLU A 1 342 ? 23.337 -14.915 -30.947 1.00 66.94 342 GLU A N 1
ATOM 2714 C CA . GLU A 1 342 ? 24.468 -14.285 -31.655 1.00 66.94 342 GLU A CA 1
ATOM 2715 C C . GLU A 1 342 ? 24.136 -13.963 -33.130 1.00 66.94 342 GLU A C 1
ATOM 2717 O O . GLU A 1 342 ? 24.510 -12.912 -33.654 1.00 66.94 342 GLU A O 1
ATOM 2722 N N . SER A 1 343 ? 23.374 -14.835 -33.804 1.00 64.88 343 SER A N 1
ATOM 2723 C CA . SER A 1 343 ? 22.906 -14.597 -35.174 1.00 64.88 343 SER A CA 1
ATOM 2724 C C . SER A 1 343 ? 21.830 -13.510 -35.270 1.00 64.88 343 SER A C 1
ATOM 2726 O O . SER A 1 343 ? 21.841 -12.745 -36.234 1.00 64.88 343 SER A O 1
ATOM 2728 N N . ILE A 1 344 ? 20.894 -13.451 -34.320 1.00 66.25 344 ILE A N 1
ATOM 2729 C CA . ILE A 1 344 ? 19.825 -12.445 -34.260 1.00 66.25 344 ILE A CA 1
ATOM 2730 C C . ILE A 1 344 ? 20.424 -11.077 -33.918 1.00 66.25 344 ILE A C 1
ATOM 2732 O O . ILE A 1 344 ? 20.185 -10.109 -34.637 1.00 66.25 344 ILE A O 1
ATOM 2736 N N . ASP A 1 345 ? 21.277 -11.010 -32.899 1.00 66.50 345 ASP A N 1
ATOM 2737 C CA . ASP A 1 345 ? 21.953 -9.802 -32.434 1.00 66.50 345 ASP A CA 1
ATOM 2738 C C . ASP A 1 345 ? 22.806 -9.193 -33.549 1.00 66.50 345 ASP A C 1
ATOM 2740 O O . ASP A 1 345 ? 22.679 -8.011 -33.878 1.00 66.50 345 ASP A O 1
ATOM 2744 N N . LYS A 1 346 ? 23.641 -10.012 -34.199 1.00 64.06 346 LYS A N 1
ATOM 2745 C CA . LYS A 1 346 ? 24.531 -9.565 -35.277 1.00 64.06 346 LYS A CA 1
ATOM 2746 C C . LYS A 1 346 ? 23.780 -9.107 -36.527 1.00 64.06 346 LYS A C 1
ATOM 2748 O O . LYS A 1 346 ? 24.264 -8.198 -37.208 1.00 64.06 346 LYS A O 1
ATOM 2753 N N . HIS A 1 347 ? 22.646 -9.736 -36.842 1.00 62.34 347 HIS A N 1
ATOM 2754 C CA . HIS A 1 347 ? 21.856 -9.411 -38.028 1.00 62.34 347 HIS A CA 1
ATOM 2755 C C . HIS A 1 347 ? 20.936 -8.209 -37.787 1.00 62.34 347 HIS A C 1
ATOM 2757 O O . HIS A 1 347 ? 20.974 -7.268 -38.571 1.00 62.34 347 HIS A O 1
ATOM 2763 N N . TYR A 1 348 ? 20.157 -8.201 -36.702 1.00 61.41 348 TYR A N 1
ATOM 2764 C CA . TYR A 1 348 ? 19.086 -7.223 -36.485 1.00 61.41 348 TYR A CA 1
ATOM 2765 C C . TYR A 1 348 ? 19.451 -6.080 -35.521 1.00 61.41 348 TYR A C 1
ATOM 2767 O O . TYR A 1 348 ? 18.945 -4.974 -35.690 1.00 61.41 348 TYR A O 1
ATOM 2775 N N . LEU A 1 349 ? 20.327 -6.294 -34.530 1.00 62.53 349 LEU A N 1
ATOM 2776 C CA . LEU A 1 349 ? 20.515 -5.341 -33.422 1.00 62.53 349 LEU A CA 1
ATOM 2777 C C . LEU A 1 349 ? 21.816 -4.528 -33.541 1.00 62.53 349 LEU A C 1
ATOM 2779 O O . LEU A 1 349 ? 21.771 -3.298 -33.644 1.00 62.53 349 LEU A O 1
ATOM 2783 N N . VAL A 1 350 ? 22.969 -5.203 -33.611 1.00 57.97 350 VAL A N 1
ATOM 2784 C CA . VAL A 1 350 ? 24.316 -4.590 -33.630 1.00 57.97 350 VAL A CA 1
ATOM 2785 C C . VAL A 1 350 ? 24.556 -3.763 -34.900 1.00 57.97 350 VAL A C 1
ATOM 2787 O O . VAL A 1 350 ? 25.165 -2.696 -34.854 1.00 57.97 350 VAL A O 1
ATOM 2790 N N . ASN A 1 351 ? 24.038 -4.225 -36.042 1.00 58.34 351 ASN A N 1
ATOM 2791 C CA . ASN A 1 351 ? 24.187 -3.563 -37.343 1.00 58.34 351 ASN A CA 1
ATOM 2792 C C . ASN A 1 351 ? 22.885 -2.906 -37.831 1.00 58.34 351 ASN A C 1
ATOM 2794 O O . ASN A 1 351 ? 22.721 -2.697 -39.031 1.00 58.34 351 ASN A O 1
ATOM 2798 N N . SER A 1 352 ? 21.967 -2.554 -36.921 1.00 54.06 352 SER A N 1
ATOM 2799 C CA . SER A 1 352 ? 20.668 -1.933 -37.251 1.00 54.06 352 SER A CA 1
ATOM 2800 C C . SER A 1 352 ? 20.792 -0.717 -38.188 1.00 54.06 352 SER A C 1
ATOM 2802 O O . SER A 1 352 ? 20.049 -0.598 -39.160 1.00 54.06 352 SER A O 1
ATOM 2804 N N . HIS A 1 353 ? 21.824 0.108 -37.991 1.00 53.28 353 HIS A N 1
ATOM 2805 C CA . HIS A 1 353 ? 22.176 1.256 -38.838 1.00 53.28 353 HIS A CA 1
ATOM 2806 C C . HIS A 1 353 ? 22.630 0.906 -40.279 1.00 53.28 353 HIS A C 1
ATOM 2808 O O . HIS A 1 353 ? 22.724 1.800 -41.122 1.00 53.28 353 HIS A O 1
ATOM 2814 N N . GLN A 1 354 ? 22.936 -0.366 -40.571 1.00 54.88 354 GLN A N 1
ATOM 2815 C CA . GLN A 1 354 ? 23.348 -0.884 -41.889 1.00 54.88 354 GLN A CA 1
ATOM 2816 C C . GLN A 1 354 ? 22.234 -1.673 -42.596 1.00 54.88 354 GLN A C 1
ATOM 2818 O O . GLN A 1 354 ? 22.343 -1.934 -43.797 1.00 54.88 354 GLN A O 1
ATOM 2823 N N . LEU A 1 355 ? 21.164 -2.042 -41.877 1.00 56.16 355 LEU A N 1
ATOM 2824 C CA . LEU A 1 355 ? 20.049 -2.839 -42.403 1.00 56.16 355 LEU A CA 1
ATOM 2825 C C . LEU A 1 355 ? 19.327 -2.168 -43.574 1.00 56.16 355 LEU A C 1
ATOM 2827 O O . LEU A 1 355 ? 18.840 -2.856 -44.467 1.00 56.16 355 LEU A O 1
ATOM 2831 N N . SER A 1 356 ? 19.318 -0.835 -43.614 1.00 54.91 356 SER A N 1
ATOM 2832 C CA . SER A 1 356 ? 18.733 -0.027 -44.693 1.00 54.91 356 SER A CA 1
ATOM 2833 C C . SER A 1 356 ? 19.329 -0.284 -46.082 1.00 54.91 356 SER A C 1
ATOM 2835 O O . SER A 1 356 ? 18.723 0.109 -47.075 1.00 54.91 356 SER A O 1
ATOM 2837 N N . ASN A 1 357 ? 20.481 -0.958 -46.171 1.00 54.34 357 ASN A N 1
ATOM 2838 C CA . ASN A 1 357 ? 21.089 -1.355 -47.442 1.00 54.34 357 ASN A CA 1
ATOM 2839 C C . ASN A 1 357 ? 20.600 -2.722 -47.962 1.00 54.34 357 ASN A C 1
ATOM 2841 O O . ASN A 1 357 ? 20.816 -3.017 -49.134 1.00 54.34 357 ASN A O 1
ATOM 2845 N N . ASN A 1 358 ? 19.986 -3.561 -47.112 1.00 54.25 358 ASN A N 1
ATOM 2846 C CA . ASN A 1 358 ? 19.687 -4.972 -47.413 1.00 54.25 358 ASN A CA 1
ATOM 2847 C C . ASN A 1 358 ? 18.245 -5.419 -47.083 1.00 54.25 358 ASN A C 1
ATOM 2849 O O . ASN A 1 358 ? 17.834 -6.477 -47.556 1.00 54.25 358 ASN A O 1
ATOM 2853 N N . LEU A 1 359 ? 17.487 -4.663 -46.280 1.00 61.88 359 LEU A N 1
ATOM 2854 C CA . LEU A 1 359 ? 16.125 -5.001 -45.840 1.00 61.88 359 LEU A CA 1
ATOM 2855 C C . LEU A 1 359 ? 15.082 -3.958 -46.280 1.00 61.88 359 LEU A C 1
ATOM 2857 O O . LEU A 1 359 ? 15.417 -2.831 -46.648 1.00 61.88 359 LEU A O 1
ATOM 2861 N N . GLY A 1 360 ? 13.799 -4.333 -46.215 1.00 66.88 360 GLY A N 1
ATOM 2862 C CA . GLY A 1 360 ? 12.680 -3.415 -46.425 1.00 66.88 360 GLY A CA 1
ATOM 2863 C C . GLY A 1 360 ? 12.586 -2.354 -45.324 1.00 66.88 360 GLY A C 1
ATOM 2864 O O . GLY A 1 360 ? 13.013 -2.560 -44.187 1.00 66.88 360 GLY A O 1
ATOM 2865 N N . SER A 1 361 ? 11.998 -1.198 -45.637 1.00 72.44 361 SER A N 1
ATOM 2866 C CA . SER A 1 361 ? 11.907 -0.081 -44.685 1.00 72.44 361 SER A CA 1
ATOM 2867 C C . SER A 1 361 ? 11.082 -0.417 -43.436 1.00 72.44 361 SER A C 1
ATOM 2869 O O . SER A 1 361 ? 11.418 0.036 -42.345 1.00 72.44 361 SER A O 1
ATOM 2871 N N . ALA A 1 362 ? 10.061 -1.275 -43.551 1.00 75.69 362 ALA A N 1
ATOM 2872 C CA . ALA A 1 362 ? 9.326 -1.786 -42.389 1.00 75.69 362 ALA A CA 1
ATOM 2873 C C . ALA A 1 362 ? 10.183 -2.680 -41.468 1.00 75.69 362 ALA A C 1
ATOM 28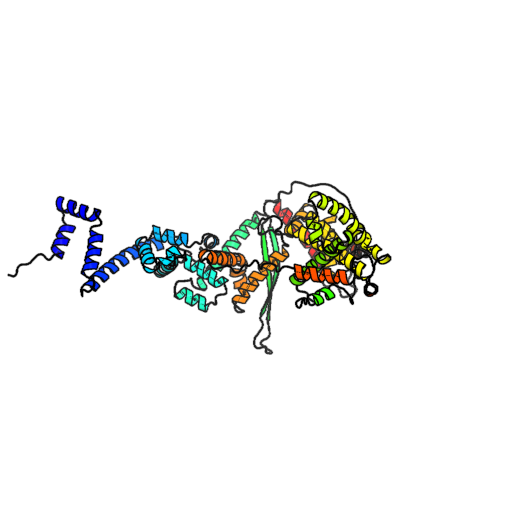75 O O . ALA A 1 362 ? 10.029 -2.632 -40.248 1.00 75.69 362 ALA A O 1
ATOM 2876 N N . ASP A 1 363 ? 11.092 -3.473 -42.037 1.00 76.38 363 ASP A N 1
ATOM 2877 C CA . ASP A 1 363 ? 11.952 -4.410 -41.307 1.00 76.38 363 ASP A CA 1
ATOM 2878 C C . ASP A 1 363 ? 13.034 -3.675 -40.516 1.00 76.38 363 ASP A C 1
ATOM 2880 O O . ASP A 1 363 ? 13.280 -3.994 -39.353 1.00 76.38 363 ASP A O 1
ATOM 2884 N N . VAL A 1 364 ? 13.610 -2.623 -41.113 1.00 76.62 364 VAL A N 1
ATOM 2885 C CA . VAL A 1 364 ? 14.489 -1.679 -40.409 1.00 76.62 364 VAL A CA 1
ATOM 2886 C C . VAL A 1 364 ? 13.741 -1.071 -39.220 1.00 76.62 364 VAL A C 1
ATOM 2888 O O . VAL A 1 364 ? 14.242 -1.110 -38.102 1.00 76.62 364 VAL A O 1
ATOM 2891 N N . ASN A 1 365 ? 12.510 -0.591 -39.418 1.00 80.25 365 ASN A N 1
ATOM 2892 C CA . ASN A 1 365 ? 11.715 0.003 -38.339 1.00 80.25 365 ASN A CA 1
ATOM 2893 C C . ASN A 1 365 ? 11.423 -0.982 -37.193 1.00 80.25 365 ASN A C 1
ATOM 2895 O O . ASN A 1 365 ? 11.461 -0.590 -36.027 1.00 80.25 365 ASN A O 1
ATOM 2899 N N . ALA A 1 366 ? 11.149 -2.250 -37.509 1.00 80.56 366 ALA A N 1
ATOM 2900 C CA . ALA A 1 366 ? 10.921 -3.297 -36.515 1.00 80.56 366 ALA A CA 1
ATOM 2901 C C . ALA A 1 366 ? 12.204 -3.660 -35.743 1.00 80.56 366 ALA A C 1
ATOM 2903 O O . ALA A 1 366 ? 12.159 -3.822 -34.525 1.00 80.56 366 ALA A O 1
ATOM 2904 N N . ALA A 1 367 ? 13.353 -3.728 -36.422 1.00 78.56 367 ALA A N 1
ATOM 2905 C CA . ALA A 1 367 ? 14.651 -3.976 -35.794 1.00 78.56 367 ALA A CA 1
ATOM 2906 C C . ALA A 1 367 ? 15.072 -2.835 -34.847 1.00 78.56 367 ALA A C 1
ATOM 2908 O O . ALA A 1 367 ? 15.554 -3.088 -33.742 1.00 78.56 367 ALA A O 1
ATOM 2909 N N . LEU A 1 368 ? 14.824 -1.583 -35.249 1.00 77.31 368 LEU A N 1
ATOM 2910 C CA . LEU A 1 368 ? 15.018 -0.398 -34.409 1.00 77.31 368 LEU A CA 1
ATOM 2911 C C . LEU A 1 368 ? 14.123 -0.453 -33.162 1.00 77.31 368 LEU A C 1
ATOM 2913 O O . LEU A 1 368 ? 14.633 -0.386 -32.047 1.00 77.31 368 LEU A O 1
ATOM 2917 N N . PHE A 1 369 ? 12.817 -0.689 -33.339 1.00 83.06 369 PHE A N 1
ATOM 2918 C CA . PHE A 1 369 ? 11.872 -0.833 -32.227 1.00 83.06 369 PHE A CA 1
ATOM 2919 C C . PHE A 1 369 ? 12.287 -1.931 -31.239 1.00 83.06 369 PHE A C 1
ATOM 2921 O O . PHE A 1 369 ? 12.252 -1.701 -30.035 1.00 83.06 369 PHE A O 1
ATOM 2928 N N . LEU A 1 370 ? 12.701 -3.105 -31.728 1.00 79.75 370 LEU A N 1
ATOM 2929 C CA . LEU A 1 370 ? 13.180 -4.208 -30.889 1.00 79.75 370 LEU A CA 1
ATOM 2930 C C . LEU A 1 370 ? 14.372 -3.794 -30.025 1.00 79.75 370 LEU A C 1
ATOM 2932 O O . LEU A 1 370 ? 14.343 -3.995 -28.814 1.00 79.75 370 LEU A O 1
ATOM 2936 N N . ARG A 1 371 ? 15.395 -3.186 -30.631 1.00 81.25 371 ARG A N 1
ATOM 2937 C CA . ARG A 1 371 ? 16.589 -2.703 -29.928 1.00 81.25 371 ARG A CA 1
ATOM 2938 C C . ARG A 1 371 ? 16.239 -1.645 -28.879 1.00 81.25 371 ARG A C 1
ATOM 2940 O O . ARG A 1 371 ? 16.707 -1.730 -27.750 1.00 81.25 371 ARG A O 1
ATOM 2947 N N . ASP A 1 372 ? 15.396 -0.679 -29.226 1.00 81.88 372 ASP A N 1
ATOM 2948 C CA . ASP A 1 372 ? 15.015 0.409 -28.318 1.00 81.88 372 ASP A CA 1
ATOM 2949 C C . ASP A 1 372 ? 14.147 -0.114 -27.159 1.00 81.88 372 ASP A C 1
ATOM 2951 O O . ASP A 1 372 ? 14.315 0.287 -26.006 1.00 81.88 372 ASP A O 1
ATOM 2955 N N . MET A 1 373 ? 13.281 -1.093 -27.440 1.00 84.75 373 MET A N 1
ATOM 2956 C CA . MET A 1 373 ? 12.541 -1.827 -26.419 1.00 84.75 373 MET A CA 1
ATOM 2957 C C . MET A 1 373 ? 13.438 -2.698 -25.544 1.00 84.75 373 MET A C 1
ATOM 2959 O O . MET A 1 373 ? 13.137 -2.825 -24.363 1.00 84.75 373 MET A O 1
ATOM 2963 N N . MET A 1 374 ? 14.545 -3.257 -26.043 1.00 81.06 374 MET A N 1
ATOM 2964 C CA . MET A 1 374 ? 15.501 -3.956 -25.174 1.00 81.06 374 MET A CA 1
ATOM 2965 C C . MET A 1 374 ? 16.073 -3.010 -24.118 1.00 81.06 374 MET A C 1
ATOM 2967 O O . MET A 1 374 ? 16.086 -3.387 -22.955 1.00 81.06 374 MET A O 1
ATOM 2971 N N . VAL A 1 375 ? 16.433 -1.769 -24.471 1.00 81.50 375 VAL A N 1
ATOM 2972 C CA . VAL A 1 375 ? 16.878 -0.752 -23.492 1.00 81.50 375 VAL A CA 1
ATOM 2973 C C . VAL A 1 375 ? 15.776 -0.445 -22.465 1.00 81.50 375 VAL A C 1
ATOM 2975 O O . VAL A 1 375 ? 16.042 -0.359 -21.268 1.00 81.50 375 VAL A O 1
ATOM 2978 N N . TYR A 1 376 ? 14.520 -0.339 -22.909 1.00 83.94 376 TYR A N 1
ATOM 2979 C CA . TYR A 1 376 ? 13.365 -0.121 -22.028 1.00 83.94 376 TYR A CA 1
ATOM 2980 C C . TYR A 1 376 ? 13.077 -1.306 -21.085 1.00 83.94 376 TYR A C 1
ATOM 2982 O O . TYR A 1 376 ? 12.742 -1.118 -19.912 1.00 83.94 376 TYR A O 1
ATOM 2990 N N . MET A 1 377 ? 13.218 -2.536 -21.580 1.00 84.44 377 MET A N 1
ATOM 2991 C CA . MET A 1 377 ? 13.076 -3.760 -20.789 1.00 84.44 377 MET A CA 1
ATOM 2992 C C . MET A 1 377 ? 14.231 -3.900 -19.790 1.00 84.44 377 MET A C 1
ATOM 2994 O O . MET A 1 377 ? 13.982 -4.220 -18.629 1.00 84.44 377 MET A O 1
ATOM 2998 N N . ASP A 1 378 ? 15.460 -3.581 -20.208 1.00 84.62 378 ASP A N 1
ATOM 2999 C CA . ASP A 1 378 ? 16.657 -3.604 -19.363 1.00 84.62 378 ASP A CA 1
ATOM 3000 C C . ASP A 1 378 ? 16.547 -2.603 -18.207 1.00 84.62 378 ASP A C 1
ATOM 3002 O O . ASP A 1 378 ? 16.775 -2.975 -17.057 1.00 84.62 378 ASP A O 1
ATOM 3006 N N . LEU A 1 379 ? 16.058 -1.384 -18.485 1.00 88.31 379 LEU A N 1
ATOM 3007 C CA . LEU A 1 379 ? 15.700 -0.392 -17.466 1.00 88.31 379 LEU A CA 1
ATOM 3008 C C . LEU A 1 379 ? 14.687 -0.964 -16.466 1.00 88.31 379 LEU A C 1
ATOM 3010 O O . LEU A 1 379 ? 14.900 -0.907 -15.256 1.00 88.31 379 LEU A O 1
ATOM 3014 N N . GLY A 1 380 ? 13.580 -1.522 -16.964 1.00 89.06 380 GLY A N 1
ATOM 3015 C CA . GLY A 1 380 ? 12.514 -2.063 -16.121 1.00 89.06 380 GLY A CA 1
ATOM 3016 C C . GLY A 1 380 ? 12.969 -3.224 -15.233 1.00 89.06 380 GLY A C 1
ATOM 3017 O O . GLY A 1 380 ? 12.506 -3.348 -14.099 1.00 89.06 380 GLY A O 1
ATOM 3018 N N . ASP A 1 381 ? 13.885 -4.061 -15.715 1.00 87.06 381 ASP A N 1
ATOM 3019 C CA . ASP A 1 381 ? 14.418 -5.187 -14.951 1.00 87.06 381 ASP A CA 1
ATOM 3020 C C . ASP A 1 381 ? 15.553 -4.777 -14.000 1.00 87.06 381 ASP A C 1
ATOM 3022 O O . ASP A 1 381 ? 15.604 -5.299 -12.886 1.00 87.06 381 ASP A O 1
ATOM 3026 N N . ALA A 1 382 ? 16.396 -3.804 -14.364 1.00 85.81 382 ALA A N 1
ATOM 3027 C CA . ALA A 1 382 ? 17.362 -3.183 -13.453 1.00 85.81 382 ALA A CA 1
ATOM 3028 C C . ALA A 1 382 ? 16.653 -2.507 -12.267 1.00 85.81 382 ALA A C 1
ATOM 3030 O O . ALA A 1 382 ? 16.999 -2.762 -11.110 1.00 85.81 382 ALA A O 1
ATOM 3031 N N . ILE A 1 383 ? 15.589 -1.739 -12.550 1.00 89.00 383 ILE A N 1
ATOM 3032 C CA . ILE A 1 383 ? 14.715 -1.121 -11.543 1.00 89.00 383 ILE A CA 1
ATOM 3033 C C . ILE A 1 383 ? 14.144 -2.177 -10.598 1.00 89.00 383 ILE A C 1
ATOM 3035 O O . ILE A 1 383 ? 14.298 -2.027 -9.393 1.00 89.00 383 ILE A O 1
ATOM 3039 N N . LYS A 1 384 ? 13.518 -3.252 -11.107 1.00 87.56 384 LYS A N 1
ATOM 3040 C CA . LYS A 1 384 ? 12.931 -4.308 -10.254 1.00 87.56 384 LYS A CA 1
ATOM 3041 C C . LYS A 1 384 ? 13.979 -5.011 -9.398 1.00 87.56 384 LYS A C 1
ATOM 3043 O O . LYS A 1 384 ? 13.704 -5.309 -8.234 1.00 87.56 384 LYS A O 1
ATOM 3048 N N . ALA A 1 385 ? 15.144 -5.311 -9.975 1.00 83.88 385 ALA A N 1
ATOM 3049 C CA . ALA A 1 385 ? 16.244 -5.985 -9.292 1.00 83.88 385 ALA A CA 1
ATOM 3050 C C . ALA A 1 385 ? 16.873 -5.118 -8.188 1.00 83.88 385 ALA A C 1
ATOM 3052 O O . ALA A 1 385 ? 17.370 -5.666 -7.203 1.00 83.88 385 ALA A O 1
ATOM 3053 N N . GLY A 1 386 ? 16.808 -3.788 -8.322 1.00 83.12 386 GLY A N 1
ATOM 3054 C CA . GLY A 1 386 ? 17.569 -2.852 -7.493 1.00 83.12 386 GLY A CA 1
ATOM 3055 C C . GLY A 1 386 ? 19.029 -2.727 -7.938 1.00 83.12 386 GLY A C 1
ATOM 3056 O O . GLY A 1 386 ? 19.890 -2.395 -7.127 1.00 83.12 386 GLY A O 1
ATOM 3057 N N . ASP A 1 387 ? 19.326 -3.042 -9.202 1.00 83.62 387 ASP A N 1
ATOM 3058 C CA . ASP A 1 387 ? 20.687 -3.043 -9.742 1.00 83.62 387 ASP A CA 1
ATOM 3059 C C . ASP A 1 387 ? 21.089 -1.631 -10.186 1.00 83.62 387 ASP A C 1
ATOM 3061 O O . ASP A 1 387 ? 20.842 -1.208 -11.315 1.00 83.62 387 ASP A O 1
ATOM 3065 N N . ILE A 1 388 ? 21.699 -0.894 -9.257 1.00 81.50 388 ILE A N 1
ATOM 3066 C CA . ILE A 1 388 ? 22.164 0.482 -9.460 1.00 81.50 388 ILE A CA 1
ATOM 3067 C C . ILE A 1 388 ? 23.263 0.583 -10.533 1.00 81.50 388 ILE A C 1
ATOM 3069 O O . ILE A 1 388 ? 23.325 1.590 -11.238 1.00 81.50 388 ILE A O 1
ATOM 3073 N N . GLY A 1 389 ? 24.102 -0.448 -10.695 1.00 80.12 389 GLY A N 1
ATOM 3074 C CA . GLY A 1 389 ? 25.168 -0.453 -11.701 1.00 80.12 389 GLY A CA 1
ATOM 3075 C C . GLY A 1 389 ? 24.600 -0.570 -13.114 1.00 80.12 389 GLY A C 1
ATOM 3076 O O . GLY A 1 389 ? 24.869 0.275 -13.967 1.00 80.12 389 GLY A O 1
ATOM 3077 N N . ARG A 1 390 ? 23.722 -1.555 -13.332 1.00 81.50 390 ARG A N 1
ATOM 3078 C CA . ARG A 1 390 ? 22.985 -1.711 -14.595 1.00 81.50 390 ARG A CA 1
ATOM 3079 C C . ARG A 1 390 ? 22.094 -0.499 -14.880 1.00 81.50 390 ARG A C 1
ATOM 3081 O O . ARG A 1 390 ? 22.009 -0.061 -16.023 1.00 81.50 390 ARG A O 1
ATOM 3088 N N . LEU A 1 391 ? 21.479 0.091 -13.850 1.00 82.62 391 LEU A N 1
ATOM 3089 C CA . LEU A 1 391 ? 20.687 1.317 -13.983 1.00 82.62 391 LEU A CA 1
ATOM 3090 C C . LEU A 1 391 ? 21.526 2.498 -14.504 1.00 82.62 391 LEU A C 1
ATOM 3092 O O . LEU A 1 391 ? 21.066 3.201 -15.400 1.00 82.62 391 LEU A O 1
ATOM 3096 N N . GLU A 1 392 ? 22.752 2.701 -14.004 1.00 82.00 392 GLU A N 1
ATOM 3097 C CA . GLU A 1 392 ? 23.678 3.720 -14.528 1.00 82.00 392 GLU A CA 1
ATOM 3098 C C . GLU A 1 392 ? 24.021 3.475 -16.008 1.00 82.00 392 GLU A C 1
ATOM 3100 O O . GLU A 1 392 ? 23.968 4.405 -16.816 1.00 82.00 392 GLU A O 1
ATOM 3105 N N . GLU A 1 393 ? 24.361 2.238 -16.381 1.00 81.25 393 GLU A N 1
ATOM 3106 C CA . GLU A 1 393 ? 24.734 1.893 -17.760 1.00 81.25 393 GLU A CA 1
ATOM 3107 C C . GLU A 1 393 ? 23.579 2.109 -18.745 1.00 81.25 393 GLU A C 1
ATOM 3109 O O . GLU A 1 393 ? 23.756 2.760 -19.781 1.00 81.25 393 GLU A O 1
ATOM 3114 N N . VAL A 1 394 ? 22.380 1.640 -18.392 1.00 82.31 394 VAL A N 1
ATOM 3115 C CA . VAL A 1 394 ? 21.163 1.831 -19.190 1.00 82.31 394 VAL A CA 1
ATOM 3116 C C . VAL A 1 394 ? 20.809 3.310 -19.305 1.00 82.31 394 VAL A C 1
ATOM 3118 O O . VAL A 1 394 ? 20.496 3.786 -20.399 1.00 82.31 394 VAL A O 1
ATOM 3121 N N . LEU A 1 395 ? 20.898 4.072 -18.211 1.00 84.00 395 LEU A N 1
ATOM 3122 C CA . LEU A 1 395 ? 20.581 5.497 -18.239 1.00 84.00 395 LEU A CA 1
ATOM 3123 C C . LEU A 1 395 ? 21.539 6.301 -19.107 1.00 84.00 395 LEU A C 1
ATOM 3125 O O . LEU A 1 395 ? 21.083 7.232 -19.755 1.00 84.00 395 LEU A O 1
ATOM 3129 N N . LEU A 1 396 ? 22.818 5.936 -19.212 1.00 81.12 396 LEU A N 1
ATOM 3130 C CA . LEU A 1 396 ? 23.742 6.604 -20.138 1.00 81.12 396 LEU A CA 1
ATOM 3131 C C . LEU A 1 396 ? 23.333 6.411 -21.603 1.00 81.12 396 LEU A C 1
ATOM 3133 O O . LEU A 1 396 ? 23.429 7.351 -22.397 1.00 81.12 396 LEU A O 1
ATOM 3137 N N . LEU A 1 397 ? 22.832 5.225 -21.959 1.00 79.56 397 LEU A N 1
ATOM 3138 C CA . LEU A 1 397 ? 22.276 4.976 -23.288 1.00 79.56 397 LEU A CA 1
ATOM 3139 C C . LEU A 1 397 ? 20.981 5.777 -23.500 1.00 79.56 397 LEU A C 1
ATOM 3141 O O . LEU A 1 397 ? 20.819 6.421 -24.536 1.00 79.56 397 LEU A O 1
ATOM 3145 N N . ILE A 1 398 ? 20.116 5.849 -22.484 1.00 85.12 398 ILE A N 1
ATOM 3146 C CA . ILE A 1 398 ? 18.894 6.666 -22.508 1.00 85.12 398 ILE A CA 1
ATOM 3147 C C . ILE A 1 398 ? 19.212 8.175 -22.593 1.00 85.12 398 ILE A C 1
ATOM 3149 O O . ILE A 1 398 ? 18.551 8.895 -23.339 1.00 85.12 398 ILE A O 1
ATOM 3153 N N . THR A 1 399 ? 20.251 8.680 -21.922 1.00 83.00 399 THR A N 1
ATOM 3154 C CA . THR A 1 399 ? 20.700 10.081 -22.016 1.00 83.00 399 THR A CA 1
ATOM 3155 C C . THR A 1 399 ? 21.047 10.451 -23.451 1.00 83.00 399 THR A C 1
ATOM 3157 O O . THR A 1 399 ? 20.678 11.531 -23.921 1.00 83.00 399 THR A O 1
ATOM 3160 N N . VAL A 1 400 ? 21.750 9.557 -24.151 1.00 80.94 400 VAL A N 1
ATOM 3161 C CA . VAL A 1 400 ? 22.093 9.717 -25.567 1.00 80.94 400 VAL A CA 1
ATOM 3162 C C . VAL A 1 400 ? 20.829 9.702 -26.410 1.00 80.94 400 VAL A C 1
ATOM 3164 O O . VAL A 1 400 ? 20.652 10.633 -27.195 1.00 80.94 400 VAL A O 1
ATOM 3167 N N . MET A 1 401 ? 19.966 8.697 -26.195 1.00 81.25 401 MET A N 1
ATOM 3168 C CA . MET A 1 401 ? 18.654 8.563 -26.832 1.00 81.25 401 MET A CA 1
ATOM 3169 C C . MET A 1 401 ? 17.881 9.896 -26.779 1.00 81.25 401 MET A C 1
ATOM 3171 O O . MET A 1 401 ? 17.495 10.504 -27.779 1.00 81.25 401 MET A O 1
ATOM 3175 N N . PHE A 1 402 ? 17.757 10.469 -25.589 1.00 84.56 402 PHE A N 1
ATOM 3176 C CA . PHE A 1 402 ? 16.982 11.686 -25.396 1.00 84.56 402 PHE A CA 1
ATOM 3177 C C . PHE A 1 402 ? 17.561 12.947 -26.070 1.00 84.56 402 PHE A C 1
ATOM 3179 O O . PHE A 1 402 ? 16.765 13.817 -26.424 1.00 84.56 402 PHE A O 1
ATOM 3186 N N . GLN A 1 403 ? 18.875 13.053 -26.346 1.00 81.12 403 GLN A N 1
ATOM 3187 C CA . GLN A 1 403 ? 19.512 14.268 -26.927 1.00 81.12 403 GLN A CA 1
ATOM 3188 C C . GLN A 1 403 ? 18.906 14.769 -28.237 1.00 81.12 403 GLN A C 1
ATOM 3190 O O . GLN A 1 403 ? 19.159 15.895 -28.694 1.00 81.12 403 GLN A O 1
ATOM 3195 N N . ALA A 1 404 ? 18.203 13.872 -28.901 1.00 79.12 404 ALA A N 1
ATOM 3196 C CA . ALA A 1 404 ? 18.019 13.934 -30.322 1.00 79.12 404 ALA A CA 1
ATOM 3197 C C . ALA A 1 404 ? 16.570 13.549 -30.715 1.00 79.12 404 ALA A C 1
ATOM 3199 O O . ALA A 1 404 ? 16.139 13.851 -31.833 1.00 79.12 404 ALA A O 1
ATOM 3200 N N . GLY A 1 405 ? 15.789 13.025 -29.754 1.00 72.25 405 GLY A N 1
ATOM 3201 C CA . GLY A 1 405 ? 14.328 12.960 -29.788 1.00 72.25 405 GLY A CA 1
ATOM 3202 C C . GLY A 1 405 ? 13.659 14.314 -29.509 1.00 72.25 405 GLY A C 1
ATOM 3203 O O . GLY A 1 405 ? 14.290 15.368 -29.558 1.00 72.25 405 GLY A O 1
ATOM 3204 N N . GLY A 1 406 ? 12.352 14.300 -29.225 1.00 70.19 406 GLY A N 1
ATOM 3205 C CA . GLY A 1 406 ? 11.563 15.527 -29.015 1.00 70.19 406 GLY A CA 1
ATOM 3206 C C . GLY A 1 406 ? 11.645 16.139 -27.607 1.00 70.19 406 GLY A C 1
ATOM 3207 O O . GLY A 1 406 ? 11.253 17.287 -27.412 1.00 70.19 406 GLY A O 1
ATOM 3208 N N . MET A 1 407 ? 12.151 15.392 -26.623 1.00 74.94 407 MET A N 1
ATOM 3209 C CA . MET A 1 407 ? 11.990 15.684 -25.192 1.00 74.94 407 MET A CA 1
ATOM 3210 C C . MET A 1 407 ? 13.147 16.518 -24.617 1.00 74.94 407 MET A C 1
ATOM 3212 O O . MET A 1 407 ? 13.930 16.037 -23.802 1.00 74.94 407 MET A O 1
ATOM 3216 N N . LYS A 1 408 ? 13.255 17.784 -25.048 1.00 77.19 408 LYS A N 1
ATOM 3217 C CA . LYS A 1 408 ? 14.402 18.672 -24.753 1.00 77.19 408 LYS A CA 1
ATOM 3218 C C . LYS A 1 408 ? 14.752 18.812 -23.261 1.00 77.19 408 LYS A C 1
ATOM 3220 O O . LYS A 1 408 ? 15.930 18.745 -22.930 1.00 77.19 408 LYS A O 1
ATOM 3225 N N . HIS A 1 409 ? 13.766 18.998 -22.377 1.00 78.81 409 HIS A N 1
ATOM 3226 C CA . HIS A 1 409 ? 14.019 19.181 -20.937 1.00 78.81 409 HIS A CA 1
ATOM 3227 C C . HIS A 1 409 ? 14.593 17.901 -20.310 1.00 78.81 409 HIS A C 1
ATOM 3229 O O . HIS A 1 409 ? 15.669 17.932 -19.723 1.00 78.81 409 HIS A O 1
ATOM 3235 N N . TYR A 1 410 ? 13.952 16.751 -20.548 1.00 77.56 410 TYR A N 1
ATOM 3236 C CA . TYR A 1 410 ? 14.464 15.446 -20.114 1.00 77.56 410 TYR A CA 1
ATOM 3237 C C . TYR A 1 410 ? 15.860 15.144 -20.675 1.00 77.56 410 TYR A C 1
ATOM 3239 O O . TYR A 1 410 ? 16.695 14.598 -19.966 1.00 77.56 410 TYR A O 1
ATOM 3247 N N . ALA A 1 411 ? 16.147 15.537 -21.919 1.00 78.69 411 ALA A N 1
ATOM 3248 C CA . ALA A 1 411 ? 17.479 15.405 -22.506 1.00 78.69 411 ALA A CA 1
ATOM 3249 C C . ALA A 1 411 ? 18.550 16.237 -21.779 1.00 78.69 411 ALA A C 1
ATOM 3251 O O . ALA A 1 411 ? 19.695 15.798 -21.687 1.00 78.69 411 ALA A O 1
ATOM 3252 N N . SER A 1 412 ? 18.184 17.415 -21.266 1.00 80.25 412 SER A N 1
ATOM 3253 C CA . SER A 1 412 ? 19.063 18.266 -20.459 1.00 80.25 412 SER A CA 1
ATOM 3254 C C . SER A 1 412 ? 19.313 17.656 -19.079 1.00 80.25 412 SER A C 1
ATOM 3256 O O . SER A 1 412 ? 20.464 17.467 -18.693 1.00 80.25 412 SER A O 1
ATOM 3258 N N . GLU A 1 413 ? 18.257 17.251 -18.366 1.00 83.94 413 GLU A N 1
ATOM 3259 C CA . GLU A 1 413 ? 18.398 16.666 -17.024 1.00 83.94 413 GLU A CA 1
ATOM 3260 C C . GLU A 1 413 ? 19.129 15.316 -17.051 1.00 83.94 413 GLU A C 1
ATOM 3262 O O . GLU A 1 413 ? 20.022 15.076 -16.243 1.00 83.94 413 GLU A O 1
ATOM 3267 N N . LEU A 1 414 ? 18.858 14.455 -18.036 1.00 85.19 414 LEU A N 1
ATOM 3268 C CA . LEU A 1 414 ? 19.606 13.207 -18.216 1.00 85.19 414 LEU A CA 1
ATOM 3269 C C . LEU A 1 414 ? 21.092 13.444 -18.534 1.00 85.19 414 LEU A C 1
ATOM 3271 O O . LEU A 1 414 ? 21.933 12.614 -18.181 1.00 85.19 414 LEU A O 1
ATOM 3275 N N . LEU A 1 415 ? 21.437 14.559 -19.190 1.00 80.94 415 LEU A N 1
ATOM 3276 C CA . LEU A 1 415 ? 22.828 14.948 -19.441 1.00 80.94 415 LEU A CA 1
ATOM 3277 C C . LEU A 1 415 ? 23.497 15.480 -18.169 1.00 80.94 415 LEU A C 1
ATOM 3279 O O . LEU A 1 415 ? 24.645 15.132 -17.893 1.00 80.94 415 LEU A O 1
ATOM 3283 N N . ARG A 1 416 ? 22.759 16.251 -17.365 1.00 82.12 416 ARG A N 1
ATOM 3284 C CA . ARG A 1 416 ? 23.175 16.734 -16.045 1.00 82.12 416 ARG A CA 1
ATOM 3285 C C . ARG A 1 416 ? 23.471 15.584 -15.086 1.00 82.12 416 ARG A C 1
ATOM 3287 O O . ARG A 1 416 ? 24.547 15.560 -14.495 1.00 82.12 416 ARG A O 1
ATOM 3294 N N . VAL A 1 417 ? 22.577 14.600 -14.988 1.00 83.62 417 VAL A N 1
ATOM 3295 C CA . VAL A 1 417 ? 22.795 13.397 -14.170 1.00 83.62 417 VAL A CA 1
ATOM 3296 C C . VAL A 1 417 ? 23.975 12.578 -14.706 1.00 83.62 417 VAL A C 1
ATOM 3298 O O . VAL A 1 417 ? 24.846 12.190 -13.931 1.00 83.62 417 VAL A O 1
ATOM 3301 N N . ALA A 1 418 ? 24.073 12.361 -16.022 1.00 80.62 418 ALA A N 1
ATOM 3302 C CA . ALA A 1 418 ? 25.210 11.650 -16.615 1.00 80.62 418 ALA A CA 1
ATOM 3303 C C . ALA A 1 418 ? 26.559 12.338 -16.333 1.00 80.62 418 ALA A C 1
ATOM 3305 O O . ALA A 1 418 ? 27.548 11.658 -16.062 1.00 80.62 418 ALA A O 1
ATOM 3306 N N . TYR A 1 419 ? 26.600 13.674 -16.363 1.00 79.38 419 TYR A N 1
ATOM 3307 C CA . TYR A 1 419 ? 27.775 14.457 -15.981 1.00 79.38 419 TYR A CA 1
ATOM 3308 C C . TYR A 1 419 ? 28.085 14.332 -14.483 1.00 79.38 419 TYR A C 1
ATOM 3310 O O . TYR A 1 419 ? 29.232 14.068 -14.122 1.00 79.38 419 TYR A O 1
ATOM 3318 N N . GLY A 1 420 ? 27.056 14.419 -13.632 1.00 77.12 420 GLY A N 1
ATOM 3319 C CA . GLY A 1 420 ? 27.122 14.126 -12.200 1.00 77.12 420 GLY A CA 1
ATOM 3320 C C . GLY A 1 420 ? 27.822 12.799 -11.915 1.00 77.12 420 GLY A C 1
ATOM 3321 O O . GLY A 1 420 ? 28.920 12.784 -11.365 1.00 77.12 420 GLY A O 1
ATOM 3322 N N . MET A 1 421 ? 27.246 11.695 -12.400 1.00 76.88 421 MET A N 1
ATOM 3323 C CA . MET A 1 421 ? 27.719 10.319 -12.174 1.00 76.88 421 MET A CA 1
ATOM 3324 C C . MET A 1 421 ? 29.133 10.008 -12.694 1.00 76.88 421 MET A C 1
ATOM 3326 O O . MET A 1 421 ? 29.700 8.982 -12.302 1.00 76.88 421 MET A O 1
ATOM 3330 N N . ARG A 1 422 ? 29.667 10.816 -13.622 1.00 77.00 422 ARG A N 1
ATOM 3331 C CA . ARG A 1 422 ? 30.934 10.551 -14.328 1.00 77.00 422 ARG A CA 1
ATOM 3332 C C . ARG A 1 422 ? 32.059 11.536 -14.015 1.00 77.00 422 ARG A C 1
ATOM 3334 O O . ARG A 1 422 ? 33.215 11.151 -14.179 1.00 77.00 422 ARG A O 1
ATOM 3341 N N . TYR A 1 423 ? 31.747 12.773 -13.623 1.00 74.94 423 TYR A N 1
ATOM 3342 C CA . TYR A 1 423 ? 32.735 13.857 -13.554 1.00 74.94 423 TYR A CA 1
ATOM 3343 C C . TYR A 1 423 ? 32.598 14.802 -12.355 1.00 74.94 423 TYR A C 1
ATOM 3345 O O . TYR A 1 423 ? 33.605 15.406 -11.993 1.00 74.94 423 TYR A O 1
ATOM 3353 N N . ALA A 1 424 ? 31.403 14.970 -11.776 1.00 75.06 424 ALA A N 1
ATOM 3354 C CA . ALA A 1 424 ? 31.168 15.990 -10.746 1.00 75.06 424 ALA A CA 1
ATOM 3355 C C . ALA A 1 424 ? 30.887 15.430 -9.344 1.00 75.06 424 ALA A C 1
ATOM 3357 O O . ALA A 1 424 ? 31.333 16.029 -8.372 1.00 75.06 424 ALA A O 1
ATOM 3358 N N . TRP A 1 425 ? 30.181 14.304 -9.224 1.00 80.31 425 TRP A N 1
ATOM 3359 C CA . TRP A 1 425 ? 29.878 13.691 -7.929 1.00 80.31 425 TRP A CA 1
ATOM 3360 C C . TRP A 1 425 ? 31.025 12.795 -7.460 1.00 80.31 425 TRP A C 1
ATOM 3362 O O . TRP A 1 425 ? 31.536 11.968 -8.219 1.00 80.31 425 TRP A O 1
ATOM 3372 N N . SER A 1 426 ? 31.382 12.910 -6.184 1.00 83.12 426 SER A N 1
ATOM 3373 C CA . SER A 1 426 ? 32.192 11.916 -5.478 1.00 83.12 426 SER A CA 1
ATOM 3374 C C . SER A 1 426 ? 31.459 10.574 -5.356 1.00 83.12 426 SER A C 1
ATOM 3376 O O . SER A 1 426 ? 30.232 10.498 -5.463 1.00 83.12 426 SER A O 1
ATOM 3378 N N . ASP A 1 427 ? 32.197 9.500 -5.056 1.00 78.81 427 ASP A N 1
ATOM 3379 C CA . ASP A 1 427 ? 31.617 8.165 -4.836 1.00 78.81 427 ASP A CA 1
ATOM 3380 C C . ASP A 1 427 ? 30.530 8.168 -3.742 1.00 78.81 427 ASP A C 1
ATOM 3382 O O . ASP A 1 427 ? 29.545 7.431 -3.835 1.00 78.81 427 ASP A O 1
ATOM 3386 N N . LEU A 1 428 ? 30.678 9.023 -2.722 1.00 76.50 428 LEU A N 1
ATOM 3387 C CA . LEU A 1 428 ? 29.722 9.159 -1.623 1.00 76.50 428 LEU A CA 1
ATOM 3388 C C . LEU A 1 428 ? 28.428 9.851 -2.071 1.00 76.50 428 LEU A C 1
ATOM 3390 O O . LEU A 1 428 ? 27.343 9.343 -1.796 1.00 76.50 428 LEU A O 1
ATOM 3394 N N . GLU A 1 429 ? 28.531 10.962 -2.802 1.00 77.94 429 GLU A N 1
ATOM 3395 C CA . GLU A 1 429 ? 27.374 11.674 -3.365 1.00 77.94 429 GLU A CA 1
ATOM 3396 C C . GLU A 1 429 ? 26.633 10.808 -4.383 1.00 77.94 429 GLU A C 1
ATOM 3398 O O . GLU A 1 429 ? 25.413 10.672 -4.314 1.00 77.94 429 GLU A O 1
ATOM 3403 N N . LYS A 1 430 ? 27.371 10.142 -5.279 1.00 79.75 430 LYS A N 1
ATOM 3404 C CA . LYS A 1 430 ? 26.813 9.194 -6.245 1.00 79.75 430 LYS A CA 1
ATOM 3405 C C . LYS A 1 430 ? 26.063 8.062 -5.541 1.00 79.75 430 LYS A C 1
ATOM 3407 O O . LYS A 1 430 ? 24.946 7.734 -5.936 1.00 79.75 430 LYS A O 1
ATOM 3412 N N . THR A 1 431 ? 26.631 7.506 -4.470 1.00 77.50 431 THR A N 1
ATOM 3413 C CA . THR A 1 431 ? 25.965 6.482 -3.650 1.00 77.50 431 THR A CA 1
ATOM 3414 C C . THR A 1 431 ? 24.700 7.033 -2.985 1.00 77.50 431 THR A C 1
ATOM 3416 O O . THR A 1 431 ? 23.653 6.388 -3.045 1.00 77.50 431 THR A O 1
ATOM 3419 N N . ALA A 1 432 ? 24.752 8.228 -2.391 1.00 76.94 432 ALA A N 1
ATOM 3420 C CA . ALA A 1 432 ? 23.607 8.856 -1.729 1.00 76.94 432 ALA A CA 1
ATOM 3421 C C . ALA A 1 432 ? 22.458 9.168 -2.708 1.00 76.94 432 ALA A C 1
ATOM 3423 O O . ALA A 1 432 ? 21.307 8.827 -2.437 1.00 76.94 432 ALA A O 1
ATOM 3424 N N . ILE A 1 433 ? 22.767 9.744 -3.873 1.00 81.50 433 ILE A N 1
ATOM 3425 C CA . ILE A 1 433 ? 21.779 10.073 -4.907 1.00 81.50 433 ILE A CA 1
ATOM 3426 C C . ILE A 1 433 ? 21.161 8.790 -5.471 1.00 81.50 433 ILE A C 1
ATOM 3428 O O . ILE A 1 433 ? 19.945 8.620 -5.397 1.00 81.50 433 ILE A O 1
ATOM 3432 N N . MET A 1 434 ? 21.973 7.846 -5.957 1.00 80.81 434 MET A N 1
ATOM 3433 C CA . MET A 1 434 ? 21.460 6.630 -6.600 1.00 80.81 434 MET A CA 1
ATOM 3434 C C . MET A 1 434 ? 20.699 5.715 -5.624 1.00 80.81 434 MET A C 1
ATOM 3436 O O . MET A 1 434 ? 19.721 5.083 -6.017 1.00 80.81 434 MET A O 1
ATOM 3440 N N . SER A 1 435 ? 21.084 5.668 -4.341 1.00 76.38 435 SER A N 1
ATOM 3441 C CA . SER A 1 435 ? 20.341 4.905 -3.320 1.00 76.38 435 SER A CA 1
ATOM 3442 C C . SER A 1 435 ? 18.997 5.533 -2.925 1.00 76.38 435 SER A C 1
ATOM 3444 O O . SER A 1 435 ? 18.144 4.828 -2.391 1.00 76.38 435 SER A O 1
ATOM 3446 N N . SER A 1 4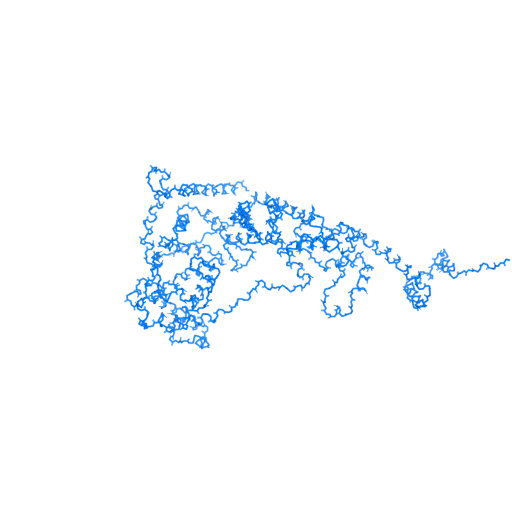36 ? 18.767 6.817 -3.228 1.00 81.88 436 SER A N 1
ATOM 3447 C CA . SER A 1 436 ? 17.472 7.483 -3.010 1.00 81.88 436 SER A CA 1
ATOM 3448 C C . SER A 1 436 ? 16.443 7.225 -4.123 1.00 81.88 436 SER A C 1
ATOM 3450 O O . SER A 1 436 ? 15.247 7.436 -3.924 1.00 81.88 436 SER A O 1
ATOM 3452 N N . TRP A 1 437 ? 16.890 6.762 -5.296 1.00 86.38 437 TRP A N 1
ATOM 3453 C CA . TRP A 1 437 ? 16.051 6.626 -6.491 1.00 86.38 437 TRP A CA 1
ATOM 3454 C C . TRP A 1 437 ? 15.132 5.407 -6.491 1.00 86.38 437 TRP A C 1
ATOM 3456 O O . TRP A 1 437 ? 14.081 5.442 -7.132 1.00 86.38 437 TRP A O 1
ATOM 3466 N N . LEU A 1 438 ? 15.516 4.329 -5.805 1.00 87.62 438 LEU A N 1
ATOM 3467 C CA . LEU A 1 438 ? 14.749 3.088 -5.743 1.00 87.62 438 LEU A CA 1
ATOM 3468 C C . LEU A 1 438 ? 14.338 2.780 -4.303 1.00 87.62 438 LEU A C 1
ATOM 3470 O O . LEU A 1 438 ? 15.118 2.933 -3.367 1.00 87.62 438 LEU A O 1
ATOM 3474 N N . ILE A 1 439 ? 13.118 2.275 -4.126 1.00 84.56 439 ILE A N 1
ATOM 3475 C CA . ILE A 1 439 ? 12.580 1.864 -2.828 1.00 84.56 439 ILE A CA 1
ATOM 3476 C C . ILE A 1 439 ? 11.997 0.449 -2.897 1.00 84.56 439 ILE A C 1
ATOM 3478 O O . ILE A 1 439 ? 11.385 0.052 -3.888 1.00 84.56 439 ILE A O 1
ATOM 3482 N N . ASN A 1 440 ? 12.167 -0.325 -1.823 1.00 83.81 440 ASN A N 1
ATOM 3483 C CA . ASN A 1 440 ? 11.614 -1.672 -1.689 1.00 83.81 440 ASN A CA 1
ATOM 3484 C C . ASN A 1 440 ? 10.804 -1.788 -0.397 1.00 83.81 440 ASN A C 1
ATOM 3486 O O . ASN A 1 440 ? 11.326 -2.084 0.676 1.00 83.81 440 ASN A O 1
ATOM 3490 N N . THR A 1 441 ? 9.498 -1.565 -0.508 1.00 78.69 441 THR A N 1
ATOM 3491 C CA . THR A 1 441 ? 8.566 -1.568 0.631 1.00 78.69 441 THR A CA 1
ATOM 3492 C C . THR A 1 441 ? 8.245 -2.967 1.165 1.00 78.69 441 THR A C 1
ATOM 3494 O O . THR A 1 441 ? 7.617 -3.088 2.215 1.00 78.69 441 THR A O 1
ATOM 3497 N N . GLN A 1 442 ? 8.656 -4.031 0.462 1.00 72.56 442 GLN A N 1
ATOM 3498 C CA . GLN A 1 442 ? 8.366 -5.422 0.831 1.00 72.56 442 GLN A CA 1
ATOM 3499 C C . GLN A 1 442 ? 9.578 -6.181 1.388 1.00 72.56 442 GLN A C 1
ATOM 3501 O O . GLN A 1 442 ? 9.396 -7.280 1.912 1.00 72.56 442 GLN A O 1
ATOM 3506 N N . GLY A 1 443 ? 10.798 -5.653 1.231 1.00 75.88 443 GLY A N 1
ATOM 3507 C CA . GLY A 1 443 ? 12.042 -6.353 1.569 1.00 75.88 443 GLY A CA 1
ATOM 3508 C C . GLY A 1 443 ? 12.289 -7.623 0.740 1.00 75.88 443 GLY A C 1
ATOM 3509 O O . GLY A 1 443 ? 12.995 -8.521 1.194 1.00 75.88 443 GLY A O 1
ATOM 3510 N N . LYS A 1 444 ? 11.677 -7.744 -0.448 1.00 76.25 444 LYS A N 1
ATOM 3511 C CA . LYS A 1 444 ? 11.756 -8.945 -1.300 1.00 76.25 444 LYS A CA 1
ATOM 3512 C C . LYS A 1 444 ? 12.680 -8.723 -2.503 1.00 76.25 444 LYS A C 1
ATOM 3514 O O . LYS A 1 444 ? 12.655 -7.630 -3.068 1.00 76.25 444 LYS A O 1
ATOM 3519 N N . PRO A 1 445 ? 13.424 -9.744 -2.965 1.00 78.31 445 PRO A N 1
ATOM 3520 C CA . PRO A 1 445 ? 14.105 -9.691 -4.258 1.00 78.31 445 PRO A CA 1
ATOM 3521 C C . PRO A 1 445 ? 13.123 -9.378 -5.396 1.00 78.31 445 PRO A C 1
ATOM 3523 O O . PRO A 1 445 ? 11.972 -9.814 -5.352 1.00 78.31 445 PRO A O 1
ATOM 3526 N N . ASN A 1 446 ? 13.584 -8.650 -6.417 1.00 81.44 446 ASN A N 1
ATOM 3527 C CA . ASN A 1 446 ? 12.798 -8.263 -7.597 1.00 81.44 446 ASN A CA 1
ATOM 3528 C C . ASN A 1 446 ? 11.504 -7.466 -7.299 1.00 81.44 446 ASN A C 1
ATOM 3530 O O . ASN A 1 446 ? 10.553 -7.514 -8.078 1.00 81.44 446 ASN A O 1
ATOM 3534 N N . ALA A 1 447 ? 11.458 -6.748 -6.168 1.00 79.56 447 ALA A N 1
ATOM 3535 C CA . ALA A 1 447 ? 10.314 -5.941 -5.722 1.00 79.56 447 ALA A CA 1
ATOM 3536 C C . ALA A 1 447 ? 10.658 -4.455 -5.480 1.00 79.56 447 ALA A C 1
ATOM 3538 O O . ALA A 1 447 ? 9.921 -3.757 -4.777 1.00 79.56 447 ALA A O 1
ATOM 3539 N N . TRP A 1 448 ? 11.776 -3.980 -6.032 1.00 87.88 448 TRP A N 1
ATOM 3540 C CA . TRP A 1 448 ? 12.133 -2.562 -6.033 1.00 87.88 448 TRP A CA 1
ATOM 3541 C C . TRP A 1 448 ? 11.270 -1.779 -7.035 1.00 87.88 448 TRP A C 1
ATOM 3543 O O . TRP A 1 448 ? 10.819 -2.319 -8.047 1.00 87.88 448 TRP A O 1
ATOM 3553 N N . MET A 1 449 ? 11.035 -0.501 -6.744 1.00 86.81 449 MET A N 1
ATOM 3554 C CA . MET A 1 449 ? 10.322 0.438 -7.612 1.00 86.81 449 MET A CA 1
ATOM 3555 C C . MET A 1 449 ? 10.965 1.831 -7.551 1.00 86.81 449 MET A C 1
ATOM 3557 O O . MET A 1 449 ? 11.636 2.127 -6.560 1.00 86.81 449 MET A O 1
ATOM 3561 N N . PRO A 1 450 ? 10.736 2.700 -8.549 1.00 90.62 450 PRO A N 1
ATOM 3562 C CA . PRO A 1 450 ? 11.154 4.096 -8.492 1.00 90.62 450 PRO A CA 1
ATOM 3563 C C . PRO A 1 450 ? 10.522 4.831 -7.301 1.00 90.62 450 PRO A C 1
ATOM 3565 O O . PRO A 1 450 ? 9.363 4.596 -6.941 1.00 90.62 450 PRO A O 1
ATOM 3568 N N . ALA A 1 451 ? 11.294 5.692 -6.646 1.00 88.00 451 ALA A N 1
ATOM 3569 C CA . ALA A 1 451 ? 10.871 6.365 -5.423 1.00 88.00 451 ALA A CA 1
ATOM 3570 C C . ALA A 1 451 ? 9.875 7.516 -5.686 1.00 88.00 451 ALA A C 1
ATOM 3572 O O . ALA A 1 451 ? 8.993 7.773 -4.864 1.00 88.00 451 ALA A O 1
ATOM 3573 N N . ASP A 1 452 ? 9.936 8.140 -6.864 1.00 89.12 452 ASP A N 1
ATOM 3574 C CA . ASP A 1 452 ? 8.910 9.050 -7.386 1.00 89.12 452 ASP A CA 1
ATOM 3575 C C . ASP A 1 452 ? 7.562 8.330 -7.573 1.00 89.12 452 ASP A C 1
ATOM 3577 O O . ASP A 1 452 ? 6.536 8.803 -7.086 1.00 89.12 452 ASP A O 1
ATOM 3581 N N . PHE A 1 453 ? 7.564 7.126 -8.153 1.00 87.62 453 PHE A N 1
ATOM 3582 C CA . PHE A 1 453 ? 6.367 6.291 -8.303 1.00 87.62 453 PHE A CA 1
ATOM 3583 C C . PHE A 1 453 ? 5.766 5.874 -6.946 1.00 87.62 453 PHE A C 1
ATOM 3585 O O . PHE A 1 453 ? 4.544 5.805 -6.781 1.00 87.62 453 PHE A O 1
ATOM 3592 N N . PHE A 1 454 ? 6.602 5.661 -5.924 1.00 88.38 454 PHE A N 1
ATOM 3593 C CA . PHE A 1 454 ? 6.124 5.457 -4.553 1.00 88.38 454 PHE A CA 1
ATOM 3594 C C . PHE A 1 454 ? 5.469 6.720 -3.962 1.00 88.38 454 PHE A C 1
ATOM 3596 O O . PHE A 1 454 ? 4.420 6.625 -3.315 1.00 88.38 454 PHE A O 1
ATOM 3603 N N . GLN A 1 455 ? 6.021 7.911 -4.218 1.00 91.75 455 GLN A N 1
ATOM 3604 C CA . GLN A 1 455 ? 5.386 9.171 -3.822 1.00 91.75 455 GLN A CA 1
ATOM 3605 C C . GLN A 1 455 ? 4.061 9.405 -4.574 1.00 91.75 455 GLN A C 1
ATOM 3607 O O . GLN A 1 455 ? 3.081 9.828 -3.953 1.00 91.75 455 GLN A O 1
ATOM 3612 N N . GLU A 1 456 ? 3.978 9.058 -5.862 1.00 88.38 456 GLU A N 1
ATOM 3613 C CA . GLU A 1 456 ? 2.728 9.092 -6.634 1.00 88.38 456 GLU A CA 1
ATOM 3614 C C . GLU A 1 456 ? 1.663 8.174 -6.006 1.00 88.38 456 GLU A C 1
ATOM 3616 O O . GLU A 1 456 ? 0.509 8.582 -5.830 1.00 88.38 456 GLU A O 1
ATOM 3621 N N . HIS A 1 457 ? 2.046 6.964 -5.580 1.00 87.75 457 HIS A N 1
ATOM 3622 C CA . HIS A 1 457 ? 1.147 6.050 -4.873 1.00 87.75 457 HIS A CA 1
ATOM 3623 C C . HIS A 1 457 ? 0.618 6.658 -3.562 1.00 87.75 457 HIS A C 1
ATOM 3625 O O . HIS A 1 457 ? -0.587 6.607 -3.292 1.00 87.75 457 HIS A O 1
ATOM 3631 N N . ASN A 1 458 ? 1.479 7.302 -2.770 1.00 90.31 458 ASN A N 1
ATOM 3632 C CA . ASN A 1 458 ? 1.059 8.002 -1.551 1.00 90.31 458 ASN A CA 1
ATOM 3633 C C . ASN A 1 458 ? 0.085 9.151 -1.872 1.00 90.31 458 ASN A C 1
ATOM 3635 O O . ASN A 1 458 ? -0.941 9.313 -1.201 1.00 90.31 458 ASN A O 1
ATOM 3639 N N . ASN A 1 459 ? 0.328 9.882 -2.960 1.00 91.44 459 ASN A N 1
ATOM 3640 C CA . ASN A 1 459 ? -0.553 10.946 -3.438 1.00 91.44 459 ASN A CA 1
ATOM 3641 C C . ASN A 1 459 ? -1.915 10.408 -3.898 1.00 91.44 459 ASN A C 1
ATOM 3643 O O . ASN A 1 459 ? -2.946 11.033 -3.630 1.00 91.44 459 ASN A O 1
ATOM 3647 N N . LEU A 1 460 ? -1.954 9.231 -4.527 1.00 88.25 460 LEU A N 1
ATOM 3648 C CA . LEU A 1 460 ? -3.188 8.535 -4.896 1.00 88.25 460 LEU A CA 1
ATOM 3649 C C . LEU A 1 460 ? -4.005 8.112 -3.663 1.00 88.25 460 LEU A C 1
ATOM 3651 O O . LEU A 1 460 ? -5.228 8.289 -3.654 1.00 88.25 460 LEU A O 1
ATOM 3655 N N . LEU A 1 461 ? -3.360 7.619 -2.599 1.00 87.38 461 LEU A N 1
ATOM 3656 C CA . LEU A 1 461 ? -4.041 7.283 -1.342 1.00 87.38 461 LEU A CA 1
ATOM 3657 C C . LEU A 1 461 ? -4.678 8.526 -0.696 1.00 87.38 461 LEU A C 1
ATOM 3659 O O . LEU A 1 461 ? -5.858 8.496 -0.337 1.00 87.38 461 LEU A O 1
ATOM 3663 N N . ILE A 1 462 ? -3.951 9.650 -0.625 1.00 88.94 462 ILE A N 1
ATOM 3664 C CA . ILE A 1 462 ? -4.488 10.921 -0.103 1.00 88.94 462 ILE A CA 1
ATOM 3665 C C . ILE A 1 462 ? -5.673 11.404 -0.961 1.00 88.94 462 ILE A C 1
ATOM 3667 O O . ILE A 1 462 ? -6.735 11.733 -0.422 1.00 88.94 462 ILE A O 1
ATOM 3671 N N . LYS A 1 463 ? -5.537 11.389 -2.298 1.00 85.81 463 LYS A N 1
ATOM 3672 C CA . LYS A 1 463 ? -6.612 11.745 -3.248 1.00 85.81 463 LYS A CA 1
ATOM 3673 C C . LYS A 1 463 ? -7.850 10.858 -3.089 1.00 85.81 463 LYS A C 1
ATOM 3675 O O . LYS A 1 463 ? -8.970 11.367 -3.174 1.00 85.81 463 LYS A O 1
ATOM 3680 N N . THR A 1 464 ? -7.673 9.569 -2.805 1.00 83.31 464 THR A N 1
ATOM 3681 C CA . THR A 1 464 ? -8.774 8.619 -2.576 1.00 83.31 464 THR A CA 1
ATOM 3682 C C . THR A 1 464 ? -9.561 8.976 -1.312 1.00 83.31 464 THR A C 1
ATOM 3684 O O . THR A 1 464 ? -10.786 9.107 -1.365 1.00 83.31 464 THR A O 1
ATOM 3687 N N . VAL A 1 465 ? -8.872 9.231 -0.193 1.00 80.12 465 VAL A N 1
ATOM 3688 C CA . VAL A 1 465 ? -9.518 9.623 1.075 1.00 80.12 465 VAL A CA 1
ATOM 3689 C C . VAL A 1 465 ? -10.217 10.980 0.956 1.00 80.12 465 VAL A C 1
ATOM 3691 O O . VAL A 1 465 ? -11.355 11.123 1.408 1.00 80.12 465 VAL A O 1
ATOM 3694 N N . HIS A 1 466 ? -9.584 11.959 0.302 1.00 78.00 466 HIS A N 1
ATOM 3695 C CA . HIS A 1 466 ? -10.198 13.259 0.018 1.00 78.00 466 HIS A CA 1
ATOM 3696 C C . HIS A 1 466 ? -11.492 13.099 -0.800 1.00 78.00 466 HIS A C 1
ATOM 3698 O O . HIS A 1 466 ? -12.553 13.586 -0.403 1.00 78.00 466 HIS A O 1
ATOM 3704 N N . SER A 1 467 ? -11.434 12.341 -1.899 1.00 73.12 467 SER A N 1
ATOM 3705 C CA . SER A 1 467 ? -12.578 12.111 -2.794 1.00 73.12 467 SER A CA 1
ATOM 3706 C C . SER A 1 467 ? -13.750 11.425 -2.086 1.00 73.12 467 SER A C 1
ATOM 3708 O O . SER A 1 467 ? -14.897 11.821 -2.280 1.00 73.12 467 SER A O 1
ATOM 3710 N N . ALA A 1 468 ? -13.476 10.454 -1.209 1.00 68.12 468 ALA A N 1
ATOM 3711 C CA . ALA A 1 468 ? -14.502 9.743 -0.446 1.00 68.12 468 ALA A CA 1
ATOM 3712 C C . ALA A 1 468 ? -15.210 10.611 0.618 1.00 68.12 468 ALA A C 1
ATOM 3714 O O . ALA A 1 468 ? -16.317 10.284 1.049 1.00 68.12 468 ALA A O 1
ATOM 3715 N N . LYS A 1 469 ? -14.591 11.714 1.066 1.00 69.56 469 LYS A N 1
ATOM 3716 C CA . LYS A 1 469 ? -15.168 12.646 2.056 1.00 69.56 469 LYS A CA 1
ATOM 3717 C C . LYS A 1 469 ? -15.741 13.925 1.434 1.00 69.56 469 LYS A C 1
ATOM 3719 O O . LYS A 1 469 ? -16.590 14.564 2.061 1.00 69.56 469 LYS A O 1
ATOM 3724 N N . GLY A 1 470 ? -15.336 14.256 0.209 1.00 65.50 470 GLY A N 1
ATOM 3725 C CA . GLY A 1 470 ? -15.816 15.401 -0.563 1.00 65.50 470 GLY A CA 1
ATOM 3726 C C . GLY A 1 470 ? -15.161 16.735 -0.185 1.00 65.50 470 GLY A C 1
ATOM 3727 O O . GLY A 1 470 ? -14.418 16.841 0.789 1.00 65.50 470 GLY A O 1
ATOM 3728 N N . SER A 1 471 ? -15.499 17.779 -0.949 1.00 60.31 471 SER A N 1
ATOM 3729 C CA . SER A 1 471 ? -14.856 19.109 -0.984 1.00 60.31 471 SER A CA 1
ATOM 3730 C C . SER A 1 471 ? -14.952 19.970 0.291 1.00 60.31 471 SER A C 1
ATOM 3732 O O . SER A 1 471 ? -14.746 21.177 0.229 1.00 60.31 471 SER A O 1
ATOM 3734 N N . ASN A 1 472 ? -15.335 19.394 1.431 1.00 63.41 472 ASN A N 1
ATOM 3735 C CA . ASN A 1 472 ? -15.438 20.085 2.723 1.00 63.41 472 ASN A CA 1
ATOM 3736 C C . ASN A 1 472 ? -14.254 19.766 3.657 1.00 63.41 472 ASN A C 1
ATOM 3738 O O . ASN A 1 472 ? -14.268 20.160 4.824 1.00 63.41 472 ASN A O 1
ATOM 3742 N N . MET A 1 473 ? -13.259 19.008 3.187 1.00 76.19 473 MET A N 1
ATOM 3743 C CA . MET A 1 473 ? -12.047 18.708 3.945 1.00 76.19 473 MET A CA 1
ATOM 3744 C C . MET A 1 473 ? -11.033 19.847 3.787 1.00 76.19 473 MET A C 1
ATOM 3746 O O . MET A 1 473 ? -10.675 20.202 2.673 1.00 76.19 473 MET A O 1
ATOM 3750 N N . SER A 1 474 ? -10.558 20.416 4.898 1.00 83.31 474 SER A N 1
ATOM 3751 C CA . SER A 1 474 ? -9.518 21.451 4.863 1.00 83.31 474 SER A CA 1
ATOM 3752 C C . SER A 1 474 ? -8.120 20.860 4.660 1.00 83.31 474 SER A C 1
ATOM 3754 O O . SER A 1 474 ? -7.841 19.750 5.120 1.00 83.31 474 SER A O 1
ATOM 3756 N N . TRP A 1 475 ? -7.205 21.645 4.085 1.00 84.06 475 TRP A N 1
ATOM 3757 C CA . TRP A 1 475 ? -5.767 21.336 4.039 1.00 84.06 475 TRP A CA 1
ATOM 3758 C C . TRP A 1 475 ? -5.178 21.018 5.416 1.00 84.06 475 TRP A C 1
ATOM 3760 O O . TRP A 1 475 ? -4.418 20.068 5.559 1.00 84.06 475 TRP A O 1
ATOM 3770 N N . GLU A 1 476 ? -5.604 21.738 6.456 1.00 87.25 476 GLU A N 1
ATOM 3771 C CA . GLU A 1 476 ? -5.240 21.443 7.847 1.00 87.25 476 GLU A CA 1
ATOM 3772 C C . GLU A 1 476 ? -5.699 20.037 8.281 1.00 87.25 476 GLU A C 1
ATOM 3774 O O . GLU A 1 476 ? -4.978 19.322 8.972 1.00 87.25 476 GLU A O 1
ATOM 3779 N N . THR A 1 477 ? -6.892 19.605 7.858 1.00 87.88 477 THR A N 1
ATOM 3780 C CA . THR A 1 477 ? -7.381 18.246 8.127 1.00 87.88 477 THR A CA 1
ATOM 3781 C C . THR A 1 477 ? -6.571 17.207 7.359 1.00 87.88 477 THR A C 1
ATOM 3783 O O . THR A 1 477 ? -6.226 16.180 7.940 1.00 87.88 477 THR A O 1
ATOM 3786 N N . LEU A 1 478 ? -6.237 17.475 6.092 1.00 88.69 478 LEU A N 1
ATOM 3787 C CA . LEU A 1 478 ? -5.384 16.598 5.293 1.00 88.69 478 LEU A CA 1
ATOM 3788 C C . LEU A 1 478 ? -4.010 16.414 5.954 1.00 88.69 478 LEU A C 1
ATOM 3790 O O . LEU A 1 478 ? -3.643 15.286 6.279 1.00 88.69 478 LEU A O 1
ATOM 3794 N N . ALA A 1 479 ? -3.305 17.513 6.229 1.00 88.94 479 ALA A N 1
ATOM 3795 C CA . ALA A 1 479 ? -1.950 17.504 6.774 1.00 88.94 479 ALA A CA 1
ATOM 3796 C C . ALA A 1 479 ? -1.870 16.941 8.203 1.00 88.94 479 ALA A C 1
ATOM 3798 O O . ALA A 1 479 ? -1.009 16.118 8.496 1.00 88.94 479 ALA A O 1
ATOM 3799 N N . ASN A 1 480 ? -2.779 17.347 9.097 1.00 91.50 480 ASN A N 1
ATOM 3800 C CA . ASN A 1 480 ? -2.664 17.005 10.519 1.00 91.50 480 ASN A CA 1
ATOM 3801 C C . ASN A 1 480 ? -3.354 15.683 10.896 1.00 91.50 480 ASN A C 1
ATOM 3803 O O . ASN A 1 480 ? -3.259 15.261 12.048 1.00 91.50 480 ASN A O 1
ATOM 3807 N N . LYS A 1 481 ? -4.107 15.038 9.989 1.00 91.38 481 LYS A N 1
ATOM 3808 C CA . LYS A 1 481 ? -4.918 13.843 10.319 1.00 91.38 481 LYS A CA 1
ATOM 3809 C C . LYS A 1 481 ? -4.925 12.754 9.244 1.00 91.38 481 LYS A C 1
ATOM 3811 O O . LYS A 1 481 ? -5.151 11.598 9.591 1.00 91.38 481 LYS A O 1
ATOM 3816 N N . ILE A 1 482 ? -4.717 13.078 7.967 1.00 90.75 482 ILE A N 1
ATOM 3817 C CA . ILE A 1 482 ? -4.900 12.120 6.864 1.00 90.75 482 ILE A CA 1
ATOM 3818 C C . ILE A 1 482 ? -3.565 11.644 6.287 1.00 90.75 482 ILE A C 1
ATOM 3820 O O . ILE A 1 482 ? -3.341 10.437 6.254 1.00 90.75 482 ILE A O 1
ATOM 3824 N N . SER A 1 483 ? -2.686 12.554 5.854 1.00 90.75 483 SER A N 1
ATOM 3825 C CA . SER A 1 483 ? -1.483 12.228 5.065 1.00 90.75 483 SER A CA 1
ATOM 3826 C C . SER A 1 483 ? -0.542 11.242 5.763 1.00 90.75 483 SER A C 1
ATOM 3828 O O . SER A 1 483 ? -0.161 10.234 5.179 1.00 90.75 483 SER A O 1
ATOM 3830 N N . THR A 1 484 ? -0.237 11.472 7.036 1.00 90.44 484 THR A N 1
ATOM 3831 C CA . THR A 1 484 ? 0.600 10.603 7.885 1.00 90.44 484 THR A CA 1
ATOM 3832 C C . THR A 1 484 ? -0.028 9.243 8.205 1.00 90.44 484 THR A C 1
ATOM 3834 O O . THR A 1 484 ? 0.680 8.310 8.575 1.00 90.44 484 THR A O 1
ATOM 3837 N N . ASN A 1 485 ? -1.350 9.107 8.062 1.00 90.62 485 ASN A N 1
ATOM 3838 C CA . ASN A 1 485 ? -2.103 7.907 8.432 1.00 90.62 485 ASN A CA 1
ATOM 3839 C C . ASN A 1 485 ? -2.535 7.054 7.221 1.00 90.62 485 ASN A C 1
ATOM 3841 O O . ASN A 1 485 ? -3.154 6.009 7.418 1.00 90.62 485 ASN A O 1
ATOM 3845 N N . ILE A 1 486 ? -2.199 7.426 5.979 1.00 89.25 486 ILE A N 1
ATOM 3846 C CA . ILE A 1 486 ? -2.680 6.722 4.770 1.00 89.25 486 ILE A CA 1
ATOM 3847 C C . ILE A 1 486 ? -2.375 5.216 4.756 1.00 89.25 486 ILE A C 1
ATOM 3849 O O . ILE A 1 486 ? -3.243 4.422 4.402 1.00 89.25 486 ILE A O 1
ATOM 3853 N N . HIS A 1 487 ? -1.196 4.791 5.217 1.00 85.75 487 HIS A N 1
ATOM 3854 C CA . HIS A 1 487 ? -0.858 3.365 5.297 1.00 85.75 487 HIS A CA 1
ATOM 3855 C C . HIS A 1 487 ? -1.588 2.642 6.442 1.00 85.75 487 HIS A C 1
ATOM 3857 O O . HIS A 1 487 ? -1.914 1.461 6.317 1.00 85.75 487 HIS A O 1
ATOM 3863 N N . LEU A 1 488 ? -1.904 3.347 7.538 1.00 86.50 488 LEU A N 1
ATOM 3864 C CA . LEU A 1 488 ? -2.719 2.804 8.630 1.00 86.50 488 LEU A CA 1
ATOM 3865 C C . LEU A 1 488 ? -4.141 2.488 8.154 1.00 86.50 488 LEU A C 1
ATOM 3867 O O . LEU A 1 488 ? -4.772 1.571 8.676 1.00 86.50 488 LEU A O 1
ATOM 3871 N N . PHE A 1 489 ? -4.652 3.222 7.166 1.00 87.88 489 PHE A N 1
ATOM 3872 C CA . PHE A 1 489 ? -5.998 3.014 6.640 1.00 87.88 489 PHE A CA 1
ATOM 3873 C C . PHE A 1 489 ? -6.128 1.683 5.904 1.00 87.88 489 PHE A C 1
ATOM 3875 O O . PHE A 1 489 ? -7.041 0.911 6.204 1.00 87.88 489 PHE A O 1
ATOM 3882 N N . SER A 1 490 ? -5.180 1.389 5.011 1.00 83.50 490 SER A N 1
ATOM 3883 C CA . SER A 1 490 ? -5.097 0.105 4.310 1.00 83.50 490 SER A CA 1
ATOM 3884 C C . SER A 1 490 ? -4.895 -1.056 5.286 1.00 83.50 490 SER A C 1
ATOM 3886 O O . SER A 1 490 ? -5.549 -2.087 5.157 1.00 83.50 490 SER A O 1
ATOM 3888 N N . GLU A 1 491 ? -4.054 -0.870 6.309 1.00 86.12 491 GLU A N 1
ATOM 3889 C CA . GLU A 1 491 ? -3.832 -1.876 7.354 1.00 86.12 491 GLU A CA 1
ATOM 3890 C C . GLU A 1 491 ? -5.082 -2.110 8.219 1.00 86.12 491 GLU A C 1
ATOM 3892 O O . GLU A 1 491 ? -5.423 -3.254 8.514 1.00 86.12 491 GLU A O 1
ATOM 3897 N N . THR A 1 492 ? -5.820 -1.051 8.567 1.00 89.94 492 THR A N 1
ATOM 3898 C CA . THR A 1 492 ? -7.086 -1.155 9.315 1.00 89.94 492 THR A CA 1
ATOM 3899 C C . THR A 1 492 ? -8.135 -1.921 8.512 1.00 89.94 492 THR A C 1
ATOM 3901 O O . THR A 1 492 ? -8.788 -2.805 9.063 1.00 89.94 492 THR A O 1
ATOM 3904 N N . ALA A 1 493 ? -8.277 -1.620 7.216 1.00 88.50 493 ALA A N 1
ATOM 3905 C CA . ALA A 1 493 ? -9.190 -2.338 6.329 1.00 88.50 493 ALA A CA 1
ATOM 3906 C C . ALA A 1 493 ? -8.829 -3.824 6.236 1.00 88.50 493 ALA A C 1
ATOM 3908 O O . ALA A 1 493 ? -9.644 -4.677 6.581 1.00 88.50 493 ALA A O 1
ATOM 3909 N N . ARG A 1 494 ? -7.568 -4.120 5.899 1.00 87.75 494 ARG A N 1
ATOM 3910 C CA . ARG A 1 494 ? -7.031 -5.483 5.813 1.00 87.75 494 ARG A CA 1
ATOM 3911 C C . ARG A 1 494 ? -7.246 -6.280 7.103 1.00 87.75 494 ARG A C 1
ATOM 3913 O O . ARG A 1 494 ? -7.630 -7.446 7.046 1.00 87.75 494 ARG A O 1
ATOM 3920 N N . ARG A 1 495 ? -6.996 -5.667 8.265 1.00 89.69 495 ARG A N 1
ATOM 3921 C CA . ARG A 1 495 ? -7.125 -6.330 9.569 1.00 89.69 495 ARG A CA 1
ATOM 3922 C C . ARG A 1 495 ? -8.583 -6.621 9.919 1.00 89.69 495 ARG A C 1
ATOM 3924 O O . ARG A 1 495 ? -8.887 -7.745 10.299 1.00 89.69 495 ARG A O 1
ATOM 3931 N N . VAL A 1 496 ? -9.478 -5.642 9.777 1.00 90.88 496 VAL A N 1
ATOM 3932 C CA . VAL A 1 496 ? -10.903 -5.817 10.109 1.00 90.88 496 VAL A CA 1
ATOM 3933 C C . VAL A 1 496 ? -11.572 -6.811 9.159 1.00 90.88 496 VAL A C 1
ATOM 3935 O O . VAL A 1 496 ? -12.272 -7.705 9.620 1.00 90.88 496 VAL A O 1
ATOM 3938 N N . GLU A 1 497 ? -11.318 -6.720 7.854 1.00 90.19 497 GLU A N 1
ATOM 3939 C CA . GLU A 1 497 ? -11.874 -7.658 6.870 1.00 90.19 497 GLU A CA 1
ATOM 3940 C C . GLU A 1 497 ? -11.404 -9.098 7.111 1.00 90.19 497 GLU A C 1
ATOM 3942 O O . GLU A 1 497 ? -12.222 -10.015 7.045 1.00 90.19 497 GLU A O 1
ATOM 3947 N N . GLY A 1 498 ? -10.132 -9.289 7.483 1.00 88.19 498 GLY A N 1
ATOM 3948 C CA . GLY A 1 498 ? -9.591 -10.596 7.863 1.00 88.19 498 GLY A CA 1
ATOM 3949 C C . GLY A 1 498 ? -10.267 -11.202 9.099 1.00 88.19 498 GLY A C 1
ATOM 3950 O O . GLY A 1 498 ? -10.686 -12.354 9.051 1.00 88.19 498 GLY A O 1
ATOM 3951 N N . GLU A 1 499 ? -10.433 -10.429 10.179 1.00 87.19 499 GLU A N 1
ATOM 3952 C CA . GLU A 1 499 ? -11.083 -10.892 11.424 1.00 87.19 499 GLU A CA 1
ATOM 3953 C C . GLU A 1 499 ? -12.586 -11.188 11.250 1.00 87.19 499 GLU A C 1
ATOM 3955 O O . GLU A 1 499 ? -13.155 -11.978 11.999 1.00 87.19 499 GLU A O 1
ATOM 3960 N N . PHE A 1 500 ? -13.242 -10.577 10.257 1.00 86.81 500 PHE A N 1
ATOM 3961 C CA . PHE A 1 500 ? -14.641 -10.854 9.906 1.00 86.81 500 PHE A CA 1
ATOM 3962 C C . PHE A 1 500 ? -14.807 -11.823 8.725 1.00 86.81 500 PHE A C 1
ATOM 3964 O O . PHE A 1 500 ? -15.933 -12.041 8.277 1.00 86.81 500 PHE A O 1
ATOM 3971 N N . HIS A 1 501 ? -13.714 -12.418 8.231 1.00 84.38 501 HIS A N 1
ATOM 3972 C CA . HIS A 1 501 ? -13.692 -13.334 7.082 1.00 84.38 501 HIS A CA 1
ATOM 3973 C C . HIS A 1 501 ? -14.382 -12.765 5.826 1.00 84.38 501 HIS A C 1
ATOM 3975 O O . HIS A 1 501 ? -14.935 -13.503 5.006 1.00 84.38 501 HIS A O 1
ATOM 3981 N N . ILE A 1 502 ? -14.346 -11.440 5.665 1.00 83.31 502 ILE A N 1
ATOM 3982 C CA . ILE A 1 502 ? -14.875 -10.768 4.482 1.00 83.31 502 ILE A CA 1
ATOM 3983 C C . ILE A 1 502 ? -13.988 -11.146 3.301 1.00 83.31 502 ILE A C 1
ATOM 3985 O O . ILE A 1 502 ? -12.766 -11.006 3.351 1.00 83.31 502 ILE A O 1
ATOM 3989 N N . SER A 1 503 ? -14.601 -11.633 2.223 1.00 70.25 503 SER A N 1
ATOM 3990 C CA . SER A 1 503 ? -13.875 -11.950 0.999 1.00 70.25 503 SER A CA 1
ATOM 3991 C C . SER A 1 503 ? -13.230 -10.679 0.451 1.00 70.25 503 SER A C 1
ATOM 3993 O O . SER A 1 503 ? -13.924 -9.807 -0.071 1.00 70.25 503 SER A O 1
ATOM 3995 N N . HIS A 1 504 ? -11.904 -10.571 0.547 1.00 60.00 504 HIS A N 1
ATOM 3996 C CA . HIS A 1 504 ? -11.184 -9.536 -0.181 1.00 60.00 504 HIS A CA 1
ATOM 3997 C C . HIS A 1 504 ? -11.453 -9.728 -1.677 1.00 60.00 504 HIS A C 1
ATOM 3999 O O . HIS A 1 504 ? -11.098 -10.762 -2.250 1.00 60.00 504 HIS A O 1
ATOM 4005 N N . ASN A 1 505 ? -12.023 -8.711 -2.326 1.00 52.44 505 ASN A N 1
ATOM 4006 C CA . ASN A 1 505 ? -11.872 -8.576 -3.770 1.00 52.44 505 ASN A CA 1
ATOM 4007 C C . ASN A 1 505 ? -10.366 -8.548 -4.046 1.00 52.44 505 ASN A C 1
ATOM 4009 O O . ASN A 1 505 ? -9.645 -7.749 -3.443 1.00 52.44 505 ASN A O 1
ATOM 4013 N N . SER A 1 506 ? -9.866 -9.454 -4.884 1.00 42.94 506 SER A N 1
ATOM 4014 C CA . SER A 1 506 ? -8.426 -9.598 -5.055 1.00 42.94 506 SER A CA 1
ATOM 4015 C C . SER A 1 506 ? -7.845 -8.337 -5.700 1.00 42.94 506 SER A C 1
ATOM 4017 O O . SER A 1 506 ? -8.029 -8.093 -6.889 1.00 42.94 506 SER A O 1
ATOM 4019 N N . ASN A 1 507 ? -7.079 -7.560 -4.926 1.00 42.81 507 ASN A N 1
ATOM 4020 C CA . ASN A 1 507 ? -6.268 -6.455 -5.460 1.00 42.81 507 ASN A CA 1
ATOM 4021 C C . ASN A 1 507 ? -5.242 -6.957 -6.494 1.00 42.81 507 ASN A C 1
ATOM 4023 O O . ASN A 1 507 ? -4.792 -6.202 -7.352 1.00 42.81 507 ASN A O 1
ATOM 4027 N N . PHE A 1 508 ? -4.932 -8.257 -6.464 1.00 36.66 508 PHE A N 1
ATOM 4028 C CA . PHE A 1 508 ? -4.508 -8.983 -7.653 1.00 36.66 508 PHE A CA 1
ATOM 4029 C C . PHE A 1 508 ? -5.679 -9.076 -8.636 1.00 36.66 508 PHE A C 1
ATOM 4031 O O . PHE A 1 508 ? -6.437 -10.050 -8.637 1.00 36.66 508 PHE A O 1
ATOM 4038 N N . HIS A 1 509 ? -5.792 -8.082 -9.516 1.00 39.72 509 HIS A N 1
ATOM 4039 C CA . HIS A 1 509 ? -6.353 -8.345 -10.831 1.00 39.72 509 HIS A CA 1
ATOM 4040 C C . HIS A 1 509 ? -5.506 -9.456 -11.455 1.00 39.72 509 HIS A C 1
ATOM 4042 O O . HIS A 1 509 ? -4.318 -9.255 -11.708 1.00 39.72 509 HIS A O 1
ATOM 4048 N N . SER A 1 510 ? -6.095 -10.634 -11.671 1.00 38.91 510 SER A N 1
ATOM 4049 C CA . SER A 1 510 ? -5.466 -11.660 -12.499 1.00 38.91 510 SER A CA 1
ATOM 4050 C C . SER A 1 510 ? -5.171 -11.025 -13.853 1.00 38.91 510 SER A C 1
ATOM 4052 O O . SER A 1 510 ? -6.110 -10.594 -14.531 1.00 38.91 510 SER A O 1
ATOM 4054 N N . THR A 1 511 ? -3.895 -10.924 -14.223 1.00 52.97 511 THR A N 1
ATOM 4055 C CA . THR A 1 511 ? -3.494 -10.393 -15.523 1.00 52.97 511 THR A CA 1
ATOM 4056 C C . THR A 1 511 ? -4.195 -11.203 -16.604 1.00 52.97 511 THR A C 1
ATOM 4058 O O . THR A 1 511 ? -4.014 -12.416 -16.716 1.00 52.97 511 THR A O 1
ATOM 4061 N N . VAL A 1 512 ? -5.073 -10.539 -17.361 1.00 69.69 512 VAL A N 1
ATOM 4062 C CA . VAL A 1 512 ? -5.761 -11.170 -18.488 1.00 69.69 512 VAL A CA 1
ATOM 4063 C C . VAL A 1 512 ? -4.682 -11.588 -19.480 1.00 69.69 512 VAL A C 1
ATOM 4065 O O . VAL A 1 512 ? -3.792 -10.797 -19.784 1.00 69.69 512 VAL A O 1
ATOM 4068 N N . SER A 1 513 ? -4.718 -12.843 -19.930 1.00 79.81 513 SER A N 1
ATOM 4069 C CA . SER A 1 513 ? -3.626 -13.392 -20.735 1.00 79.81 513 SER A CA 1
ATOM 4070 C C . SER A 1 513 ? -3.443 -12.603 -22.031 1.00 79.81 513 SER A C 1
ATOM 4072 O O . SER A 1 513 ? -4.337 -12.567 -22.879 1.00 79.81 513 SER A O 1
ATOM 4074 N N . ALA A 1 514 ? -2.248 -12.038 -22.201 1.00 85.56 514 ALA A N 1
ATOM 4075 C CA . ALA A 1 514 ? -1.827 -11.327 -23.403 1.00 85.56 514 ALA A CA 1
ATOM 4076 C C . ALA A 1 514 ? -1.736 -12.227 -24.649 1.00 85.56 514 ALA A C 1
ATOM 4078 O O . ALA A 1 514 ? -1.624 -11.715 -25.761 1.00 85.56 514 ALA A O 1
ATOM 4079 N N . TYR A 1 515 ? -1.806 -13.557 -24.483 1.00 86.44 515 TYR A N 1
ATOM 4080 C CA . TYR A 1 515 ? -1.593 -14.545 -25.545 1.00 86.44 515 TYR A CA 1
ATOM 4081 C C . TYR A 1 515 ? -2.377 -14.226 -26.824 1.00 86.44 515 TYR A C 1
ATOM 4083 O O . TYR A 1 515 ? -1.786 -14.159 -27.893 1.00 86.44 515 TYR A O 1
ATOM 4091 N N . SER A 1 516 ? -3.679 -13.926 -26.726 1.00 87.69 516 SER A N 1
ATOM 4092 C CA . SER A 1 516 ? -4.495 -13.630 -27.914 1.00 87.69 516 SER A CA 1
ATOM 4093 C C . SER A 1 516 ? -4.074 -12.355 -28.654 1.00 87.69 516 SER A C 1
ATOM 4095 O O . SER A 1 516 ? -4.301 -12.263 -29.859 1.00 87.69 516 SER A O 1
ATOM 4097 N N . ASP A 1 517 ? -3.515 -11.365 -27.961 1.00 89.69 517 ASP A N 1
ATOM 4098 C CA . ASP A 1 517 ? -3.059 -10.119 -28.579 1.00 89.69 517 ASP A CA 1
ATOM 4099 C C . ASP A 1 517 ? -1.673 -10.303 -29.202 1.00 89.69 517 ASP A C 1
ATOM 4101 O O . ASP A 1 517 ? -1.464 -9.921 -30.354 1.00 89.69 517 ASP A O 1
ATOM 4105 N N . ILE A 1 518 ? -0.767 -10.975 -28.484 1.00 90.81 518 ILE A N 1
ATOM 4106 C CA . ILE A 1 518 ? 0.568 -11.351 -28.964 1.00 90.81 518 ILE A CA 1
ATOM 4107 C C . ILE A 1 518 ? 0.453 -12.232 -30.218 1.00 90.81 518 ILE A C 1
ATOM 4109 O O . ILE A 1 518 ? 1.076 -11.921 -31.231 1.00 90.81 518 ILE A O 1
ATOM 4113 N N . THR A 1 519 ? -0.414 -13.255 -30.222 1.00 89.56 519 THR A N 1
ATOM 4114 C CA . THR A 1 519 ? -0.669 -14.087 -31.412 1.00 89.56 519 THR A CA 1
ATOM 4115 C C . THR A 1 519 ? -1.132 -13.240 -32.597 1.00 89.56 519 THR A C 1
ATOM 4117 O O . THR A 1 519 ? -0.575 -13.371 -33.681 1.00 89.56 519 THR A O 1
ATOM 4120 N N . ARG A 1 520 ? -2.079 -12.308 -32.408 1.00 88.75 520 ARG A N 1
ATOM 4121 C CA . ARG A 1 520 ? -2.563 -11.430 -33.494 1.00 88.75 520 ARG A CA 1
ATOM 4122 C C . ARG A 1 520 ? -1.483 -10.478 -34.020 1.00 88.75 520 ARG A C 1
ATOM 4124 O O . ARG A 1 520 ? -1.484 -10.165 -35.212 1.00 88.75 520 ARG A O 1
ATOM 4131 N N . ILE A 1 521 ? -0.560 -10.032 -33.166 1.00 87.56 521 ILE A N 1
ATOM 4132 C CA . ILE A 1 521 ? 0.628 -9.271 -33.577 1.00 87.56 521 ILE A CA 1
ATOM 4133 C C . ILE A 1 521 ? 1.544 -10.162 -34.428 1.00 87.56 521 ILE A C 1
ATOM 4135 O O . ILE A 1 521 ? 1.863 -9.790 -35.558 1.00 87.56 521 ILE A O 1
ATOM 4139 N N . THR A 1 522 ? 1.915 -11.352 -33.945 1.00 88.75 522 THR A N 1
ATOM 4140 C CA . THR A 1 522 ? 2.784 -12.296 -34.670 1.00 88.75 522 THR A CA 1
ATOM 4141 C C . THR A 1 522 ? 2.164 -12.766 -35.992 1.00 88.75 522 THR A C 1
ATOM 4143 O O . THR A 1 522 ? 2.871 -12.860 -36.993 1.00 88.75 522 THR A O 1
ATOM 4146 N N . ASP A 1 523 ? 0.848 -12.982 -36.053 1.00 88.56 523 ASP A N 1
ATOM 4147 C CA . ASP A 1 523 ? 0.101 -13.271 -37.286 1.00 88.56 523 ASP A CA 1
ATOM 4148 C C . ASP A 1 523 ? 0.219 -12.132 -38.300 1.00 88.56 523 ASP A C 1
ATOM 4150 O O . ASP A 1 523 ? 0.488 -12.368 -39.478 1.00 88.56 523 ASP A O 1
ATOM 4154 N N . SER A 1 524 ? 0.072 -10.883 -37.847 1.00 87.69 524 SER A N 1
ATOM 4155 C CA . SER A 1 524 ? 0.232 -9.719 -38.717 1.00 87.69 524 SER A CA 1
ATOM 4156 C C . SER A 1 524 ? 1.678 -9.538 -39.187 1.00 87.69 524 SER A C 1
ATOM 4158 O O . SER A 1 524 ? 1.884 -9.120 -40.325 1.00 87.69 524 SER A O 1
ATOM 4160 N N . LEU A 1 525 ? 2.671 -9.839 -38.344 1.00 87.06 525 LEU A N 1
ATOM 4161 C CA . LEU A 1 525 ? 4.087 -9.805 -38.723 1.00 87.06 525 LEU A CA 1
ATOM 4162 C C . LEU A 1 525 ? 4.403 -10.890 -39.765 1.00 87.06 525 LEU A C 1
ATOM 4164 O O . LEU A 1 525 ? 5.065 -10.594 -40.757 1.00 87.06 525 LEU A O 1
ATOM 4168 N N . ARG A 1 526 ? 3.870 -12.110 -39.592 1.00 87.56 526 ARG A N 1
ATOM 4169 C CA . ARG A 1 526 ? 3.949 -13.199 -40.585 1.00 87.56 526 ARG A CA 1
ATOM 4170 C C . ARG A 1 526 ? 3.309 -12.813 -41.915 1.00 87.56 526 ARG A C 1
ATOM 4172 O O . ARG A 1 526 ? 3.933 -12.979 -42.956 1.00 87.56 526 ARG A O 1
ATOM 4179 N N . HIS A 1 527 ? 2.083 -12.287 -41.887 1.00 85.06 527 HIS A N 1
ATOM 4180 C CA . HIS A 1 527 ? 1.317 -11.965 -43.094 1.00 85.06 527 HIS A CA 1
ATOM 4181 C C . HIS A 1 527 ? 2.036 -10.970 -44.018 1.00 85.06 527 HIS A C 1
ATOM 4183 O O . HIS A 1 527 ? 1.961 -11.101 -45.236 1.00 85.06 527 HIS A O 1
ATOM 4189 N N . TYR A 1 528 ? 2.758 -10.006 -43.442 1.00 80.19 528 TYR A N 1
ATOM 4190 C CA . TYR A 1 528 ? 3.538 -9.016 -44.187 1.00 80.19 528 TYR A CA 1
ATOM 4191 C C . TYR A 1 528 ? 5.037 -9.358 -44.297 1.00 80.19 528 TYR A C 1
ATOM 4193 O O . TYR A 1 528 ? 5.812 -8.476 -44.648 1.00 80.19 528 TYR A O 1
ATOM 4201 N N . ASP A 1 529 ? 5.451 -10.586 -43.967 1.00 82.00 529 ASP A N 1
ATOM 4202 C CA . ASP A 1 529 ? 6.849 -11.055 -43.851 1.00 82.00 529 ASP A CA 1
ATOM 4203 C C . ASP A 1 529 ? 7.809 -10.072 -43.141 1.00 82.00 529 ASP A C 1
ATOM 4205 O O . ASP A 1 529 ? 8.975 -9.944 -43.505 1.00 82.00 529 ASP A O 1
ATOM 4209 N N . ILE A 1 530 ? 7.322 -9.368 -42.111 1.00 80.50 530 ILE A N 1
ATOM 4210 C CA . ILE A 1 530 ? 8.132 -8.420 -41.332 1.00 80.50 530 ILE A CA 1
ATOM 4211 C C . ILE A 1 530 ? 9.147 -9.199 -40.484 1.00 80.50 530 ILE A C 1
ATOM 4213 O O . ILE A 1 530 ? 8.802 -10.219 -39.873 1.00 80.50 530 ILE A O 1
ATOM 4217 N N . LEU A 1 531 ? 10.393 -8.709 -40.462 1.00 77.94 531 LEU A N 1
ATOM 4218 C CA . LEU A 1 531 ? 11.593 -9.388 -39.943 1.00 77.94 531 LEU A CA 1
ATOM 4219 C C . LEU A 1 531 ? 11.899 -10.716 -40.668 1.00 77.94 531 LEU A C 1
ATOM 4221 O O . LEU A 1 531 ? 12.666 -11.537 -40.168 1.00 77.94 531 LEU A O 1
ATOM 4225 N N . GLY A 1 532 ? 11.287 -10.929 -41.835 1.00 76.00 532 GLY A N 1
ATOM 4226 C CA . GLY A 1 532 ? 11.409 -12.128 -42.650 1.00 76.00 532 GLY A CA 1
ATOM 4227 C C . GLY A 1 532 ? 12.617 -12.144 -43.582 1.00 76.00 532 GLY A C 1
ATOM 4228 O O . GLY A 1 532 ? 13.537 -11.335 -43.478 1.00 76.00 532 GLY A O 1
ATOM 4229 N N . VAL A 1 533 ? 12.601 -13.103 -44.511 1.00 67.88 533 VAL A N 1
ATOM 4230 C CA . VAL A 1 533 ? 13.686 -13.310 -45.489 1.00 67.88 533 VAL A CA 1
ATOM 4231 C C . VAL A 1 533 ? 13.374 -12.630 -46.827 1.00 67.88 533 VAL A C 1
ATOM 4233 O O . VAL A 1 533 ? 14.295 -12.328 -47.582 1.00 67.88 533 VAL A O 1
ATOM 4236 N N . ASN A 1 534 ? 12.097 -12.361 -47.133 1.00 69.56 534 ASN A N 1
ATOM 4237 C CA . ASN A 1 534 ? 11.683 -11.753 -48.395 1.00 69.56 534 ASN A CA 1
ATOM 4238 C C . ASN A 1 534 ? 10.965 -10.419 -48.130 1.00 69.56 534 ASN A C 1
ATOM 4240 O O . ASN A 1 534 ? 9.884 -10.421 -47.543 1.00 69.56 534 ASN A O 1
ATOM 4244 N N . PRO A 1 535 ? 11.487 -9.269 -48.592 1.00 64.38 535 PRO A N 1
ATOM 4245 C CA . PRO A 1 535 ? 10.809 -7.997 -48.380 1.00 64.38 535 PRO A CA 1
ATOM 4246 C C . PRO A 1 535 ? 9.474 -7.975 -49.137 1.00 64.38 535 PRO A C 1
ATOM 4248 O O . PRO A 1 535 ? 9.429 -7.925 -50.369 1.00 64.38 535 PRO A O 1
ATOM 4251 N N . HIS A 1 536 ? 8.369 -8.007 -48.390 1.00 67.75 536 HIS A N 1
ATOM 4252 C CA . HIS A 1 536 ? 7.022 -7.918 -48.946 1.00 67.75 536 HIS A CA 1
ATOM 4253 C C . HIS A 1 536 ? 6.869 -6.590 -49.727 1.00 67.75 536 HIS A C 1
ATOM 4255 O O . HIS A 1 536 ? 7.288 -5.550 -49.212 1.00 67.75 536 HIS A O 1
ATOM 4261 N N . PRO A 1 537 ? 6.259 -6.550 -50.934 1.00 67.00 537 PRO A N 1
ATOM 4262 C CA . PRO A 1 537 ? 6.244 -5.342 -51.785 1.00 67.00 537 PRO A CA 1
ATOM 4263 C C . PRO A 1 537 ? 5.695 -4.095 -51.076 1.00 67.00 537 PRO A C 1
ATOM 4265 O O . PRO A 1 537 ? 6.142 -2.965 -51.261 1.00 67.00 537 PRO A O 1
ATOM 4268 N N . ASP A 1 538 ? 4.735 -4.361 -50.204 1.00 66.62 538 ASP A N 1
ATOM 4269 C CA . ASP A 1 538 ? 3.945 -3.437 -49.402 1.00 66.62 538 ASP A CA 1
ATOM 4270 C C . ASP A 1 538 ? 4.716 -2.893 -48.163 1.00 66.62 538 ASP A C 1
ATOM 4272 O O . ASP A 1 538 ? 4.246 -1.976 -47.489 1.00 66.62 538 ASP A O 1
ATOM 4276 N N . ASN A 1 539 ? 5.914 -3.434 -47.878 1.00 65.88 539 ASN A N 1
ATOM 4277 C CA . ASN A 1 539 ? 6.864 -2.981 -46.847 1.00 65.88 539 ASN A CA 1
ATOM 4278 C C . ASN A 1 539 ? 7.983 -2.078 -47.399 1.00 65.88 539 ASN A C 1
ATOM 4280 O O . ASN A 1 539 ? 8.754 -1.537 -46.611 1.00 65.88 539 ASN A O 1
ATOM 4284 N N . LEU A 1 540 ? 8.119 -1.936 -48.724 1.00 63.09 540 LEU A N 1
ATOM 4285 C CA . LEU A 1 540 ? 9.263 -1.247 -49.341 1.00 63.09 540 LEU A CA 1
ATOM 4286 C C . LEU A 1 540 ? 9.203 0.282 -49.183 1.00 63.09 540 LEU A C 1
ATOM 4288 O O . LEU A 1 540 ? 10.238 0.927 -49.027 1.00 63.09 540 LEU A O 1
ATOM 4292 N N . ASN A 1 541 ? 7.995 0.854 -49.161 1.00 65.62 541 ASN A N 1
ATOM 4293 C CA . ASN A 1 541 ? 7.745 2.303 -49.156 1.00 65.62 541 ASN A CA 1
ATOM 4294 C C . ASN A 1 541 ? 7.213 2.835 -47.808 1.00 65.62 541 ASN A C 1
ATOM 4296 O O . ASN A 1 541 ? 6.446 3.799 -47.777 1.00 65.62 541 ASN A O 1
ATOM 4300 N N . VAL A 1 542 ? 7.564 2.201 -46.687 1.00 70.25 542 VAL A N 1
ATOM 4301 C CA . VAL A 1 542 ? 7.258 2.740 -45.355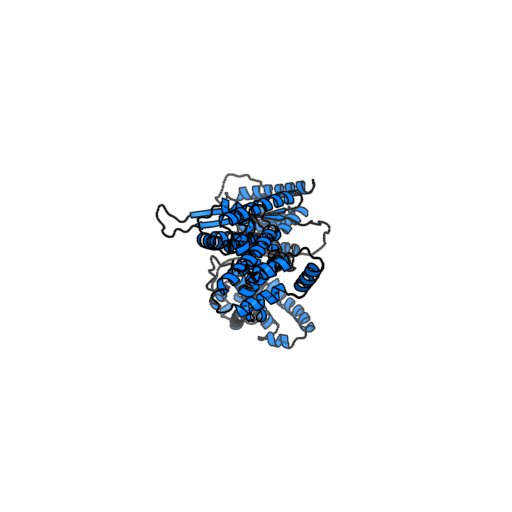 1.00 70.25 542 VAL A CA 1
ATOM 4302 C C . VAL A 1 542 ? 8.276 3.846 -45.033 1.00 70.25 542 VAL A C 1
ATOM 4304 O O . VAL A 1 542 ? 9.464 3.664 -45.300 1.00 70.25 542 VAL A O 1
ATOM 4307 N N . PRO A 1 543 ? 7.874 5.002 -44.469 1.00 73.62 543 PRO A N 1
ATOM 4308 C CA . PRO A 1 543 ? 8.840 5.969 -43.962 1.00 73.62 543 PRO A CA 1
ATOM 4309 C C . PRO A 1 543 ? 9.762 5.287 -42.950 1.00 73.62 543 PRO A C 1
ATOM 4311 O O . PRO A 1 543 ? 9.281 4.655 -42.005 1.00 73.62 543 PRO A O 1
ATOM 4314 N N . LEU A 1 544 ? 11.077 5.386 -43.153 1.00 72.25 544 LEU A N 1
ATOM 4315 C CA 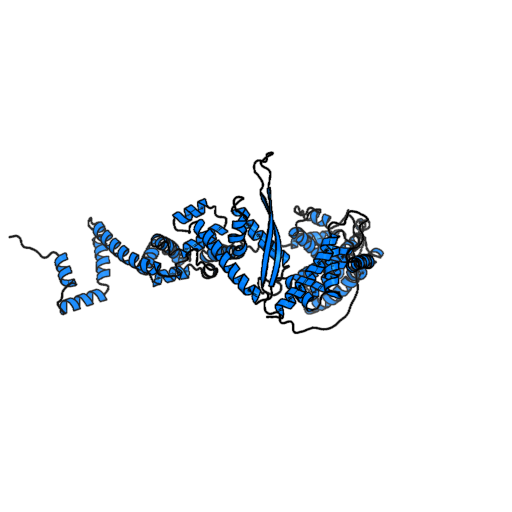. LEU A 1 544 ? 12.028 4.898 -42.161 1.00 72.25 544 LEU A CA 1
ATOM 4316 C C . LEU A 1 544 ? 11.777 5.665 -40.868 1.00 72.25 544 LEU A C 1
ATOM 4318 O O . LEU A 1 544 ? 11.901 6.895 -40.853 1.00 72.25 544 LEU A O 1
ATOM 4322 N N . VAL A 1 545 ? 11.440 4.943 -39.792 1.00 75.62 545 VAL A N 1
ATOM 4323 C CA . VAL A 1 545 ? 11.541 5.535 -38.469 1.00 75.62 545 VAL A CA 1
ATOM 4324 C C . VAL A 1 545 ? 12.988 5.918 -38.335 1.00 75.62 545 VAL A C 1
ATOM 4326 O O . VAL A 1 545 ? 13.940 5.168 -38.560 1.00 75.62 545 VAL A O 1
ATOM 4329 N N . ARG A 1 546 ? 13.116 7.195 -38.096 1.00 75.50 546 ARG A N 1
ATOM 4330 C CA . ARG A 1 546 ? 14.377 7.839 -37.928 1.00 75.50 546 ARG A CA 1
ATOM 4331 C C . ARG A 1 546 ? 14.949 7.166 -36.631 1.00 75.50 546 ARG A C 1
ATOM 4333 O O . ARG A 1 546 ? 14.305 7.192 -35.593 1.00 75.50 546 ARG A O 1
ATOM 4340 N N . ASP A 1 547 ? 16.101 6.485 -36.754 1.00 77.62 547 ASP A N 1
ATOM 4341 C CA . ASP A 1 547 ? 16.835 5.653 -35.764 1.00 77.62 547 ASP A CA 1
ATOM 4342 C C . ASP A 1 547 ? 16.995 6.279 -34.363 1.00 77.62 547 ASP A C 1
ATOM 4344 O O . ASP A 1 547 ? 17.371 7.442 -34.266 1.00 77.62 547 ASP A O 1
ATOM 4348 N N . LEU A 1 548 ? 16.819 5.502 -33.287 1.00 79.56 548 LEU A N 1
ATOM 4349 C CA . LEU A 1 548 ? 17.132 5.911 -31.912 1.00 79.56 548 LEU A CA 1
ATOM 4350 C C . LEU A 1 548 ? 18.536 5.494 -31.431 1.00 79.56 548 LEU A C 1
ATOM 4352 O O . LEU A 1 548 ? 19.000 6.068 -30.456 1.00 79.56 548 LEU A O 1
ATOM 4356 N N . ILE A 1 549 ? 19.311 4.756 -32.255 1.00 76.12 549 ILE A N 1
ATOM 4357 C CA . ILE A 1 549 ? 20.767 4.447 -32.218 1.00 76.12 549 ILE A CA 1
ATOM 4358 C C . ILE A 1 549 ? 21.518 4.567 -33.614 1.00 76.12 549 ILE A C 1
ATOM 4360 O O . ILE A 1 549 ? 22.310 3.701 -33.974 1.00 76.12 549 ILE A O 1
ATOM 4364 N N . LYS A 1 550 ? 21.384 5.697 -34.367 1.00 78.00 550 LYS A N 1
ATOM 4365 C CA . LYS A 1 550 ? 22.402 6.250 -35.331 1.00 78.00 550 LYS A CA 1
ATOM 4366 C C . LYS A 1 550 ? 23.032 7.676 -35.123 1.00 78.00 550 LYS A C 1
ATOM 4368 O O . LYS A 1 550 ? 24.230 7.789 -35.325 1.00 78.00 550 LYS A O 1
ATOM 4373 N N . GLU A 1 551 ? 22.321 8.773 -34.798 1.00 81.06 551 GLU A N 1
ATOM 4374 C CA . GLU A 1 551 ? 22.841 10.189 -34.734 1.00 81.06 551 GLU A CA 1
ATOM 4375 C C . GLU A 1 551 ? 22.838 11.040 -33.412 1.00 81.06 551 GLU A C 1
ATOM 4377 O O . GLU A 1 551 ? 23.202 12.207 -33.396 1.00 81.06 551 GLU A O 1
ATOM 4382 N N . GLY A 1 552 ? 22.530 10.513 -32.234 1.00 78.31 552 GLY A N 1
ATOM 4383 C CA . GLY A 1 552 ? 22.447 11.242 -30.954 1.00 78.31 552 GLY A CA 1
ATOM 4384 C C . GLY A 1 552 ? 23.807 11.528 -30.362 1.00 78.31 552 GLY A C 1
ATOM 4385 O O . GLY A 1 552 ? 23.948 12.613 -29.835 1.00 78.31 552 GLY A O 1
ATOM 4386 N N . PHE A 1 553 ? 24.822 10.668 -30.568 1.00 79.19 553 PHE A N 1
ATOM 4387 C CA . PHE A 1 553 ? 26.233 11.087 -30.530 1.00 79.19 553 PHE A CA 1
ATOM 4388 C C . PHE A 1 553 ? 26.730 11.753 -31.830 1.00 79.19 553 PHE A C 1
ATOM 4390 O O . PHE A 1 553 ? 27.837 12.274 -31.805 1.00 79.19 553 PHE A O 1
ATOM 4397 N N . GLU A 1 554 ? 25.962 11.848 -32.926 1.00 81.38 554 GLU A N 1
ATOM 4398 C CA . GLU A 1 554 ? 26.266 12.897 -33.930 1.00 81.38 554 GLU A CA 1
ATOM 4399 C C . GLU A 1 554 ? 25.919 14.281 -33.328 1.00 81.38 554 GLU A C 1
ATOM 4401 O O . GLU A 1 554 ? 26.669 15.236 -33.511 1.00 81.38 554 GLU A O 1
ATOM 4406 N N . LYS A 1 555 ? 24.850 14.390 -32.518 1.00 81.50 555 LYS A N 1
ATOM 4407 C CA . LYS A 1 555 ? 24.468 15.616 -31.780 1.00 81.50 555 LYS A CA 1
ATOM 4408 C C . LYS A 1 555 ? 25.150 15.797 -30.411 1.00 81.50 555 LYS A C 1
ATOM 4410 O O . LYS A 1 555 ? 25.293 16.936 -29.968 1.00 81.50 555 LYS A O 1
ATOM 4415 N N . PHE A 1 556 ? 25.557 14.723 -29.728 1.00 76.75 556 PHE A N 1
ATOM 4416 C CA . PHE A 1 556 ? 26.040 14.745 -28.336 1.00 76.75 556 PHE A CA 1
ATOM 4417 C C . PHE A 1 556 ? 27.273 15.632 -28.162 1.00 76.75 556 PHE A C 1
ATOM 4419 O O . PHE A 1 556 ? 27.266 16.393 -27.206 1.00 76.75 556 PHE A O 1
ATOM 4426 N N . PRO A 1 557 ? 28.291 15.636 -29.050 1.00 76.56 557 PRO A N 1
ATOM 4427 C CA . PRO A 1 557 ? 29.442 16.526 -28.901 1.00 76.56 557 PRO A CA 1
ATOM 4428 C C . PRO A 1 557 ? 29.043 18.005 -28.840 1.00 76.56 557 PRO A C 1
ATOM 4430 O O . PRO A 1 557 ? 29.528 18.735 -27.984 1.00 76.56 557 PRO A O 1
ATOM 4433 N N . GLU A 1 558 ? 28.111 18.437 -29.692 1.00 78.31 558 GLU A N 1
ATOM 4434 C CA . GLU A 1 558 ? 27.626 19.822 -29.735 1.00 78.31 558 GLU A CA 1
ATOM 4435 C C . GLU A 1 558 ? 26.682 20.144 -28.562 1.00 78.31 558 GLU A C 1
ATOM 4437 O O . GLU A 1 558 ? 26.748 21.232 -27.988 1.00 78.31 558 GLU A O 1
ATOM 4442 N N . ARG A 1 559 ? 25.825 19.193 -28.159 1.00 79.38 559 ARG A N 1
ATOM 4443 C CA . ARG A 1 559 ? 24.970 19.318 -26.962 1.00 79.38 559 ARG A CA 1
ATOM 4444 C C . ARG A 1 559 ? 25.798 19.404 -25.681 1.00 79.38 559 ARG A C 1
ATOM 4446 O O . ARG A 1 559 ? 25.580 20.302 -24.875 1.00 79.38 559 ARG A O 1
ATOM 4453 N N . PHE A 1 560 ? 26.772 18.512 -25.531 1.00 75.69 560 PHE A N 1
ATOM 4454 C CA . PHE A 1 560 ? 27.683 18.453 -24.397 1.00 75.69 560 PHE A CA 1
ATOM 4455 C C . PHE A 1 560 ? 28.606 19.670 -24.351 1.00 75.69 560 PHE A C 1
ATOM 4457 O O . PHE A 1 560 ? 28.809 20.219 -23.279 1.00 75.69 560 PHE A O 1
ATOM 4464 N N . LYS A 1 561 ? 29.091 20.166 -25.498 1.00 73.69 561 LYS A N 1
ATOM 4465 C CA . LYS A 1 561 ? 29.836 21.431 -25.570 1.00 73.69 561 LYS A CA 1
ATOM 4466 C C . LYS A 1 561 ? 29.012 22.603 -25.035 1.00 73.69 561 LYS A C 1
ATOM 4468 O O . LYS A 1 561 ? 29.493 23.301 -24.152 1.00 73.69 561 LYS A O 1
ATOM 4473 N N . LYS A 1 562 ? 27.762 22.763 -25.483 1.00 77.19 562 LYS A N 1
ATOM 4474 C CA . LYS A 1 562 ? 26.841 23.801 -24.977 1.00 77.19 562 LYS A CA 1
ATOM 4475 C C . LYS A 1 562 ? 26.528 23.655 -23.488 1.00 77.19 562 LYS A C 1
ATOM 4477 O O . LYS A 1 562 ? 26.480 24.645 -22.769 1.00 77.19 562 LYS A O 1
ATOM 4482 N N . PHE A 1 563 ? 26.359 22.423 -23.017 1.00 76.12 563 PHE A N 1
ATOM 4483 C CA . PHE A 1 563 ? 26.171 22.119 -21.601 1.00 76.12 563 PHE A CA 1
ATOM 4484 C C . PHE A 1 563 ? 27.413 22.489 -20.765 1.00 76.12 563 PHE A C 1
ATOM 4486 O O . PHE A 1 563 ? 27.297 23.217 -19.782 1.00 76.12 563 PHE A O 1
ATOM 4493 N N . MET A 1 564 ? 28.615 22.104 -21.202 1.00 71.38 564 MET A N 1
ATOM 4494 C CA . MET A 1 564 ? 29.876 22.493 -20.562 1.00 71.38 564 MET A CA 1
ATOM 4495 C C . MET A 1 564 ? 30.107 24.010 -20.601 1.00 71.38 564 MET A C 1
ATOM 4497 O O . MET A 1 564 ? 30.578 24.574 -19.616 1.00 71.38 564 MET A O 1
ATOM 4501 N N . GLU A 1 565 ? 29.747 24.687 -21.695 1.00 70.75 565 GLU A N 1
ATOM 4502 C CA . GLU A 1 565 ? 29.756 26.153 -21.786 1.00 70.75 565 GLU A CA 1
ATOM 4503 C C . GLU A 1 565 ? 28.803 26.767 -20.746 1.00 70.75 565 GLU A C 1
ATOM 4505 O O . GLU A 1 565 ? 29.221 27.661 -20.015 1.00 70.75 565 GLU A O 1
ATOM 4510 N N . SER A 1 566 ? 27.582 26.236 -20.587 1.00 70.19 566 SER A N 1
ATOM 4511 C CA . SER A 1 566 ? 26.624 26.714 -19.575 1.00 70.19 566 SER A CA 1
ATOM 4512 C C . SER A 1 566 ? 27.102 26.519 -18.128 1.00 70.19 566 SER A C 1
ATOM 4514 O O . SER A 1 566 ? 26.924 27.420 -17.312 1.00 70.19 566 SER A O 1
ATOM 4516 N N . ILE A 1 567 ? 27.787 25.409 -17.819 1.00 65.25 567 ILE A N 1
ATOM 4517 C CA . ILE A 1 567 ? 28.412 25.181 -16.503 1.00 65.25 567 ILE A CA 1
ATOM 4518 C C . ILE A 1 567 ? 29.587 26.140 -16.280 1.00 65.25 567 ILE A C 1
ATOM 4520 O O . ILE A 1 567 ? 29.725 26.718 -15.206 1.00 65.25 567 ILE A O 1
ATOM 4524 N N . THR A 1 568 ? 30.446 26.316 -17.288 1.00 58.94 568 THR A N 1
ATOM 4525 C CA . THR A 1 568 ? 31.697 27.082 -17.146 1.00 58.94 568 THR A CA 1
ATOM 4526 C C . THR A 1 568 ? 31.456 28.593 -17.075 1.00 58.94 568 THR A C 1
ATOM 4528 O O . THR A 1 568 ? 32.260 29.308 -16.479 1.00 58.94 568 THR A O 1
ATOM 4531 N N . LEU A 1 569 ? 30.378 29.096 -17.689 1.00 50.75 569 LEU A N 1
ATOM 4532 C CA . LEU A 1 569 ? 30.117 30.534 -17.821 1.00 50.75 569 LEU A CA 1
ATOM 4533 C C . LEU A 1 569 ? 29.364 31.175 -16.648 1.00 50.75 569 LEU A C 1
ATOM 4535 O O . LEU A 1 569 ? 29.356 32.400 -16.591 1.00 50.75 569 LEU A O 1
ATOM 4539 N N . GLY A 1 570 ? 28.752 30.401 -15.740 1.00 54.97 570 GLY A N 1
ATOM 4540 C CA . GLY A 1 570 ? 28.238 30.884 -14.443 1.00 54.97 570 GLY A CA 1
ATOM 4541 C C . GLY A 1 570 ? 27.484 32.227 -14.466 1.00 54.97 570 GLY A C 1
ATOM 4542 O O . GLY A 1 570 ? 27.760 33.075 -13.624 1.00 54.97 570 GLY A O 1
ATOM 4543 N N . HIS A 1 571 ? 26.568 32.401 -15.429 1.00 46.91 571 HIS A N 1
ATOM 4544 C CA . HIS A 1 571 ? 25.952 33.667 -15.877 1.00 46.91 571 HIS A CA 1
ATOM 4545 C C . HIS A 1 571 ? 26.942 34.752 -16.348 1.00 46.91 571 HIS A C 1
ATOM 4547 O O . HIS A 1 571 ? 27.621 35.360 -15.533 1.00 46.91 571 HIS A O 1
ATOM 4553 N N . TYR A 1 572 ? 26.899 35.120 -17.638 1.00 33.78 572 TYR A N 1
ATOM 4554 C CA . TYR A 1 572 ? 27.047 36.519 -18.095 1.00 33.78 572 TYR A CA 1
ATOM 4555 C C . TYR A 1 572 ? 26.677 36.673 -19.584 1.00 33.78 572 TYR A C 1
ATOM 4557 O O . TYR A 1 572 ? 27.499 36.442 -20.470 1.00 33.78 572 TYR A O 1
ATOM 4565 N N . SER A 1 573 ? 25.447 37.109 -19.870 1.00 30.41 573 SER A N 1
ATOM 4566 C CA . SER A 1 573 ? 25.155 38.184 -20.844 1.00 30.41 573 SER A CA 1
ATOM 4567 C C . SER A 1 573 ? 23.650 38.455 -20.933 1.00 30.41 573 SER A C 1
ATOM 4569 O O . SER A 1 573 ? 22.879 37.652 -21.451 1.00 30.41 573 SER A O 1
ATOM 4571 N N . GLU A 1 574 ? 23.239 39.636 -20.473 1.00 36.06 574 GLU A N 1
ATOM 4572 C CA . GLU A 1 574 ? 21.999 40.259 -20.932 1.00 36.06 574 GLU A CA 1
ATOM 4573 C C . GLU A 1 574 ? 22.180 40.642 -22.411 1.00 36.06 574 GLU A C 1
ATOM 4575 O O . GLU A 1 574 ? 22.792 41.666 -22.686 1.00 36.06 574 GLU A O 1
ATOM 4580 N N . GLU A 1 575 ? 21.725 39.805 -23.351 1.00 32.41 575 GLU A N 1
ATOM 4581 C CA . GLU A 1 575 ? 21.172 40.184 -24.671 1.00 32.41 575 GLU A CA 1
ATOM 4582 C C . GLU A 1 575 ? 20.983 38.941 -25.567 1.00 32.41 575 GLU A C 1
ATOM 4584 O O . GLU A 1 575 ? 21.940 38.409 -26.126 1.00 32.41 575 GLU A O 1
ATOM 4589 N N . GLY A 1 576 ? 19.725 38.528 -25.784 1.00 32.44 576 GLY A N 1
ATOM 4590 C CA . GLY A 1 576 ? 19.352 37.702 -26.941 1.00 32.44 576 GLY A CA 1
ATOM 4591 C C . GLY A 1 576 ? 18.535 36.430 -26.673 1.00 32.44 576 GLY A C 1
ATOM 4592 O O . GLY A 1 576 ? 19.095 35.378 -26.393 1.00 32.44 576 GLY A O 1
ATOM 4593 N N . ILE A 1 577 ? 17.238 36.512 -27.011 1.00 29.30 577 ILE A N 1
ATOM 4594 C CA . ILE A 1 577 ? 16.337 35.397 -27.387 1.00 29.30 577 ILE A CA 1
ATOM 4595 C C . ILE A 1 577 ? 15.701 34.601 -26.220 1.00 29.30 577 ILE A C 1
ATOM 4597 O O . ILE A 1 577 ? 16.120 33.493 -25.907 1.00 29.30 577 ILE A O 1
ATOM 4601 N N . ASP A 1 578 ? 14.628 35.174 -25.654 1.00 34.09 578 ASP A N 1
ATOM 4602 C CA . ASP A 1 578 ? 13.312 34.613 -25.238 1.00 34.09 578 ASP A CA 1
ATOM 4603 C C . ASP A 1 578 ? 13.118 33.209 -24.592 1.00 34.09 578 ASP A C 1
ATOM 4605 O O . ASP A 1 578 ? 11.999 32.928 -24.171 1.00 34.09 578 ASP A O 1
ATOM 4609 N N . ASP A 1 579 ? 14.129 32.353 -24.414 1.00 38.03 579 ASP A N 1
ATOM 4610 C CA . ASP A 1 579 ? 14.022 31.068 -23.676 1.00 38.03 579 ASP A CA 1
ATOM 4611 C C . ASP A 1 579 ? 14.635 31.145 -22.247 1.00 38.03 579 ASP A C 1
ATOM 4613 O O . ASP A 1 579 ? 14.733 30.145 -21.530 1.00 38.03 579 ASP A O 1
ATOM 4617 N N . ILE A 1 580 ? 15.056 32.336 -21.795 1.00 37.09 580 ILE A N 1
ATOM 4618 C CA . ILE A 1 580 ? 15.779 32.550 -20.524 1.00 37.09 580 ILE A CA 1
ATOM 4619 C C . ILE A 1 580 ? 14.834 33.037 -19.411 1.00 37.09 580 ILE A C 1
ATOM 4621 O O . ILE A 1 580 ? 14.888 34.179 -18.962 1.00 37.09 580 ILE A O 1
ATOM 4625 N N . LEU A 1 581 ? 13.967 32.136 -18.943 1.00 34.22 581 LEU A N 1
ATOM 4626 C CA . LEU A 1 581 ? 13.355 32.218 -17.602 1.00 34.22 581 LEU A CA 1
ATOM 4627 C C . LEU A 1 581 ? 13.536 30.932 -16.772 1.00 34.22 581 LEU A C 1
ATOM 4629 O O . LEU A 1 581 ? 13.204 30.925 -15.590 1.00 34.22 581 LEU A O 1
ATOM 4633 N N . GLU A 1 582 ? 14.090 29.862 -17.357 1.00 46.41 582 GLU A N 1
ATOM 4634 C CA . GLU A 1 582 ? 14.301 28.577 -16.668 1.00 46.41 582 GLU A CA 1
ATOM 4635 C C . GLU A 1 582 ? 15.783 28.236 -16.422 1.00 46.41 582 GLU A C 1
ATOM 4637 O O . GLU A 1 582 ? 16.081 27.461 -15.517 1.00 46.41 582 GLU A O 1
ATOM 4642 N N . GLN A 1 583 ? 16.733 28.813 -17.169 1.00 44.72 583 GLN A N 1
ATOM 4643 C CA . GLN A 1 583 ? 18.150 28.412 -17.082 1.00 44.72 583 GLN A CA 1
ATOM 4644 C C . GLN A 1 583 ? 18.866 28.923 -15.823 1.00 44.72 583 GLN A C 1
ATOM 4646 O O . GLN A 1 583 ? 19.685 28.197 -15.258 1.00 44.72 583 GLN A O 1
ATOM 4651 N N . ASP A 1 584 ? 18.501 30.106 -15.323 1.00 38.34 584 ASP A N 1
ATOM 4652 C CA . ASP A 1 584 ? 19.067 30.647 -14.081 1.00 38.34 584 ASP A CA 1
ATOM 4653 C C . ASP A 1 584 ? 18.757 29.741 -12.874 1.00 38.34 584 ASP A C 1
ATOM 4655 O O . ASP A 1 584 ? 19.616 29.499 -12.025 1.00 38.34 584 ASP A O 1
ATOM 4659 N N . ALA A 1 585 ? 17.560 29.145 -12.846 1.00 42.75 585 ALA A N 1
ATOM 4660 C CA . ALA A 1 585 ? 17.154 28.204 -11.805 1.00 42.75 585 ALA A CA 1
ATOM 4661 C C . ALA A 1 585 ? 17.942 26.879 -11.838 1.00 42.75 585 ALA A C 1
ATOM 4663 O O . ALA A 1 585 ? 18.051 26.215 -10.808 1.00 42.75 585 ALA A O 1
ATOM 4664 N N . ILE A 1 586 ? 18.502 26.488 -12.991 1.00 39.81 586 ILE A N 1
ATOM 4665 C CA . ILE A 1 586 ? 19.233 25.221 -13.171 1.00 39.81 586 ILE A CA 1
ATOM 4666 C C . ILE A 1 586 ? 20.663 25.330 -12.626 1.00 39.81 586 ILE A C 1
ATOM 4668 O O . ILE A 1 586 ? 21.113 24.435 -11.909 1.00 39.81 586 ILE A O 1
ATOM 4672 N N . ALA A 1 587 ? 21.361 26.439 -12.892 1.00 38.25 587 ALA A N 1
ATOM 4673 C CA . ALA A 1 587 ? 22.678 26.701 -12.303 1.00 38.25 587 ALA A CA 1
ATOM 4674 C C . ALA A 1 587 ? 22.585 26.861 -10.773 1.00 38.25 587 ALA A C 1
ATOM 4676 O O . ALA A 1 587 ? 23.387 26.293 -10.028 1.00 38.25 587 ALA A O 1
ATOM 4677 N N . GLU A 1 588 ? 21.550 27.558 -10.295 1.00 42.56 588 GLU A N 1
ATOM 4678 C CA . GLU A 1 588 ? 21.282 27.701 -8.863 1.00 42.56 588 GLU A CA 1
ATOM 4679 C C . GLU A 1 588 ? 20.879 26.360 -8.211 1.00 42.56 588 GLU A C 1
ATOM 4681 O O . GLU A 1 588 ? 21.274 26.074 -7.082 1.00 42.56 588 GLU A O 1
ATOM 4686 N N . SER A 1 589 ? 20.146 25.500 -8.928 1.00 41.34 589 SER A N 1
ATOM 4687 C CA . SER A 1 589 ? 19.811 24.128 -8.512 1.00 41.34 589 SER A CA 1
ATOM 4688 C C . SER A 1 589 ? 21.052 23.238 -8.393 1.00 41.34 589 SER A C 1
ATOM 4690 O O . SER A 1 589 ? 21.161 22.529 -7.398 1.00 41.34 589 SER A O 1
ATOM 4692 N N . LEU A 1 590 ? 22.012 23.317 -9.322 1.00 39.62 590 LEU A N 1
ATOM 4693 C CA . LEU A 1 590 ? 23.285 22.586 -9.231 1.00 39.62 590 LEU A CA 1
ATOM 4694 C C . LEU A 1 590 ? 24.098 23.001 -7.999 1.00 39.62 590 LEU A C 1
ATOM 4696 O O . LEU A 1 590 ? 24.548 22.142 -7.243 1.00 39.62 590 LEU A O 1
ATOM 4700 N N . GLY A 1 591 ? 24.243 24.310 -7.766 1.00 43.72 591 GLY A N 1
ATOM 4701 C CA . GLY A 1 591 ? 24.933 24.827 -6.582 1.00 43.72 591 GLY A CA 1
ATOM 4702 C C . GLY A 1 591 ? 24.243 24.426 -5.274 1.00 43.72 591 GLY A C 1
ATOM 4703 O O . GLY A 1 591 ? 24.911 24.041 -4.317 1.00 43.72 591 GLY A O 1
ATOM 4704 N N . ARG A 1 592 ? 22.903 24.454 -5.237 1.00 46.25 592 ARG A N 1
ATOM 4705 C CA . ARG A 1 592 ? 22.117 24.016 -4.071 1.00 46.25 592 ARG A CA 1
ATOM 4706 C C . ARG A 1 592 ? 22.183 22.509 -3.838 1.00 46.25 592 ARG A C 1
ATOM 4708 O O . ARG A 1 592 ? 22.268 22.112 -2.687 1.00 46.25 592 ARG A O 1
ATOM 4715 N N . GLU A 1 593 ? 22.145 21.674 -4.874 1.00 41.97 593 GLU A N 1
ATOM 4716 C CA . GLU A 1 593 ? 22.261 20.214 -4.733 1.00 41.97 593 GLU A CA 1
ATOM 4717 C C . GLU A 1 593 ? 23.638 19.805 -4.214 1.00 41.97 593 GLU A C 1
ATOM 4719 O O . GLU A 1 593 ? 23.717 19.008 -3.282 1.00 41.97 593 GLU A O 1
ATOM 4724 N N . TYR A 1 594 ? 24.701 20.405 -4.756 1.00 43.22 594 TYR A N 1
ATOM 4725 C CA . TYR A 1 594 ? 26.068 20.191 -4.284 1.00 43.22 594 TYR A CA 1
ATOM 4726 C C . TYR A 1 594 ? 26.221 20.638 -2.818 1.00 43.22 594 TYR A C 1
ATOM 4728 O O . TYR A 1 594 ? 26.684 19.868 -1.979 1.00 43.22 594 TYR A O 1
ATOM 4736 N N . GLN A 1 595 ? 25.717 21.829 -2.461 1.00 43.97 595 GLN A N 1
ATOM 4737 C CA . GLN A 1 595 ? 25.729 22.302 -1.072 1.00 43.97 595 GLN A CA 1
ATOM 4738 C C . GLN A 1 595 ? 24.881 21.420 -0.141 1.00 43.97 595 GLN A C 1
ATOM 4740 O O . GLN A 1 595 ? 25.316 21.107 0.959 1.00 43.97 595 GLN A O 1
ATOM 4745 N N . MET A 1 596 ? 23.693 20.972 -0.565 1.00 45.06 596 MET A N 1
ATOM 4746 C CA . MET A 1 596 ? 22.848 20.071 0.230 1.00 45.06 596 MET A CA 1
ATOM 4747 C C . MET A 1 596 ? 23.506 18.704 0.448 1.00 45.06 596 MET A C 1
ATOM 4749 O O . MET A 1 596 ? 23.321 18.109 1.510 1.00 45.06 596 MET A O 1
ATOM 4753 N N . ALA A 1 597 ? 24.277 18.210 -0.525 1.00 37.41 597 ALA A N 1
ATOM 4754 C CA . ALA A 1 597 ? 25.045 16.982 -0.386 1.00 37.41 597 ALA A CA 1
ATOM 4755 C C . ALA A 1 597 ? 26.245 17.164 0.563 1.00 37.41 597 ALA A C 1
ATOM 4757 O O . ALA A 1 597 ? 26.413 16.354 1.477 1.00 37.41 597 ALA A O 1
ATOM 4758 N N . GLU A 1 598 ? 27.022 18.248 0.434 1.00 44.25 598 GLU A N 1
ATOM 4759 C CA . GLU A 1 598 ? 28.101 18.577 1.381 1.00 44.25 598 GLU A CA 1
ATOM 4760 C C . GLU A 1 598 ? 27.578 18.804 2.809 1.00 44.25 598 GLU A C 1
ATOM 4762 O O . GLU A 1 598 ? 28.169 18.293 3.763 1.00 44.25 598 GLU A O 1
ATOM 4767 N N . ASP A 1 599 ? 26.451 19.503 2.977 1.00 46.00 599 ASP A N 1
ATOM 4768 C CA . ASP A 1 599 ? 25.804 19.741 4.272 1.00 46.00 599 ASP A CA 1
ATOM 4769 C C . ASP A 1 599 ? 25.341 18.418 4.908 1.00 46.00 599 ASP A C 1
ATOM 4771 O O . ASP A 1 599 ? 25.540 18.191 6.105 1.00 46.00 599 ASP A O 1
ATOM 4775 N N . TYR A 1 600 ? 24.770 17.509 4.109 1.00 43.38 600 TYR A N 1
ATOM 4776 C CA . TYR A 1 600 ? 24.348 16.177 4.546 1.00 43.38 600 TYR A CA 1
ATOM 4777 C C . TYR A 1 600 ? 25.533 15.300 4.971 1.00 43.38 600 TYR A C 1
ATOM 4779 O O . TYR A 1 600 ? 25.495 14.674 6.035 1.00 43.38 600 TYR A O 1
ATOM 4787 N N . ILE A 1 601 ? 26.609 15.281 4.180 1.00 40.94 601 ILE A N 1
ATOM 4788 C CA . ILE A 1 601 ? 27.850 14.555 4.489 1.00 40.94 601 ILE A CA 1
ATOM 4789 C C . ILE A 1 601 ? 28.486 15.126 5.764 1.00 40.94 601 ILE A C 1
ATOM 4791 O O . ILE A 1 601 ? 28.844 14.378 6.674 1.00 40.94 601 ILE A O 1
ATOM 4795 N N . SER A 1 602 ? 28.546 16.453 5.881 1.00 42.28 602 SER A N 1
ATOM 4796 C CA . SER A 1 602 ? 29.089 17.155 7.048 1.00 42.28 602 SER A CA 1
ATOM 4797 C C . SER A 1 602 ? 28.269 16.907 8.315 1.00 42.28 602 SER A C 1
ATOM 4799 O O . SER A 1 602 ? 28.842 16.732 9.389 1.00 42.28 602 SER A O 1
ATOM 4801 N N . ALA A 1 603 ? 26.939 16.840 8.219 1.00 41.72 603 ALA A N 1
ATOM 4802 C CA . ALA A 1 603 ? 26.077 16.469 9.340 1.00 41.72 603 ALA A CA 1
ATOM 4803 C C . ALA A 1 603 ? 26.244 14.990 9.739 1.00 41.72 603 ALA A C 1
ATOM 4805 O O . ALA A 1 603 ? 26.229 14.671 10.927 1.00 41.72 603 ALA A O 1
ATOM 4806 N N . SER A 1 604 ? 26.459 14.104 8.761 1.00 36.78 604 SER A N 1
ATOM 4807 C CA . SER A 1 604 ? 26.616 12.655 8.967 1.00 36.78 604 SER A CA 1
ATOM 4808 C C . SER A 1 604 ? 27.978 12.247 9.545 1.00 36.78 604 SER A C 1
ATOM 4810 O O . SER A 1 604 ? 28.093 11.163 10.102 1.00 36.78 604 SER A O 1
ATOM 4812 N N . LEU A 1 605 ? 29.009 13.090 9.411 1.00 36.69 605 LEU A N 1
ATOM 4813 C CA . LEU A 1 605 ? 30.367 12.840 9.925 1.00 36.69 605 LEU A CA 1
ATOM 4814 C C . LEU A 1 605 ? 30.638 13.457 11.312 1.00 36.69 605 LEU A C 1
ATOM 4816 O O . LEU A 1 605 ? 31.681 13.188 11.905 1.00 36.69 605 LEU A O 1
ATOM 4820 N N . ASN A 1 606 ? 29.731 14.296 11.824 1.00 34.75 606 ASN A N 1
ATOM 4821 C CA . ASN A 1 606 ? 29.857 14.978 13.123 1.00 34.75 606 ASN A CA 1
ATOM 4822 C C . ASN A 1 606 ? 28.981 14.355 14.238 1.00 34.75 606 ASN A C 1
ATOM 4824 O O . ASN A 1 606 ? 28.844 14.940 15.321 1.00 34.75 606 ASN A O 1
ATOM 4828 N N . HIS A 1 607 ? 28.398 13.179 13.989 1.00 34.00 607 HIS A N 1
ATOM 4829 C CA . HIS A 1 607 ? 27.581 12.388 14.916 1.00 34.00 607 HIS A CA 1
ATOM 4830 C C . HIS A 1 607 ? 28.008 10.916 14.913 1.00 34.00 607 HIS A C 1
ATOM 4832 O O . HIS A 1 607 ? 27.889 10.304 15.999 1.00 34.00 607 HIS A O 1
#

Radius of gyration: 37.24 Å; chains: 1; bounding box: 92×72×121 Å

Sequence (607 aa):
MASAGYSLRKFILAILQSTNSEIRRYVGMFYHQNGPAAILQYLNKLLQYNKYDETFAQAAVDLLITRTRSELNKLSEQDCLRSPANSYSRRRVETFSMENIEGVFAERAPHLTRLLEGLAVSKAYRDEGIPSHVGVIGSQLLHAYSQKSNYFQMIMGLYFHTSGCPKRVLSVLAAVGLSVSHQSVMNTLAHLTEAAMQELRTAIKSQPFFILYDNINFPNRKYDQRSHNKDTFENGTTATIVLGGNLDITSPASNPIMPPNISHLIPDARNRSLAFFITLLDRKRLVLDSPNYHAADEILRHVFDGMVLRLWQVGLGTERLELFAEELGHTDLKNLIATRLESIDKHYLVNSHQLSNNLGSADVNAALFLRDMMVYMDLGDAIKAGDIGRLEEVLLLITVMFQAGGMKHYASELLRVAYGMRYAWSDLEKTAIMSSWLINTQGKPNAWMPADFFQEHNNLLIKTVHSAKGSNMSWETLANKISTNIHLFSETARRVEGEFHISHNSNFHSTVSAYSDITRITDSLRHYDILGVNPHPDNLNVPLVRDLIKEGFEKFPERFKKFMESITLGHYSEEGIDDILEQDAIAESLGREYQMAEDYISASLNH

Secondary structure (DSSP, 8-state):
-------HHHHHHHHHT---HHHHHHHHHHHHTTHHHHHHHHHHHHHTTSTTHHHHHHHHHHHHHHHHHHHHHHHHT-GGG---GGG--THHHHT--HHHHHHHHHHH-HHHHHHHHHHH--HHHHHHTPPPSHHHHHHHHHHHH-TT--HHHHHHHHHHHHTT--HHHHHHHHHTTSS--HHHHHHHHHHHHHHHHHHHHHHTTTS-EEEEEEEEEEEE--SS-BTTB--EEEEEEEEEEEEPP-------------------------SSSHHHHHHHTT-TT--TTS--HHHHHHHHHHHHHHHHHHHHHHHHT-S-HHHHHHT--HHHHHHHHHHHHHHHIIIIITTGGGGGGTS-HHHHHHHHHHHHHHHHHHHHHHHHHT-HHHHHHHHHHHHHHHTTSS-HHHHHHHHHHHHIIIIIS-HHHHHHHHHHSEE-TT--TT--EEHHHHHHHHHHHHHHHHHHH-TT--HHHIIIIIGGGHHHHHHHHHHHHHHTT-----SS-----THHHHHHHHHHHHHTTTTSSS--GGGTTSPPPPPSSSSHHHHHHHHHHHHHHHHHH-S----S-S-TTSHHHHHHHHHHHHHHHHHHHHHHH--

pLDDT: mean 76.58, std 17.51, range [23.2, 97.19]